Protein AF-A0A8T9CH08-F1 (afdb_monomer)

Foldseek 3Di:
DDDDDDDDDDDDDDDPPPDDPVVVVVVLPDDPQAEEAEDQCQADPLQFGDAPCCLFLPKQFDHAEYEQDDWEQDQPDAIARVPHNCPFLLCLLVLLRVCQCVPWHNYAYAYEYDPPDDDCADCSALLHDPVRNCVRLVRVVCVCVVSVHLEYEYEAQAEHDLVSVLVSLVVCCVVNHQRRAYEYAWALQLLADVGDTRHNDRPVVSCVRQVSSHSAYNHAQFQPSHALLACVSVVRSVVSPDQQLRYAAEAEQDCVQGGHHDDLVSNLVRLVVCCVVRPTGNFYYYDHQCQGPDCGNLCSSVSSSSRSCSGPPPDIHATADDPVSLVSSQVSSVSSSVSSNVPDDPDDDPPDDPSDNSVVSNVSVVVVVVVVVVVVVVVPPPDDDDDDDFDDDDDDDDDDDPPPDKDKTKDKDKDWDWDWDDDPFFPTKIKIKIWMWMWIAIDDDPDQFHWDIKTKIKIKIWIWGAGPVRDIDIDIDIDIDTDDTDGDRDDDDDDDDDDDDD

Radius of gyration: 33.76 Å; Cα contacts (8 Å, |Δi|>4): 860; chains: 1; bounding box: 110×95×80 Å

Sequence (502 aa):
MKFSLLHVVSLLATLSMARPVDDVVARITEDLPRLVVYFQTTHDKSGNPISMLPLITEKNISLTHLIVCSFHINLNSVVHLNDYPPSDARFDTLWNETRVLRNNSSVKVMGMIGGAAPGSFNTQTLDGNATSFAQYYGQLRDVISTYGLQGMDLDVEQSMSQAGITRLIKQLYADFGPDFIITLAPVATALEQNGGNLSGFDYGALEAAVGDEIAFYNGQFYNGFGSMANTAAFDAVVANGWAPEKILAGQPTSSADGSGFIPYSTLNATIIKLRSEYGEIGGIMGWEYFNSQPGGLAEPWEWAQYMTAILRPNSSVALTITKETAYGLEAAWRSSVSAAGGDGMAGETLKSTPMVDYMAMLVTMKLFNKQLLAAALISISAATSAQPENLSITSAASPSTQVPLFITKIWSTTETTVSYPGWFGPTIFSMITTRTVTTIDPVVTSYPATFTEEVISSVTWEYRYYYSDGSSLTSISSGVYTKTPTITLAGPTATAIAVAGR

Structure (mmCIF, N/CA/C/O backbone):
data_AF-A0A8T9CH08-F1
#
_entry.id   AF-A0A8T9CH08-F1
#
loop_
_atom_site.group_PDB
_atom_site.id
_atom_site.type_symbol
_atom_site.label_atom_id
_atom_site.label_alt_id
_atom_site.label_comp_id
_atom_site.label_asym_id
_atom_site.label_entity_id
_atom_site.label_seq_id
_atom_site.pdbx_PDB_ins_code
_atom_site.Cartn_x
_atom_site.Cartn_y
_atom_site.Cartn_z
_atom_site.occupancy
_atom_site.B_iso_or_equiv
_atom_site.auth_seq_id
_atom_site.auth_comp_id
_atom_site.auth_asym_id
_atom_site.auth_atom_id
_atom_site.pdbx_PDB_model_num
ATOM 1 N N . MET A 1 1 ? -66.010 -47.011 -12.048 1.00 32.22 1 MET A N 1
ATOM 2 C CA . MET A 1 1 ? -65.431 -48.353 -11.815 1.00 32.22 1 MET A CA 1
ATOM 3 C C . MET A 1 1 ? -63.949 -48.183 -11.509 1.00 32.22 1 MET A C 1
ATOM 5 O O . MET A 1 1 ? -63.264 -47.594 -12.325 1.00 32.22 1 MET A O 1
ATOM 9 N N . LYS A 1 2 ? -63.526 -48.703 -10.349 1.00 31.58 2 LYS A N 1
ATOM 10 C CA . LYS A 1 2 ? -62.158 -49.008 -9.875 1.00 31.58 2 LYS A CA 1
ATOM 11 C C . LYS A 1 2 ? -61.154 -47.868 -9.591 1.00 31.58 2 LYS A C 1
ATOM 13 O O . LYS A 1 2 ? -60.667 -47.177 -10.471 1.00 31.58 2 LYS A O 1
ATOM 18 N N . PHE A 1 3 ? -60.850 -47.802 -8.293 1.00 30.52 3 PHE A N 1
ATOM 19 C CA . PHE A 1 3 ? -59.772 -47.136 -7.563 1.00 30.52 3 PHE A CA 1
ATOM 20 C C . PHE A 1 3 ? -58.356 -47.432 -8.090 1.00 30.52 3 PHE A C 1
ATOM 22 O O . PHE A 1 3 ? -58.072 -48.572 -8.450 1.00 30.52 3 PHE A O 1
ATOM 29 N N . SER A 1 4 ? -57.434 -46.477 -7.916 1.00 29.94 4 SER A N 1
ATOM 30 C CA . SER A 1 4 ? -56.240 -46.728 -7.095 1.00 29.94 4 SER A CA 1
ATOM 31 C C . SER A 1 4 ? -55.714 -45.437 -6.467 1.00 29.94 4 SER A C 1
ATOM 33 O O . SER A 1 4 ? -55.614 -44.395 -7.105 1.00 29.94 4 SER A O 1
ATOM 35 N N . LEU A 1 5 ? -55.421 -45.571 -5.182 1.00 30.39 5 LEU A N 1
ATOM 36 C CA . LEU A 1 5 ? -54.928 -44.610 -4.212 1.00 30.39 5 LEU A CA 1
ATOM 37 C C . LEU A 1 5 ? -53.409 -44.439 -4.383 1.00 30.39 5 LEU A C 1
ATOM 39 O O . LEU A 1 5 ? -52.720 -45.449 -4.485 1.00 30.39 5 LEU A O 1
ATOM 43 N N . LEU A 1 6 ? -52.880 -43.216 -4.316 1.00 28.41 6 LEU A N 1
ATOM 44 C CA . LEU A 1 6 ? -51.638 -42.944 -3.584 1.00 28.41 6 LEU A CA 1
ATOM 45 C C . LEU A 1 6 ? -51.583 -41.456 -3.211 1.00 28.41 6 LEU A C 1
ATOM 47 O O . LEU A 1 6 ? -51.659 -40.574 -4.059 1.00 28.41 6 LEU A O 1
ATOM 51 N N . HIS A 1 7 ? -51.519 -41.215 -1.906 1.00 32.06 7 HIS A N 1
ATOM 52 C CA . HIS A 1 7 ? -51.354 -39.912 -1.277 1.00 32.06 7 HIS A CA 1
ATOM 53 C C . HIS A 1 7 ? -49.910 -39.441 -1.444 1.00 32.06 7 HIS A C 1
ATOM 55 O O . HIS A 1 7 ? -49.032 -40.233 -1.126 1.00 32.06 7 HIS A O 1
ATOM 61 N N . VAL A 1 8 ? -49.675 -38.164 -1.766 1.00 28.42 8 VAL A N 1
ATOM 62 C CA . VAL A 1 8 ? -48.650 -37.345 -1.089 1.00 28.42 8 VAL A CA 1
ATOM 63 C C . VAL A 1 8 ? -49.111 -35.884 -1.091 1.00 28.42 8 VAL A C 1
ATOM 65 O O . VAL A 1 8 ? -49.432 -35.306 -2.125 1.00 28.42 8 VAL A O 1
ATOM 68 N N . VAL A 1 9 ? -49.167 -35.318 0.110 1.00 29.38 9 VAL A N 1
ATOM 69 C CA . VAL A 1 9 ? -49.414 -33.913 0.437 1.00 29.38 9 VAL A CA 1
ATOM 70 C C . VAL A 1 9 ? -48.177 -33.089 0.059 1.00 29.38 9 VAL A C 1
ATOM 72 O O . VAL A 1 9 ? -47.098 -33.381 0.563 1.00 29.38 9 VAL A O 1
ATOM 75 N N . SER A 1 10 ? -48.320 -32.034 -0.749 1.00 28.73 10 SER A N 1
ATOM 76 C CA . SER A 1 10 ? -47.307 -30.969 -0.847 1.00 28.73 10 SER A CA 1
ATOM 77 C C . SER A 1 10 ? -47.891 -29.674 -0.298 1.00 28.73 10 SER A C 1
ATOM 79 O O . SER A 1 10 ? -48.665 -28.982 -0.956 1.00 28.73 10 SER A O 1
ATOM 81 N N . LEU A 1 11 ? -47.531 -29.403 0.954 1.00 29.77 11 LEU A N 1
ATOM 82 C CA . LEU A 1 11 ? -47.774 -28.158 1.665 1.00 29.77 11 LEU A CA 1
ATOM 83 C C . LEU A 1 11 ? -46.670 -27.146 1.310 1.00 29.77 11 LEU A C 1
ATOM 85 O O . LEU A 1 11 ? -45.520 -27.521 1.091 1.00 29.77 11 LEU A O 1
ATOM 89 N N . LEU A 1 12 ? -47.061 -25.874 1.271 1.00 31.94 12 LEU A N 1
ATOM 90 C CA . LEU A 1 12 ? -46.237 -24.683 1.087 1.00 31.94 12 LEU A CA 1
ATOM 91 C C . LEU A 1 12 ? -44.912 -24.703 1.873 1.00 31.94 12 LEU A C 1
ATOM 93 O O . LEU A 1 12 ? -44.910 -24.926 3.081 1.00 31.94 12 LEU A O 1
ATOM 97 N N . ALA A 1 13 ? -43.833 -24.275 1.216 1.00 28.50 13 ALA A N 1
ATOM 98 C CA . ALA A 1 13 ? -42.711 -23.603 1.863 1.00 28.50 13 ALA A CA 1
ATOM 99 C C . ALA A 1 13 ? -42.172 -22.514 0.924 1.00 28.50 13 ALA A C 1
ATOM 101 O O . ALA A 1 13 ? -41.430 -22.775 -0.020 1.00 28.50 13 ALA A O 1
ATOM 102 N N . THR A 1 14 ? -42.585 -21.274 1.172 1.00 29.00 14 THR A N 1
ATOM 103 C CA . THR A 1 14 ? -41.893 -20.072 0.703 1.00 29.00 14 THR A CA 1
ATOM 104 C C . THR A 1 14 ? -40.515 -20.033 1.362 1.00 29.00 14 THR A C 1
ATOM 106 O O . THR A 1 14 ? -40.420 -19.729 2.551 1.00 29.00 14 THR A O 1
ATOM 109 N N . LEU A 1 15 ? -39.448 -20.349 0.622 1.00 27.62 15 LEU A N 1
ATOM 110 C CA . LEU A 1 15 ? -38.089 -20.073 1.088 1.00 27.62 15 LEU A CA 1
ATOM 111 C C . LEU A 1 15 ? -37.841 -18.563 1.014 1.00 27.62 15 LEU A C 1
ATOM 113 O O . LEU A 1 15 ? -37.452 -18.017 -0.015 1.00 27.62 15 LEU A O 1
ATOM 117 N N . SER A 1 16 ? -38.072 -17.902 2.145 1.00 30.56 16 SER A N 1
ATOM 118 C CA . SER A 1 16 ? -37.330 -16.706 2.521 1.00 30.56 16 SER A CA 1
ATOM 119 C C . SER A 1 16 ? -35.865 -17.117 2.676 1.00 30.56 16 SER A C 1
ATOM 121 O O . SER A 1 16 ? -35.494 -17.736 3.671 1.00 30.56 16 SER A O 1
ATOM 123 N N . MET A 1 17 ? -35.040 -16.838 1.667 1.00 32.91 17 MET A N 1
ATOM 124 C CA . MET A 1 17 ? -33.586 -16.923 1.796 1.00 32.91 17 MET A CA 1
ATOM 125 C C . MET A 1 17 ? -33.112 -15.692 2.573 1.00 32.91 17 MET A C 1
ATOM 127 O O . MET A 1 17 ? -32.575 -14.744 2.003 1.00 32.91 17 MET A O 1
ATOM 131 N N . ALA A 1 18 ? -33.351 -15.684 3.883 1.00 31.22 18 ALA A N 1
ATOM 132 C CA . ALA A 1 18 ? -32.543 -14.878 4.781 1.00 31.22 18 ALA A CA 1
ATOM 133 C C . ALA A 1 18 ? -31.118 -15.445 4.703 1.00 31.22 18 ALA A C 1
ATOM 135 O O . ALA A 1 18 ? -30.888 -16.599 5.066 1.00 31.22 18 ALA A O 1
ATOM 136 N N . ARG A 1 19 ? -30.188 -14.664 4.144 1.00 30.06 19 ARG A N 1
ATOM 137 C CA . ARG A 1 19 ? -28.760 -15.001 4.148 1.00 30.06 19 ARG A CA 1
ATOM 138 C C . ARG A 1 19 ? -28.305 -15.165 5.605 1.00 30.06 19 ARG A C 1
ATOM 140 O O . ARG A 1 19 ? -28.657 -14.307 6.419 1.00 30.06 19 ARG A O 1
ATOM 147 N N . PRO A 1 20 ? -27.569 -16.231 5.957 1.00 32.59 20 PRO A N 1
ATOM 148 C CA . PRO A 1 20 ? -27.045 -16.364 7.301 1.00 32.59 20 PRO A CA 1
ATOM 149 C C . PRO A 1 20 ? -25.993 -15.279 7.538 1.00 32.59 20 PRO A C 1
ATOM 151 O O . PRO A 1 20 ? -25.135 -15.023 6.697 1.00 32.59 20 PRO A O 1
ATOM 154 N N . VAL A 1 21 ? -26.083 -14.654 8.708 1.00 34.72 21 VAL A N 1
ATOM 155 C CA . VAL A 1 21 ? -25.153 -13.647 9.244 1.00 34.72 21 VAL A CA 1
ATOM 156 C C . VAL A 1 21 ? -23.711 -14.190 9.341 1.00 34.72 21 VAL A C 1
ATOM 158 O O . VAL A 1 21 ? -22.760 -13.419 9.404 1.00 34.72 21 VAL A O 1
ATOM 161 N N . ASP A 1 22 ? -23.538 -15.511 9.254 1.00 28.94 22 ASP A N 1
ATOM 162 C CA . ASP A 1 22 ? -22.252 -16.205 9.352 1.00 28.94 22 ASP A CA 1
ATOM 163 C C . ASP A 1 22 ? -21.311 -15.970 8.148 1.00 28.94 22 ASP A C 1
ATOM 165 O O . ASP A 1 22 ? -20.094 -15.972 8.326 1.00 28.94 22 ASP A O 1
ATOM 169 N N . ASP A 1 23 ? -21.831 -15.679 6.945 1.00 31.39 23 ASP A N 1
ATOM 170 C CA . ASP A 1 23 ? -20.993 -15.383 5.759 1.00 31.39 23 ASP A CA 1
ATOM 171 C C . ASP A 1 23 ? -20.267 -14.027 5.866 1.00 31.39 23 ASP A C 1
ATOM 173 O O . ASP A 1 23 ? -19.224 -13.821 5.244 1.00 31.39 23 ASP A O 1
ATOM 177 N N . VAL A 1 24 ? -20.799 -13.096 6.668 1.00 33.78 24 VAL A N 1
ATOM 178 C CA . VAL A 1 24 ? -20.183 -11.777 6.900 1.00 33.78 24 VAL A CA 1
ATOM 179 C C . VAL A 1 24 ? -19.008 -11.894 7.876 1.00 33.78 24 VAL A C 1
ATOM 181 O O . VAL A 1 24 ? -18.005 -11.205 7.725 1.00 33.78 24 VAL A O 1
ATOM 184 N N . VAL A 1 25 ? -19.085 -12.826 8.830 1.00 31.25 25 VAL A N 1
ATOM 185 C CA . VAL A 1 25 ? -18.027 -13.065 9.826 1.00 31.25 25 VAL A CA 1
ATOM 186 C C . VAL A 1 25 ? -16.885 -13.914 9.244 1.00 31.25 25 VAL A C 1
ATOM 188 O O . VAL A 1 25 ? -15.729 -13.735 9.621 1.00 31.25 25 VAL A O 1
ATOM 191 N N . ALA A 1 26 ? -17.166 -14.789 8.271 1.00 26.47 26 ALA A N 1
ATOM 192 C CA . ALA A 1 26 ? -16.163 -15.661 7.651 1.00 26.47 26 ALA A CA 1
ATOM 193 C C . ALA A 1 26 ? -15.241 -14.968 6.621 1.00 26.47 26 ALA A C 1
ATOM 195 O O . ALA A 1 26 ? -14.189 -15.511 6.292 1.00 26.47 26 ALA A O 1
ATOM 196 N N . ARG A 1 27 ? -15.586 -13.771 6.120 1.00 37.47 27 ARG A N 1
ATOM 197 C CA . ARG A 1 27 ? -14.752 -13.029 5.146 1.00 37.47 27 ARG A CA 1
ATOM 198 C C . ARG A 1 27 ? -13.606 -12.215 5.766 1.00 37.47 27 ARG A C 1
ATOM 200 O O . ARG A 1 27 ? -12.762 -11.723 5.026 1.00 37.47 27 ARG A O 1
ATOM 207 N N . ILE A 1 28 ? -13.541 -12.088 7.095 1.00 38.72 28 ILE A N 1
ATOM 208 C CA . ILE A 1 28 ? -12.580 -11.206 7.796 1.00 38.72 28 ILE A CA 1
ATOM 209 C C . ILE A 1 28 ? -11.329 -11.963 8.309 1.00 38.72 28 ILE A C 1
ATOM 211 O O . ILE A 1 28 ? -10.428 -11.365 8.891 1.00 38.72 28 ILE A O 1
ATOM 215 N N . THR A 1 29 ? -11.178 -13.264 8.031 1.00 38.81 29 THR A N 1
ATOM 216 C CA . THR A 1 29 ? -9.976 -14.034 8.420 1.00 38.81 29 THR A CA 1
ATOM 217 C C . THR A 1 29 ? -9.069 -14.400 7.240 1.00 38.81 29 THR A C 1
ATOM 219 O O . THR A 1 29 ? -8.747 -15.572 7.063 1.00 38.81 29 THR A O 1
ATOM 222 N N . GLU A 1 30 ? -8.612 -13.426 6.450 1.00 53.84 30 GLU A N 1
ATOM 223 C CA . GLU A 1 30 ? -7.373 -13.603 5.671 1.00 53.84 30 GLU A CA 1
ATOM 224 C C . GLU A 1 30 ? -6.210 -12.887 6.390 1.00 53.84 30 GLU A C 1
ATOM 226 O O . GLU A 1 30 ? -6.030 -11.672 6.295 1.00 53.84 30 GLU A O 1
ATOM 231 N N . ASP A 1 31 ? -5.466 -13.677 7.176 1.00 69.94 31 ASP A N 1
ATOM 232 C CA . ASP A 1 31 ? -4.120 -13.443 7.724 1.00 69.94 31 ASP A CA 1
ATOM 233 C C . ASP A 1 31 ? -3.833 -12.127 8.478 1.00 69.94 31 ASP A C 1
ATOM 235 O O . ASP A 1 31 ? -2.800 -11.482 8.272 1.00 69.94 31 ASP A O 1
ATOM 239 N N . LEU A 1 32 ? -4.664 -11.775 9.463 1.00 85.38 32 LEU A N 1
ATOM 240 C CA . LEU A 1 32 ? -4.274 -10.796 10.487 1.00 85.38 32 LEU A CA 1
ATOM 241 C C . LEU A 1 32 ? -3.148 -11.330 11.402 1.00 85.38 32 LEU A C 1
ATOM 243 O O . LEU A 1 32 ? -3.069 -12.537 11.649 1.00 85.38 32 LEU A O 1
ATOM 247 N N . PRO A 1 33 ? -2.282 -10.449 11.936 1.00 92.00 33 PRO A N 1
ATOM 248 C CA . PRO A 1 33 ? -2.106 -9.047 11.547 1.00 92.00 33 PRO A CA 1
ATOM 249 C C . PRO A 1 33 ? -1.321 -8.912 10.228 1.00 92.00 33 PRO A C 1
ATOM 251 O O . PRO A 1 33 ? -0.377 -9.672 9.968 1.00 92.00 33 PRO A O 1
ATOM 254 N N . ARG A 1 34 ? -1.672 -7.918 9.405 1.00 95.88 34 ARG A N 1
ATOM 255 C CA . ARG A 1 34 ? -0.999 -7.664 8.121 1.00 95.88 34 ARG A CA 1
ATOM 256 C C . ARG A 1 34 ? 0.346 -6.969 8.332 1.00 95.88 34 ARG A C 1
ATOM 258 O O . ARG A 1 34 ? 0.492 -6.103 9.192 1.00 95.88 34 ARG A O 1
ATOM 265 N N . LEU A 1 35 ? 1.323 -7.333 7.512 1.00 96.88 35 LEU A N 1
ATOM 266 C CA . LEU A 1 35 ? 2.557 -6.574 7.314 1.00 96.88 35 LEU A CA 1
ATOM 267 C C . LEU A 1 35 ? 2.608 -6.111 5.862 1.00 96.88 35 LEU A C 1
ATOM 269 O O . LEU A 1 35 ? 2.634 -6.951 4.952 1.00 96.88 35 LEU A O 1
ATOM 273 N N . VAL A 1 36 ? 2.592 -4.797 5.666 1.00 98.62 36 VAL A N 1
ATOM 274 C CA . VAL A 1 36 ? 2.524 -4.147 4.355 1.00 98.62 36 VAL A CA 1
ATOM 275 C C . VAL A 1 36 ? 3.749 -3.263 4.150 1.00 98.62 36 VAL A C 1
ATOM 277 O O . VAL A 1 36 ? 4.155 -2.535 5.053 1.00 98.62 36 VAL A O 1
ATOM 280 N N . VAL A 1 37 ? 4.346 -3.323 2.964 1.00 98.69 37 VAL A N 1
ATOM 281 C CA . VAL A 1 37 ? 5.497 -2.489 2.590 1.00 98.69 37 VAL A CA 1
ATOM 282 C C . VAL A 1 37 ? 5.187 -1.753 1.291 1.00 98.69 37 VAL A C 1
ATOM 284 O O . VAL A 1 37 ? 4.856 -2.393 0.289 1.00 98.69 37 VAL A O 1
ATOM 287 N N . TYR A 1 38 ? 5.316 -0.425 1.308 1.00 98.88 38 TYR A N 1
ATOM 288 C CA . TYR A 1 38 ? 5.282 0.405 0.103 1.00 98.88 38 TYR A CA 1
ATOM 289 C C . TYR A 1 38 ? 6.657 0.427 -0.571 1.00 98.88 38 TYR A C 1
ATOM 291 O O . TYR A 1 38 ? 7.697 0.471 0.093 1.00 98.88 38 TYR A O 1
ATOM 299 N N . PHE A 1 39 ? 6.653 0.380 -1.899 1.00 98.81 39 PHE A N 1
ATOM 300 C CA . PHE A 1 39 ? 7.841 0.319 -2.742 1.00 98.81 39 PHE A CA 1
ATOM 301 C C . PHE A 1 39 ? 7.749 1.415 -3.817 1.00 98.81 39 PHE A C 1
ATOM 303 O O . PHE A 1 39 ? 7.329 1.138 -4.947 1.00 98.81 39 PHE A O 1
ATOM 310 N N . GLN A 1 40 ? 8.086 2.658 -3.442 1.00 98.69 40 GLN A N 1
ATOM 311 C CA . GLN A 1 40 ? 8.024 3.837 -4.317 1.00 98.69 40 GLN A CA 1
ATOM 312 C C . GLN A 1 40 ? 9.360 4.080 -5.014 1.00 98.69 40 GLN A C 1
ATOM 314 O O . GLN A 1 40 ? 9.446 4.162 -6.244 1.00 98.69 40 GLN A O 1
ATOM 319 N N . THR A 1 41 ? 10.429 4.148 -4.228 1.00 98.44 41 THR A N 1
ATOM 320 C CA . THR A 1 41 ? 11.798 4.301 -4.709 1.00 98.44 41 THR A CA 1
ATOM 321 C C . THR A 1 41 ? 12.288 2.970 -5.272 1.00 98.44 41 THR A C 1
ATOM 323 O O . THR A 1 41 ? 12.842 2.116 -4.584 1.00 98.44 41 THR A O 1
ATOM 326 N N . THR A 1 42 ? 12.054 2.790 -6.570 1.00 98.00 42 THR A N 1
ATOM 327 C CA . THR A 1 42 ? 12.355 1.545 -7.301 1.00 98.00 42 THR A CA 1
ATOM 328 C C . THR A 1 42 ? 13.813 1.421 -7.751 1.00 98.00 42 THR A C 1
ATOM 330 O O . THR A 1 42 ? 14.259 0.323 -8.086 1.00 98.00 42 THR A O 1
ATOM 333 N N . HIS A 1 43 ? 14.552 2.532 -7.790 1.00 97.19 43 HIS A N 1
ATOM 334 C CA . HIS A 1 43 ? 15.930 2.595 -8.274 1.00 97.19 43 HIS A CA 1
ATOM 335 C C . HIS A 1 43 ? 16.803 3.422 -7.327 1.00 97.19 43 HIS A C 1
ATOM 337 O O . HIS A 1 43 ? 16.337 4.386 -6.720 1.00 97.19 43 HIS A O 1
ATOM 343 N N . ASP A 1 44 ? 18.078 3.057 -7.215 1.00 92.81 44 ASP A N 1
ATOM 344 C CA . ASP A 1 44 ? 19.059 3.816 -6.444 1.00 92.81 44 ASP A CA 1
ATOM 345 C C . ASP A 1 44 ? 19.496 5.101 -7.177 1.00 92.81 44 ASP A C 1
ATOM 347 O O . ASP A 1 44 ? 19.125 5.374 -8.320 1.00 92.81 44 ASP A O 1
ATOM 351 N N . LYS A 1 45 ? 20.341 5.907 -6.522 1.00 90.56 45 LYS A N 1
ATOM 352 C CA . LYS A 1 45 ? 20.863 7.163 -7.095 1.00 90.56 45 LYS A CA 1
ATOM 353 C C . LYS A 1 45 ? 21.717 6.968 -8.353 1.00 90.56 45 LYS A C 1
ATOM 355 O O . LYS A 1 45 ? 21.971 7.939 -9.060 1.00 90.56 45 LYS A O 1
ATOM 360 N N . SER A 1 46 ? 22.198 5.755 -8.602 1.00 88.81 46 SER A N 1
ATOM 361 C CA . SER A 1 46 ? 22.957 5.381 -9.795 1.00 88.81 46 SER A CA 1
ATOM 362 C C . SER A 1 46 ? 22.062 4.803 -10.896 1.00 88.81 46 SER A C 1
ATOM 364 O O . SER A 1 46 ? 22.572 4.453 -11.957 1.00 88.81 46 SER A O 1
ATOM 366 N N . GLY A 1 47 ? 20.748 4.725 -10.671 1.00 87.69 47 GLY A N 1
ATOM 367 C CA . GLY A 1 47 ? 19.786 4.164 -11.610 1.00 87.69 47 GLY A CA 1
ATOM 368 C C . GLY A 1 47 ? 19.749 2.636 -11.614 1.00 87.69 47 GLY A C 1
ATOM 369 O O . GLY A 1 47 ? 19.144 2.064 -12.516 1.00 87.69 47 GLY A O 1
ATOM 370 N N . ASN A 1 48 ? 20.361 1.949 -10.645 1.00 89.75 48 ASN A N 1
ATOM 371 C CA . ASN A 1 48 ? 20.219 0.496 -10.543 1.00 89.75 48 ASN A CA 1
ATOM 372 C C . ASN A 1 48 ? 18.875 0.147 -9.892 1.00 89.75 48 ASN A C 1
ATOM 374 O O . ASN A 1 48 ? 18.478 0.823 -8.941 1.00 89.75 48 ASN A O 1
ATOM 378 N N . PRO A 1 49 ? 18.183 -0.912 -10.343 1.00 93.50 49 PRO A N 1
ATOM 379 C CA . PRO A 1 49 ? 16.959 -1.362 -9.698 1.00 93.50 49 PRO A CA 1
ATOM 380 C C . PRO A 1 49 ? 17.266 -1.874 -8.286 1.00 93.50 49 PRO A C 1
ATOM 382 O O . PRO A 1 49 ? 18.211 -2.641 -8.074 1.00 93.50 49 PRO A O 1
ATOM 385 N N . ILE A 1 50 ? 16.444 -1.462 -7.326 1.00 96.56 50 ILE A N 1
ATOM 386 C CA . ILE A 1 50 ? 16.474 -1.962 -5.951 1.00 96.56 50 ILE A CA 1
ATOM 387 C C . ILE A 1 50 ? 15.637 -3.243 -5.921 1.00 96.56 50 ILE A C 1
ATOM 389 O O . ILE A 1 50 ? 14.534 -3.273 -6.459 1.00 96.56 50 ILE A O 1
ATOM 393 N N . SER A 1 51 ? 16.163 -4.322 -5.340 1.00 95.44 51 SER A N 1
ATOM 394 C CA . SER A 1 51 ? 15.449 -5.605 -5.308 1.00 95.44 51 SER A CA 1
ATOM 395 C C . SER A 1 51 ? 14.482 -5.669 -4.128 1.00 95.44 51 SER A C 1
ATOM 397 O O . SER A 1 51 ? 14.861 -5.349 -3.003 1.00 95.44 51 SER A O 1
ATOM 399 N N . MET A 1 52 ? 13.257 -6.139 -4.366 1.00 95.62 52 MET A N 1
ATOM 400 C CA . MET A 1 52 ? 12.257 -6.416 -3.322 1.00 95.62 52 MET A CA 1
ATOM 401 C C . MET A 1 52 ? 12.345 -7.851 -2.779 1.00 95.62 52 MET A C 1
ATOM 403 O O . MET A 1 52 ? 11.731 -8.165 -1.759 1.00 95.62 52 MET A O 1
ATOM 407 N N . LEU A 1 53 ? 13.099 -8.741 -3.438 1.00 90.19 53 LEU A N 1
ATOM 408 C CA . LEU A 1 53 ? 13.194 -10.156 -3.055 1.00 90.19 53 LEU A CA 1
ATOM 409 C C . LEU A 1 53 ? 13.721 -10.418 -1.637 1.00 90.19 53 LEU A C 1
ATOM 411 O O . LEU A 1 53 ? 13.254 -11.396 -1.046 1.00 90.19 53 LEU A O 1
ATOM 415 N N . PRO A 1 54 ? 14.606 -9.588 -1.041 1.00 89.88 54 PRO A N 1
ATOM 416 C CA . PRO A 1 54 ? 15.017 -9.791 0.345 1.00 89.88 54 PRO A CA 1
ATOM 417 C C . PRO A 1 54 ? 13.844 -9.883 1.329 1.00 89.88 54 PRO A C 1
ATOM 419 O O . PRO A 1 54 ? 13.934 -10.619 2.305 1.00 89.88 54 PRO A O 1
ATOM 422 N N . LEU A 1 55 ? 12.700 -9.250 1.037 1.00 87.94 55 LEU A N 1
ATOM 423 C CA . LEU A 1 55 ? 11.487 -9.346 1.862 1.00 87.94 55 LEU A CA 1
ATOM 424 C C . LEU A 1 55 ? 10.884 -10.760 1.946 1.00 87.94 55 LEU A C 1
ATOM 426 O O . LEU A 1 55 ? 10.068 -11.017 2.828 1.00 87.94 55 LEU A O 1
ATOM 430 N N . ILE A 1 56 ? 11.256 -11.668 1.041 1.00 81.25 56 ILE A N 1
ATOM 431 C CA . ILE A 1 56 ? 10.790 -13.062 1.033 1.00 81.25 56 ILE A CA 1
ATOM 432 C C . ILE A 1 56 ? 11.927 -14.089 1.099 1.00 81.25 56 ILE A C 1
ATOM 434 O O . ILE A 1 56 ? 11.661 -15.272 1.313 1.00 81.25 56 ILE A O 1
ATOM 438 N N . THR A 1 57 ? 13.184 -13.678 0.902 1.00 76.31 57 THR A N 1
ATOM 439 C CA . THR A 1 57 ? 14.347 -14.575 0.999 1.00 76.31 57 THR A CA 1
ATOM 440 C C . THR A 1 57 ? 15.071 -14.487 2.330 1.00 76.31 57 THR A C 1
ATOM 442 O O . THR A 1 57 ? 15.666 -15.481 2.754 1.00 76.31 57 THR A O 1
ATOM 445 N N . GLU A 1 58 ? 15.019 -13.335 2.997 1.00 76.00 58 GLU A N 1
ATOM 446 C CA . GLU A 1 58 ? 15.616 -13.178 4.316 1.00 76.00 58 GLU A CA 1
ATOM 447 C C . GLU A 1 58 ? 14.755 -13.820 5.398 1.00 76.00 58 GLU A C 1
ATOM 449 O O . GLU A 1 58 ? 13.524 -13.882 5.335 1.00 76.00 58 GLU A O 1
ATOM 454 N N . LYS A 1 59 ? 15.427 -14.350 6.419 1.00 70.88 59 LYS A N 1
ATOM 455 C CA . LYS A 1 59 ? 14.748 -15.067 7.500 1.00 70.88 59 LYS A CA 1
ATOM 456 C C . LYS A 1 59 ? 13.918 -14.106 8.345 1.00 70.88 59 LYS A C 1
ATOM 458 O O . LYS A 1 59 ? 14.255 -12.935 8.488 1.00 70.88 59 LYS A O 1
ATOM 463 N N . ASN A 1 60 ? 12.902 -14.662 9.003 1.00 75.44 60 ASN A N 1
ATOM 464 C CA . ASN A 1 60 ? 12.079 -13.975 10.004 1.00 75.44 60 ASN A CA 1
ATOM 465 C C . ASN A 1 60 ? 11.300 -12.769 9.460 1.00 75.44 60 ASN A C 1
ATOM 467 O O . ASN A 1 60 ? 11.030 -11.831 10.203 1.00 75.44 60 ASN A O 1
ATOM 471 N N . ILE A 1 61 ? 10.912 -12.808 8.184 1.00 81.38 61 ILE A N 1
ATOM 472 C CA . ILE A 1 61 ? 9.983 -11.846 7.592 1.00 81.38 61 ILE A CA 1
ATOM 473 C C . ILE A 1 61 ? 8.677 -12.572 7.279 1.00 81.38 61 ILE A C 1
ATOM 475 O O . ILE A 1 61 ? 8.683 -13.636 6.667 1.00 81.38 61 ILE A O 1
ATOM 479 N N . SER A 1 62 ? 7.556 -12.021 7.736 1.00 85.62 62 SER A N 1
ATOM 480 C CA . SER A 1 62 ? 6.199 -12.493 7.433 1.00 85.62 62 SER A CA 1
ATOM 481 C C . SER A 1 62 ? 5.432 -11.405 6.692 1.00 85.62 62 SER A C 1
ATOM 483 O O . SER A 1 62 ? 4.408 -10.914 7.167 1.00 85.62 62 SER A O 1
ATOM 485 N N . LEU A 1 63 ? 5.978 -10.983 5.548 1.00 92.62 63 LEU A N 1
ATOM 486 C CA . LEU A 1 63 ? 5.332 -10.009 4.678 1.00 92.62 63 LEU A CA 1
ATOM 487 C C . LEU A 1 63 ? 4.001 -10.578 4.176 1.00 92.62 63 LEU A C 1
ATOM 489 O O . LEU A 1 63 ? 3.922 -11.743 3.794 1.00 92.62 63 LEU A O 1
ATOM 493 N N . THR A 1 64 ? 2.967 -9.740 4.159 1.00 94.56 64 THR A N 1
ATOM 494 C CA . THR A 1 64 ? 1.646 -10.120 3.635 1.00 94.56 64 THR A CA 1
ATOM 495 C C . THR A 1 64 ? 1.315 -9.386 2.344 1.00 94.56 64 THR A C 1
ATOM 497 O O . THR A 1 64 ? 0.759 -9.996 1.436 1.00 94.56 64 THR A O 1
ATOM 500 N N . HIS A 1 65 ? 1.690 -8.107 2.231 1.00 98.19 65 HIS A N 1
ATOM 501 C CA . HIS A 1 65 ? 1.420 -7.304 1.041 1.00 98.19 65 HIS A CA 1
ATOM 502 C C . HIS A 1 65 ? 2.642 -6.467 0.660 1.00 98.19 65 HIS A C 1
ATOM 504 O O . HIS A 1 65 ? 3.290 -5.871 1.521 1.00 98.19 65 HIS A O 1
ATOM 510 N N . LEU A 1 66 ? 2.914 -6.389 -0.638 1.00 98.56 66 LEU A N 1
ATOM 511 C CA . LEU A 1 66 ? 3.820 -5.409 -1.226 1.00 98.56 66 LEU A CA 1
ATOM 512 C C . LEU A 1 66 ? 3.004 -4.476 -2.124 1.00 98.56 66 LEU A C 1
ATOM 514 O O . LEU A 1 66 ? 2.265 -4.954 -2.987 1.00 98.56 66 LEU A O 1
ATOM 518 N N . ILE A 1 67 ? 3.160 -3.166 -1.948 1.00 98.88 67 ILE A N 1
ATOM 519 C CA . ILE A 1 67 ? 2.453 -2.151 -2.732 1.00 98.88 67 ILE A CA 1
ATOM 520 C C . ILE A 1 67 ? 3.460 -1.415 -3.621 1.00 98.88 67 ILE A C 1
ATOM 522 O O . ILE A 1 67 ? 4.285 -0.646 -3.133 1.00 98.88 67 ILE A O 1
ATOM 526 N N . VAL A 1 68 ? 3.399 -1.659 -4.933 1.00 98.88 68 VAL A N 1
ATOM 527 C CA . VAL A 1 68 ? 4.209 -0.953 -5.939 1.00 98.88 68 VAL A CA 1
ATOM 528 C C . VAL A 1 68 ? 3.630 0.438 -6.165 1.00 98.88 68 VAL A C 1
ATOM 530 O O . VAL A 1 68 ? 2.444 0.567 -6.482 1.00 98.88 68 VAL A O 1
ATOM 533 N N . CYS A 1 69 ? 4.449 1.479 -6.037 1.00 98.50 69 CYS A N 1
ATOM 534 C CA . CYS A 1 69 ? 3.964 2.851 -6.109 1.00 98.50 69 CYS A CA 1
ATOM 535 C C . CYS A 1 69 ? 4.982 3.830 -6.725 1.00 98.50 69 CYS A C 1
ATOM 537 O O . CYS A 1 69 ? 6.126 3.472 -6.986 1.00 98.50 69 CYS A O 1
ATOM 539 N N . SER A 1 70 ? 4.583 5.049 -7.075 1.00 98.38 70 SER A N 1
ATOM 540 C CA . SER A 1 70 ? 3.194 5.523 -7.183 1.00 98.38 70 SER A CA 1
ATOM 541 C C . SER A 1 70 ? 2.756 5.552 -8.642 1.00 98.38 70 SER A C 1
ATOM 543 O O . SER A 1 70 ? 3.476 6.031 -9.512 1.00 98.38 70 SER A O 1
ATOM 545 N N . PHE A 1 71 ? 1.564 5.041 -8.935 1.00 98.88 71 PHE A N 1
ATOM 546 C CA . PHE A 1 71 ? 0.958 5.202 -10.249 1.00 98.88 71 PHE A CA 1
ATOM 547 C C . PHE A 1 71 ? 0.280 6.572 -10.360 1.00 98.88 71 PHE A C 1
ATOM 549 O O . PHE A 1 71 ? -0.500 6.974 -9.494 1.00 98.88 71 PHE A O 1
ATOM 556 N N . HIS A 1 72 ? 0.510 7.267 -11.468 1.00 98.75 72 HIS A N 1
ATOM 557 C CA . HIS A 1 72 ? -0.046 8.589 -11.734 1.00 98.75 72 HIS A CA 1
ATOM 558 C C . HIS A 1 72 ? -0.883 8.577 -13.007 1.00 98.75 72 HIS A C 1
ATOM 560 O O . HIS A 1 72 ? -0.421 8.156 -14.072 1.00 98.75 72 HIS A O 1
ATOM 566 N N . ILE A 1 73 ? -2.119 9.067 -12.904 1.00 98.38 73 ILE A N 1
ATOM 567 C CA . ILE A 1 73 ? -2.953 9.345 -14.069 1.00 98.38 73 ILE A CA 1
ATOM 568 C C . ILE A 1 73 ? -2.664 10.767 -14.526 1.00 98.38 73 ILE A C 1
ATOM 570 O O . ILE A 1 73 ? -2.910 11.741 -13.813 1.00 98.38 73 ILE A O 1
ATOM 574 N N . ASN A 1 74 ? -2.175 10.866 -15.756 1.00 96.44 74 ASN A N 1
ATOM 575 C CA . ASN A 1 74 ? -1.761 12.115 -16.365 1.00 96.44 74 ASN A CA 1
ATOM 576 C C . ASN A 1 74 ? -2.806 12.576 -17.384 1.00 96.44 74 ASN A C 1
ATOM 578 O O . ASN A 1 74 ? -3.182 11.834 -18.294 1.00 96.44 74 ASN A O 1
ATOM 582 N N . LEU A 1 75 ? -3.253 13.828 -17.260 1.00 96.62 75 LEU A N 1
ATOM 583 C CA . LEU A 1 75 ? -4.191 14.436 -18.202 1.00 96.62 75 LEU A CA 1
ATOM 584 C C . LEU A 1 75 ? -3.638 14.354 -19.635 1.00 96.62 75 LEU A C 1
ATOM 586 O O . LEU A 1 75 ? -2.551 14.851 -19.919 1.00 96.62 75 LEU A O 1
ATOM 590 N N . ASN A 1 76 ? -4.417 13.759 -20.538 1.00 95.44 76 ASN A N 1
ATOM 591 C CA . ASN A 1 76 ? -4.092 13.560 -21.954 1.00 95.44 76 ASN A CA 1
ATOM 592 C C . ASN A 1 76 ? -2.808 12.752 -22.214 1.00 95.44 76 ASN A C 1
ATOM 594 O O . ASN A 1 76 ? -2.204 12.891 -23.277 1.00 95.44 76 ASN A O 1
ATOM 598 N N . SER A 1 77 ? -2.393 11.911 -21.269 1.00 96.50 77 SER A N 1
ATOM 599 C CA . SER A 1 77 ? -1.223 11.047 -21.415 1.00 96.50 77 SER A CA 1
ATOM 600 C C . SER A 1 77 ? -1.534 9.627 -20.932 1.00 96.50 77 SER A C 1
ATOM 602 O O . SER A 1 77 ? -2.681 9.288 -20.626 1.00 96.50 77 SER A O 1
ATOM 604 N N . VAL A 1 78 ? -0.520 8.769 -20.943 1.00 97.44 78 VAL A N 1
ATOM 605 C CA . VAL A 1 78 ? -0.570 7.420 -20.378 1.00 97.44 78 VAL A CA 1
ATOM 606 C C . VAL A 1 78 ? -0.344 7.460 -18.864 1.00 97.44 78 VAL A C 1
ATOM 608 O O . VAL A 1 78 ? 0.176 8.437 -18.314 1.00 97.44 78 VAL A O 1
ATOM 611 N N . VAL A 1 79 ? -0.728 6.376 -18.189 1.00 98.50 79 VAL A N 1
ATOM 612 C CA . VAL A 1 79 ? -0.374 6.151 -16.782 1.00 98.50 79 VAL A CA 1
ATOM 613 C C . VAL A 1 79 ? 1.139 6.040 -16.666 1.00 98.50 79 VAL A C 1
ATOM 615 O O . VAL A 1 79 ? 1.769 5.367 -17.483 1.00 98.50 79 VAL A O 1
ATOM 618 N N . HIS A 1 80 ? 1.713 6.691 -15.660 1.00 98.69 80 HIS A N 1
ATOM 619 C CA . HIS A 1 80 ? 3.112 6.506 -15.280 1.00 98.69 80 HIS A CA 1
ATOM 620 C C . HIS A 1 80 ? 3.192 5.749 -13.952 1.00 98.69 80 HIS A C 1
ATOM 622 O O . HIS A 1 80 ? 2.310 5.896 -13.111 1.00 98.69 80 HIS A O 1
ATOM 628 N N . LEU A 1 81 ? 4.231 4.937 -13.774 1.00 98.81 81 LEU A N 1
ATOM 629 C CA . LEU A 1 81 ? 4.739 4.512 -12.475 1.00 98.81 81 LEU A CA 1
ATOM 630 C C . LEU A 1 81 ? 5.915 5.434 -12.145 1.00 98.81 81 LEU A C 1
ATOM 632 O O . LEU A 1 81 ? 6.941 5.404 -12.831 1.00 98.81 81 LEU A O 1
ATOM 636 N N . ASN A 1 82 ? 5.753 6.269 -11.124 1.00 98.19 82 ASN A N 1
ATOM 637 C CA . ASN A 1 82 ? 6.625 7.407 -10.858 1.00 98.19 82 ASN A CA 1
ATOM 638 C C . ASN A 1 82 ? 6.779 8.250 -12.140 1.00 98.19 82 ASN A C 1
ATOM 640 O O . ASN A 1 82 ? 5.791 8.709 -12.711 1.00 98.19 82 ASN A O 1
ATOM 644 N N . ASP A 1 83 ? 7.998 8.408 -12.647 1.00 97.69 83 ASP A N 1
ATOM 645 C CA . ASP A 1 83 ? 8.267 9.295 -13.778 1.00 97.69 83 ASP A CA 1
ATOM 646 C C . ASP A 1 83 ? 8.061 8.653 -15.163 1.00 97.69 83 ASP A C 1
ATOM 648 O O . ASP A 1 83 ? 8.029 9.378 -16.159 1.00 97.69 83 ASP A O 1
ATOM 652 N N . TYR A 1 84 ? 7.888 7.329 -15.269 1.00 98.00 84 TYR A N 1
ATOM 653 C CA . TYR A 1 84 ? 7.914 6.606 -16.554 1.00 98.00 84 TYR A CA 1
ATOM 654 C C . TYR A 1 84 ? 6.667 5.744 -16.768 1.00 98.00 84 TYR A C 1
ATOM 656 O O . TYR A 1 84 ? 6.071 5.279 -15.797 1.00 98.00 84 TYR A O 1
ATOM 664 N N . PRO A 1 85 ? 6.263 5.453 -18.019 1.00 98.38 85 PRO A N 1
ATOM 665 C CA . PRO A 1 85 ? 5.235 4.452 -18.279 1.00 98.38 85 PRO A CA 1
ATOM 666 C C . PRO A 1 85 ? 5.592 3.104 -17.623 1.00 98.38 85 PRO A C 1
ATOM 668 O O . PRO A 1 85 ? 6.748 2.689 -17.695 1.00 98.38 85 PRO A O 1
ATOM 671 N N . PRO A 1 86 ? 4.632 2.358 -17.047 1.00 98.31 86 PRO A N 1
ATOM 672 C CA . PRO A 1 86 ? 4.903 1.059 -16.424 1.00 98.31 86 PRO A CA 1
ATOM 673 C C . PRO A 1 86 ? 5.544 0.029 -17.368 1.00 98.31 86 PRO A C 1
ATOM 675 O O . PRO A 1 86 ? 6.147 -0.936 -16.910 1.00 98.31 86 PRO A O 1
ATOM 678 N N . SER A 1 87 ? 5.401 0.211 -18.685 1.00 97.75 87 SER A N 1
ATOM 679 C CA . SER A 1 87 ? 5.978 -0.650 -19.724 1.00 97.75 87 SER A CA 1
ATOM 680 C C . SER A 1 87 ? 7.419 -0.306 -20.083 1.00 97.75 87 SER A C 1
ATOM 682 O O . SER A 1 87 ? 7.990 -0.959 -20.953 1.00 97.75 87 SER A O 1
ATOM 684 N N . ASP A 1 88 ? 7.979 0.748 -19.494 1.00 98.06 88 ASP A N 1
ATOM 685 C CA . ASP A 1 88 ? 9.373 1.114 -19.697 1.00 98.06 88 ASP A CA 1
ATOM 686 C C . A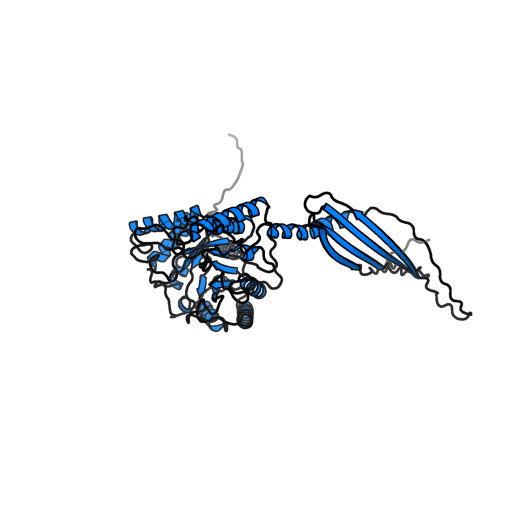SP A 1 88 ? 10.293 -0.014 -19.198 1.00 98.06 88 ASP A C 1
ATOM 688 O O . ASP A 1 88 ? 10.087 -0.565 -18.113 1.00 98.06 88 ASP A O 1
ATOM 692 N N . ALA A 1 89 ? 11.317 -0.354 -19.989 1.00 94.50 89 ALA A N 1
ATOM 693 C CA . ALA A 1 89 ? 12.244 -1.453 -19.706 1.00 94.50 89 ALA A CA 1
ATOM 694 C C . ALA A 1 89 ? 12.996 -1.277 -18.375 1.00 94.50 89 ALA A C 1
ATOM 696 O O . ALA A 1 89 ? 13.468 -2.249 -17.782 1.00 94.50 89 ALA A O 1
ATOM 697 N N . ARG A 1 90 ? 13.060 -0.051 -17.841 1.00 96.00 90 ARG A N 1
ATOM 698 C CA . ARG A 1 90 ? 13.570 0.224 -16.488 1.00 96.00 90 ARG A CA 1
ATOM 699 C C . ARG A 1 90 ? 12.848 -0.604 -15.427 1.00 96.00 90 ARG A C 1
ATOM 701 O O . ARG A 1 90 ? 13.480 -1.079 -14.488 1.00 96.00 90 ARG A O 1
ATOM 708 N N . PHE A 1 91 ? 11.558 -0.877 -15.608 1.00 98.06 91 PHE A N 1
ATOM 709 C CA . PHE A 1 91 ? 10.764 -1.678 -14.677 1.00 98.06 91 PHE A CA 1
ATOM 710 C C . PHE A 1 91 ? 10.780 -3.185 -14.965 1.00 98.06 91 PHE A C 1
ATOM 712 O O . PHE A 1 91 ? 10.069 -3.927 -14.286 1.00 98.06 91 PHE A O 1
ATOM 719 N N . ASP A 1 92 ? 11.605 -3.681 -15.895 1.00 94.31 92 ASP A N 1
ATOM 720 C CA . ASP A 1 92 ? 11.696 -5.120 -16.178 1.00 94.31 92 ASP A CA 1
ATOM 721 C C . ASP A 1 92 ? 12.026 -5.928 -14.916 1.00 94.31 92 ASP A C 1
ATOM 723 O O . ASP A 1 92 ? 11.351 -6.918 -14.623 1.00 94.31 92 ASP A O 1
ATOM 727 N N . THR A 1 93 ? 13.011 -5.492 -14.125 1.00 94.31 93 THR A N 1
ATOM 728 C CA . THR A 1 93 ? 13.372 -6.128 -12.842 1.00 94.31 93 THR A CA 1
ATOM 729 C C . THR A 1 93 ? 12.191 -6.149 -11.887 1.00 94.31 93 THR A C 1
ATOM 731 O O . THR A 1 93 ? 11.824 -7.211 -11.391 1.00 94.31 93 THR A O 1
ATOM 734 N N . LEU A 1 94 ? 11.537 -5.002 -11.700 1.00 98.06 94 LEU A N 1
ATOM 735 C CA . LEU A 1 94 ? 10.375 -4.860 -10.827 1.00 98.06 94 LEU A CA 1
ATOM 736 C C . LEU A 1 94 ? 9.261 -5.836 -11.229 1.00 98.06 94 LEU A C 1
ATOM 738 O O . LEU A 1 94 ? 8.765 -6.608 -10.405 1.00 98.06 94 LEU A O 1
ATOM 742 N N . TRP A 1 95 ? 8.889 -5.878 -12.510 1.00 97.94 95 TRP A N 1
ATOM 743 C CA . TRP A 1 95 ? 7.825 -6.768 -12.980 1.00 97.94 95 TRP A CA 1
ATOM 744 C C . TRP A 1 95 ? 8.218 -8.245 -12.970 1.00 97.94 95 TRP A C 1
ATOM 746 O O . TRP A 1 95 ? 7.348 -9.115 -12.895 1.00 97.94 95 TRP A O 1
ATOM 756 N N . ASN A 1 96 ? 9.509 -8.565 -13.027 1.00 94.50 96 ASN A N 1
ATOM 757 C CA . ASN A 1 96 ? 9.995 -9.930 -12.845 1.00 94.50 96 ASN A CA 1
ATOM 758 C C . ASN A 1 96 ? 9.939 -10.353 -11.375 1.00 94.50 96 ASN A C 1
ATOM 760 O O . ASN A 1 96 ? 9.406 -11.424 -11.077 1.00 94.50 96 ASN A O 1
ATOM 764 N N . GLU A 1 97 ? 10.397 -9.507 -10.459 1.00 94.88 97 GLU A N 1
ATOM 765 C CA . GLU A 1 97 ? 10.391 -9.793 -9.024 1.00 94.88 97 GLU A CA 1
ATOM 766 C C . GLU A 1 97 ? 8.968 -9.871 -8.458 1.00 94.88 97 GLU A C 1
ATOM 768 O O . GLU A 1 97 ? 8.651 -10.814 -7.736 1.00 94.88 97 GLU A O 1
ATOM 773 N N . THR A 1 98 ? 8.050 -8.999 -8.880 1.00 95.31 98 THR A N 1
ATOM 774 C CA . THR A 1 98 ? 6.631 -9.095 -8.476 1.00 95.31 98 THR A CA 1
ATOM 775 C C . THR A 1 98 ? 5.968 -10.407 -8.909 1.00 95.31 98 THR A C 1
ATOM 777 O O . THR A 1 98 ? 5.072 -10.898 -8.221 1.00 95.31 98 THR A O 1
ATOM 780 N N . ARG A 1 99 ? 6.375 -11.017 -10.033 1.00 92.50 99 ARG A N 1
ATOM 781 C CA . ARG A 1 99 ? 5.899 -12.364 -10.409 1.00 92.50 99 ARG A CA 1
ATOM 782 C C . ARG A 1 99 ? 6.470 -13.438 -9.491 1.00 92.50 99 ARG A C 1
ATOM 784 O O . ARG A 1 99 ? 5.761 -14.387 -9.177 1.00 92.50 99 ARG A O 1
ATOM 791 N N . VAL A 1 100 ? 7.719 -13.294 -9.049 1.00 86.56 100 VAL A N 1
ATOM 792 C CA . VAL A 1 100 ? 8.328 -14.205 -8.068 1.00 86.56 100 VAL A CA 1
ATOM 793 C C . VAL A 1 100 ? 7.597 -14.121 -6.733 1.00 86.56 100 VAL A C 1
ATOM 795 O O . VAL A 1 100 ? 7.233 -15.164 -6.197 1.00 86.56 100 VAL A O 1
ATOM 798 N N . LEU A 1 101 ? 7.310 -12.912 -6.240 1.00 86.81 101 LEU A N 1
ATOM 799 C CA . LEU A 1 101 ? 6.531 -12.718 -5.013 1.00 86.81 101 LEU A CA 1
ATOM 800 C C . LEU A 1 101 ? 5.163 -13.400 -5.118 1.00 86.81 101 LEU A C 1
ATOM 802 O O . LEU A 1 101 ? 4.842 -14.239 -4.280 1.00 86.81 101 LEU A O 1
ATOM 806 N N . ARG A 1 102 ? 4.400 -13.117 -6.179 1.00 88.19 102 ARG A N 1
ATOM 807 C CA . ARG A 1 102 ? 3.053 -13.682 -6.365 1.00 88.19 102 ARG A CA 1
ATOM 808 C C . ARG A 1 102 ? 3.031 -15.200 -6.518 1.00 88.19 102 ARG A C 1
ATOM 810 O O . ARG A 1 102 ? 2.118 -15.844 -6.019 1.00 88.19 102 ARG A O 1
ATOM 817 N N . ASN A 1 103 ? 3.996 -15.768 -7.241 1.00 80.88 103 ASN A N 1
ATOM 818 C CA . ASN A 1 103 ? 3.952 -17.186 -7.607 1.00 80.88 103 ASN A CA 1
ATOM 819 C C . ASN A 1 103 ? 4.627 -18.100 -6.580 1.00 80.88 103 ASN A C 1
ATOM 821 O O . ASN A 1 103 ? 4.293 -19.281 -6.519 1.00 80.88 103 ASN A O 1
ATOM 825 N N . ASN A 1 104 ? 5.582 -17.579 -5.802 1.00 66.19 104 ASN A N 1
ATOM 826 C CA . ASN A 1 104 ? 6.414 -18.395 -4.915 1.00 66.19 104 ASN A CA 1
ATOM 827 C C . ASN A 1 104 ? 6.226 -18.065 -3.429 1.00 66.19 104 ASN A C 1
ATOM 829 O O . ASN A 1 104 ? 6.874 -18.691 -2.594 1.00 66.19 104 ASN A O 1
ATOM 833 N N . SER A 1 105 ? 5.360 -17.110 -3.084 1.00 75.56 105 SER A N 1
ATOM 834 C CA . SER A 1 105 ? 5.034 -16.754 -1.700 1.00 75.56 105 SER A CA 1
ATOM 835 C C . SER A 1 105 ? 3.535 -16.481 -1.538 1.00 75.56 105 SER A C 1
ATOM 837 O O . SER A 1 105 ? 2.799 -16.431 -2.518 1.00 75.56 105 SER A O 1
ATOM 839 N N . SER A 1 106 ? 3.074 -16.292 -0.301 1.00 83.25 106 SER A N 1
ATOM 840 C CA . SER A 1 106 ? 1.705 -15.843 -0.009 1.00 83.25 106 SER A CA 1
ATOM 841 C C . SER A 1 106 ? 1.528 -14.320 -0.111 1.00 83.25 106 SER A C 1
ATOM 843 O O . SER A 1 106 ? 0.431 -13.822 0.141 1.00 83.25 106 SER A O 1
ATOM 845 N N . VAL A 1 107 ? 2.583 -13.575 -0.467 1.00 91.44 107 VAL A N 1
ATOM 846 C CA . VAL A 1 107 ? 2.555 -12.110 -0.535 1.00 91.44 107 VAL A CA 1
ATOM 847 C C . VAL A 1 107 ? 1.630 -11.650 -1.657 1.00 91.44 107 VAL A C 1
ATOM 849 O O . VAL A 1 107 ? 1.824 -11.997 -2.825 1.00 91.44 107 VAL A O 1
ATOM 852 N N . LYS A 1 108 ? 0.659 -10.807 -1.310 1.00 96.38 108 LYS A N 1
ATOM 853 C CA . LYS A 1 108 ? -0.194 -10.117 -2.277 1.00 96.38 108 LYS A CA 1
ATOM 854 C C . LYS A 1 108 ? 0.567 -8.929 -2.858 1.00 96.38 108 LYS A C 1
ATOM 856 O O . LYS A 1 108 ? 1.072 -8.091 -2.112 1.00 96.38 108 LYS A O 1
ATOM 861 N N . VAL A 1 109 ? 0.646 -8.835 -4.182 1.00 98.38 109 VAL A N 1
ATOM 862 C CA . VAL A 1 109 ? 1.262 -7.677 -4.850 1.00 98.38 109 VAL A CA 1
ATOM 863 C C . VAL A 1 109 ? 0.175 -6.749 -5.373 1.00 98.38 109 VAL A C 1
ATOM 865 O O . VAL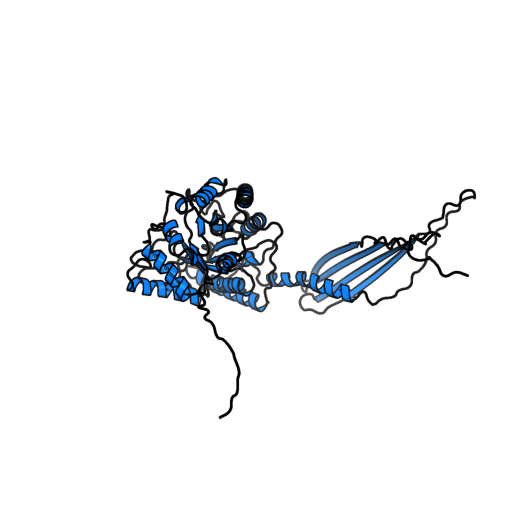 A 1 109 ? -0.609 -7.131 -6.243 1.00 98.38 109 VAL A O 1
ATOM 868 N N . MET A 1 110 ? 0.150 -5.527 -4.853 1.00 98.81 110 MET A N 1
ATOM 869 C CA . MET A 1 110 ? -0.809 -4.474 -5.189 1.00 98.81 110 MET A CA 1
ATOM 870 C C . MET A 1 110 ? -0.099 -3.295 -5.867 1.00 98.81 110 MET A C 1
ATOM 872 O O . MET A 1 110 ? 1.128 -3.193 -5.830 1.00 98.81 110 MET A O 1
ATOM 876 N N . GLY A 1 111 ? -0.870 -2.399 -6.480 1.00 98.88 111 GLY A N 1
ATOM 877 C CA . GLY A 1 111 ? -0.403 -1.056 -6.837 1.00 98.88 111 GLY A CA 1
ATOM 878 C C . GLY A 1 111 ? -0.933 -0.004 -5.865 1.00 98.88 111 GLY A C 1
ATOM 879 O O . GLY A 1 111 ? -1.919 -0.264 -5.183 1.00 98.88 111 GLY A O 1
ATOM 880 N N . MET A 1 112 ? -0.329 1.182 -5.839 1.00 98.94 112 MET A N 1
ATOM 881 C CA . MET A 1 112 ? -0.955 2.395 -5.295 1.00 98.94 112 MET A CA 1
ATOM 882 C C . MET A 1 112 ? -1.041 3.467 -6.371 1.00 98.94 112 MET A C 1
ATOM 884 O O . MET A 1 112 ? -0.056 3.716 -7.070 1.00 98.94 112 MET A O 1
ATOM 888 N N . ILE A 1 113 ? -2.203 4.106 -6.493 1.00 98.81 113 ILE A N 1
ATOM 889 C CA . ILE A 1 113 ? -2.410 5.254 -7.379 1.00 98.81 113 ILE A CA 1
ATOM 890 C C . ILE A 1 113 ? -2.525 6.552 -6.579 1.00 98.81 113 ILE A C 1
ATOM 892 O O . ILE A 1 113 ? -3.165 6.590 -5.532 1.00 98.81 113 ILE A O 1
ATOM 896 N N . GLY A 1 114 ? -1.972 7.633 -7.131 1.00 98.38 114 GLY A N 1
ATOM 897 C CA . GLY A 1 114 ? -2.012 8.960 -6.521 1.00 98.38 114 GLY A CA 1
ATOM 898 C C . GLY A 1 114 ? -0.796 9.260 -5.657 1.00 98.38 114 GLY A C 1
ATOM 899 O O . GLY A 1 114 ? 0.311 9.366 -6.190 1.00 98.38 114 GLY A O 1
ATOM 900 N N . GLY A 1 115 ? -1.028 9.456 -4.360 1.00 97.69 115 GLY A N 1
ATOM 901 C CA . GLY A 1 115 ? -0.066 9.994 -3.404 1.00 97.69 115 GLY A CA 1
ATOM 902 C C . GLY A 1 115 ? 0.139 11.502 -3.546 1.00 97.69 115 GLY A C 1
ATOM 903 O O . GLY A 1 115 ? -0.687 12.218 -4.122 1.00 97.69 115 GLY A O 1
ATOM 904 N N . ALA A 1 116 ? 1.276 11.983 -3.043 1.00 95.81 116 ALA A N 1
ATOM 905 C CA . ALA A 1 116 ? 1.594 13.409 -2.940 1.00 95.81 116 ALA A CA 1
ATOM 906 C C . ALA A 1 116 ? 1.573 14.178 -4.277 1.00 95.81 116 ALA A C 1
ATOM 908 O O . ALA A 1 116 ? 1.292 15.380 -4.297 1.00 95.81 116 ALA A O 1
ATOM 909 N N . ALA A 1 117 ? 1.872 13.517 -5.402 1.00 97.00 117 ALA A N 1
ATOM 910 C CA . ALA A 1 117 ? 1.817 14.139 -6.722 1.00 97.00 117 ALA A CA 1
ATOM 911 C C . ALA A 1 117 ? 0.351 14.299 -7.183 1.00 97.00 117 ALA A C 1
ATOM 913 O O . ALA A 1 117 ? -0.338 13.298 -7.405 1.00 97.00 117 ALA A O 1
ATOM 914 N N . PRO A 1 118 ? -0.147 15.538 -7.370 1.00 96.69 118 PRO A N 1
ATOM 915 C CA . PRO A 1 118 ? -1.546 15.763 -7.686 1.00 96.69 118 PRO A CA 1
ATOM 916 C C . PRO A 1 118 ? -1.867 15.394 -9.132 1.00 96.69 118 PRO A C 1
ATOM 918 O O . PRO A 1 118 ? -1.063 15.602 -10.038 1.00 96.69 118 PRO A O 1
ATOM 921 N N . GLY A 1 119 ? -3.099 14.950 -9.376 1.00 97.06 119 GLY A N 1
ATOM 922 C CA . GLY A 1 119 ? -3.605 14.797 -10.743 1.00 97.06 119 GLY A CA 1
ATOM 923 C C . GLY A 1 119 ? -4.548 13.625 -10.933 1.00 97.06 119 GLY A C 1
ATOM 924 O O . GLY A 1 119 ? -5.515 13.748 -11.683 1.00 97.06 119 GLY A O 1
ATOM 925 N N . SER A 1 120 ? -4.320 12.521 -10.221 1.00 98.56 120 SER A N 1
ATOM 926 C CA . SER A 1 120 ? -5.060 11.279 -10.456 1.00 98.56 120 SER A CA 1
ATOM 927 C C . SER A 1 120 ? -6.545 11.364 -10.099 1.00 98.56 120 SER A C 1
ATOM 929 O O . SER A 1 120 ? -7.365 10.732 -10.760 1.00 98.56 120 SER A O 1
ATOM 931 N N . PHE A 1 121 ? -6.903 12.172 -9.098 1.00 98.69 121 PHE A N 1
ATOM 932 C CA . PHE A 1 121 ? -8.244 12.198 -8.502 1.00 98.69 121 PHE A CA 1
ATOM 933 C C . PHE A 1 121 ? -9.029 13.497 -8.737 1.00 98.69 121 PHE A C 1
ATOM 935 O O . PHE A 1 121 ? -9.977 13.779 -8.012 1.00 98.69 121 PHE A O 1
ATOM 942 N N . ASN A 1 122 ? -8.650 14.316 -9.722 1.00 98.12 122 ASN A N 1
ATOM 943 C CA . ASN A 1 122 ? -9.312 15.601 -9.971 1.00 98.12 122 ASN A CA 1
ATOM 944 C C . ASN A 1 122 ? -10.423 15.508 -11.035 1.00 98.12 122 ASN A C 1
ATOM 946 O O . ASN A 1 122 ? -10.657 14.466 -11.654 1.00 98.12 122 ASN A O 1
ATOM 950 N N . THR A 1 123 ? -11.116 16.627 -11.266 1.00 98.00 123 THR A N 1
ATOM 951 C CA . THR A 1 123 ? -12.264 16.719 -12.187 1.00 98.00 123 THR A CA 1
ATOM 952 C C . THR A 1 123 ? -11.887 16.612 -13.667 1.00 98.00 123 THR A C 1
ATOM 954 O O . THR A 1 123 ? -12.760 16.497 -14.530 1.00 98.00 123 THR A O 1
ATOM 957 N N . GLN A 1 124 ? -10.595 16.626 -13.986 1.00 97.88 124 GLN A N 1
ATOM 958 C CA . GLN A 1 124 ? -10.069 16.377 -15.321 1.00 97.88 124 GLN A CA 1
ATOM 959 C C . GLN A 1 124 ? -9.758 14.890 -15.548 1.00 97.88 124 GLN A C 1
ATOM 961 O O . GLN A 1 124 ? -9.643 14.482 -16.704 1.00 97.88 124 GLN A O 1
ATOM 966 N N . THR A 1 125 ? -9.664 14.091 -14.479 1.00 98.50 125 THR A N 1
ATOM 967 C CA . THR A 1 125 ? -9.309 12.665 -14.494 1.00 98.50 125 THR A CA 1
ATOM 968 C C . THR A 1 125 ? -10.394 11.801 -13.829 1.00 98.50 125 THR A C 1
ATOM 970 O O . THR A 1 125 ? -11.512 11.735 -14.353 1.00 98.50 125 THR A O 1
ATOM 973 N N . LEU A 1 126 ? -10.110 11.111 -12.713 1.00 98.50 126 LEU A N 1
ATOM 974 C CA . LEU A 1 126 ? -11.016 10.118 -12.111 1.00 98.50 126 LEU A CA 1
ATOM 975 C C . LEU A 1 126 ? -12.247 10.727 -11.424 1.00 98.50 126 LEU A C 1
ATOM 977 O O . LEU A 1 126 ? -13.254 10.034 -11.264 1.00 98.50 126 LEU A O 1
ATOM 981 N N . ASP A 1 127 ? -12.229 12.012 -11.075 1.00 98.62 127 ASP A N 1
ATOM 982 C CA . ASP A 1 127 ? -13.411 12.728 -10.569 1.00 98.62 127 ASP A CA 1
ATOM 983 C C . ASP A 1 127 ? -14.157 13.485 -11.684 1.00 98.62 127 ASP A C 1
ATOM 985 O O . ASP A 1 127 ? -15.080 14.260 -11.443 1.00 98.62 127 ASP A O 1
ATOM 989 N N . GLY A 1 128 ? -13.763 13.272 -12.942 1.00 97.56 128 GLY A N 1
ATOM 990 C CA . GLY A 1 128 ? -14.385 13.912 -14.093 1.00 97.56 128 GLY A CA 1
ATOM 991 C C . GLY A 1 128 ? -15.770 13.372 -14.451 1.00 97.56 128 GLY A C 1
ATOM 992 O O . GLY A 1 128 ? -16.363 12.515 -13.780 1.00 97.56 128 GLY A O 1
ATOM 993 N N . ASN A 1 129 ? -16.298 13.888 -15.564 1.00 98.12 129 ASN A N 1
ATOM 994 C CA . ASN A 1 129 ? -17.539 13.395 -16.163 1.00 98.12 129 ASN A CA 1
ATOM 995 C C . ASN A 1 129 ? -17.393 11.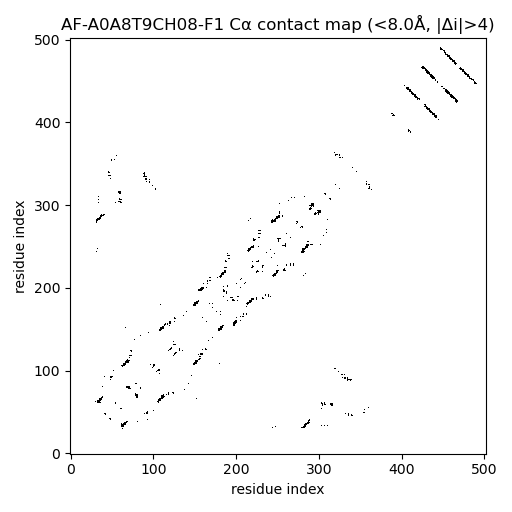938 -16.651 1.00 98.12 129 ASN A C 1
ATOM 997 O O . ASN A 1 129 ? -16.298 11.383 -16.665 1.00 98.12 129 ASN A O 1
ATOM 1001 N N . ALA A 1 130 ? -18.495 11.319 -17.084 1.00 98.06 130 ALA A N 1
ATOM 1002 C CA . ALA A 1 130 ? -18.502 9.915 -17.502 1.00 98.06 130 ALA A CA 1
ATOM 1003 C C . ALA A 1 130 ? -17.480 9.587 -18.610 1.00 98.06 130 ALA A C 1
ATOM 1005 O O . ALA A 1 130 ? -16.870 8.523 -18.570 1.00 98.06 130 ALA A O 1
ATOM 1006 N N . THR A 1 131 ? -17.264 10.497 -19.564 1.00 97.81 131 THR A N 1
ATOM 1007 C CA . THR A 1 131 ? -16.300 10.303 -20.656 1.00 97.81 131 THR A CA 1
ATOM 1008 C C . THR A 1 131 ? -14.864 10.342 -20.142 1.00 97.81 131 THR A C 1
ATOM 1010 O O . THR A 1 131 ? -14.100 9.419 -20.417 1.00 97.81 131 THR A O 1
ATOM 1013 N N . SER A 1 132 ? -14.505 11.372 -19.367 1.00 97.38 132 SER A N 1
ATOM 1014 C CA . SER A 1 132 ? -13.172 11.479 -18.758 1.00 97.38 132 SER A CA 1
ATOM 1015 C C . SER A 1 132 ? -12.901 10.294 -17.836 1.00 97.38 132 SER A C 1
ATOM 1017 O O . SER A 1 132 ? -11.862 9.649 -17.952 1.00 97.38 132 SER A O 1
ATOM 1019 N N . PHE A 1 133 ? -13.865 9.951 -16.979 1.00 98.75 133 PHE A N 1
ATOM 1020 C CA . PHE A 1 133 ? -13.757 8.802 -16.091 1.00 98.75 133 PHE A CA 1
ATOM 1021 C C . PHE A 1 133 ? -13.505 7.516 -16.878 1.00 98.75 133 PHE A C 1
ATOM 1023 O O . PHE A 1 133 ? -12.521 6.843 -16.605 1.00 98.75 133 PHE A O 1
ATOM 1030 N N . ALA A 1 134 ? -14.328 7.203 -17.884 1.00 98.56 134 ALA A N 1
ATOM 1031 C CA . ALA A 1 134 ? -14.177 5.981 -18.675 1.00 98.56 134 ALA A CA 1
ATOM 1032 C C . ALA A 1 134 ? -12.805 5.888 -19.362 1.00 98.56 134 ALA A C 1
ATOM 1034 O O . ALA A 1 134 ? -12.217 4.809 -19.404 1.00 98.56 134 ALA A O 1
ATOM 1035 N N . GLN A 1 135 ? -12.276 7.009 -19.860 1.00 98.44 135 GLN A N 1
ATOM 1036 C CA . GLN A 1 135 ? -10.947 7.059 -20.465 1.00 98.44 135 GLN A CA 1
ATOM 1037 C C . GLN A 1 135 ? -9.848 6.714 -19.451 1.00 98.44 135 GLN A C 1
ATOM 1039 O O . GLN A 1 135 ? -9.064 5.795 -19.682 1.00 98.44 135 GLN A O 1
ATOM 1044 N N . TYR A 1 136 ? -9.777 7.442 -18.336 1.00 98.81 136 TYR A N 1
ATOM 1045 C CA . TYR A 1 136 ? -8.669 7.306 -17.385 1.00 98.81 136 TYR A CA 1
ATOM 1046 C C . TYR A 1 136 ? -8.789 6.071 -16.496 1.00 98.81 136 TYR A C 1
ATOM 1048 O O . TYR A 1 136 ? -7.790 5.412 -16.214 1.00 98.81 136 TYR A O 1
ATOM 1056 N N . TYR A 1 137 ? -10.011 5.702 -16.114 1.00 98.88 137 TYR A N 1
ATOM 1057 C CA . TYR A 1 137 ? -10.271 4.421 -15.470 1.00 98.88 137 TYR A CA 1
ATOM 1058 C C . TYR A 1 137 ? -9.884 3.258 -16.389 1.00 98.88 137 TYR A C 1
ATOM 1060 O O . TYR A 1 137 ? -9.247 2.316 -15.931 1.00 98.88 137 TYR A O 1
ATOM 1068 N N . GLY A 1 138 ? -10.204 3.339 -17.688 1.00 98.81 138 GLY A N 1
ATOM 1069 C CA . GLY A 1 138 ? -9.809 2.325 -18.666 1.00 98.81 138 GLY A CA 1
ATOM 1070 C C . GLY A 1 138 ? -8.297 2.094 -18.682 1.00 98.81 138 GLY A C 1
ATOM 1071 O O . GLY A 1 138 ? -7.859 0.952 -18.596 1.00 98.81 138 GLY A O 1
ATOM 1072 N N . GLN A 1 139 ? -7.501 3.168 -18.682 1.00 98.69 139 GLN A N 1
ATOM 1073 C CA . GLN A 1 139 ? -6.039 3.061 -18.600 1.00 98.69 139 GLN A CA 1
ATOM 1074 C C . GLN A 1 139 ? -5.571 2.385 -17.303 1.00 98.69 139 GLN A C 1
ATOM 1076 O O . GLN A 1 139 ? -4.703 1.515 -17.341 1.00 98.69 139 GLN A O 1
ATOM 1081 N N . LEU A 1 140 ? -6.144 2.765 -16.159 1.00 98.81 140 LEU A N 1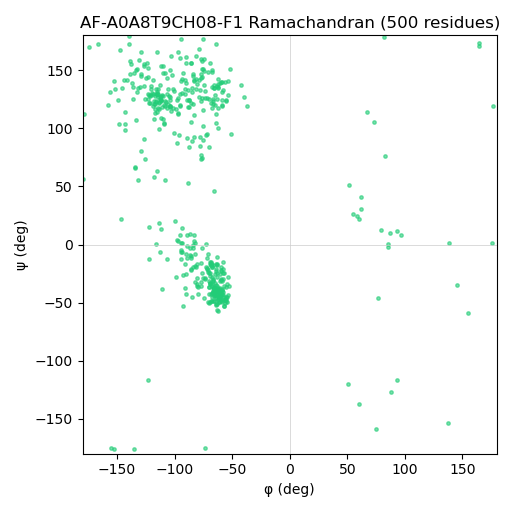
ATOM 1082 C CA . LEU A 1 140 ? -5.812 2.159 -14.871 1.00 98.81 140 LEU A CA 1
ATOM 1083 C C . LEU A 1 140 ? -6.160 0.664 -14.839 1.00 98.81 140 LEU A C 1
ATOM 1085 O O . LEU A 1 140 ? -5.339 -0.155 -14.430 1.00 98.81 140 LEU A O 1
ATOM 1089 N N . ARG A 1 141 ? -7.363 0.305 -15.292 1.00 98.81 141 ARG A N 1
ATOM 1090 C CA . ARG A 1 141 ? -7.821 -1.084 -15.384 1.00 98.81 141 ARG A CA 1
ATOM 1091 C C . ARG A 1 141 ? -6.868 -1.910 -16.246 1.00 98.81 141 ARG A C 1
ATOM 1093 O O . ARG A 1 141 ? -6.471 -3.002 -15.847 1.00 98.81 141 ARG A O 1
ATOM 1100 N N . ASP A 1 142 ? -6.454 -1.371 -17.388 1.00 98.75 142 ASP A N 1
ATOM 1101 C CA . ASP A 1 142 ? -5.541 -2.058 -18.298 1.00 98.75 142 ASP A CA 1
ATOM 1102 C C . ASP A 1 142 ? -4.148 -2.250 -17.666 1.00 98.75 142 ASP A C 1
ATOM 1104 O O . ASP A 1 142 ? -3.550 -3.314 -17.832 1.00 98.75 142 ASP A O 1
ATOM 1108 N N . VAL A 1 143 ? -3.649 -1.288 -16.875 1.00 98.69 143 VAL A N 1
ATOM 1109 C CA . VAL A 1 143 ? -2.419 -1.448 -16.070 1.00 98.69 143 VAL A CA 1
ATOM 1110 C C . VAL A 1 143 ? -2.580 -2.572 -15.043 1.00 98.69 143 VAL A C 1
ATOM 1112 O O . VAL A 1 143 ? -1.736 -3.469 -14.990 1.00 98.69 143 VAL A O 1
ATOM 1115 N N . ILE A 1 144 ? -3.670 -2.575 -14.269 1.00 98.81 144 ILE A N 1
ATOM 1116 C CA . ILE A 1 144 ? -3.951 -3.622 -13.270 1.00 98.81 144 ILE A CA 1
ATOM 1117 C C . ILE A 1 144 ? -3.912 -5.008 -13.926 1.00 98.81 144 ILE A C 1
ATOM 1119 O O . ILE A 1 144 ? -3.195 -5.893 -13.450 1.00 98.81 144 ILE A O 1
ATOM 1123 N N . SER A 1 145 ? -4.617 -5.184 -15.047 1.00 98.44 145 SER A N 1
ATOM 1124 C CA . SER A 1 145 ? -4.656 -6.453 -15.779 1.00 98.44 145 SER A CA 1
ATOM 1125 C C . SER A 1 145 ? -3.304 -6.834 -16.385 1.00 98.44 145 SER A C 1
ATOM 1127 O O . SER A 1 145 ? -2.894 -7.988 -16.270 1.00 98.44 145 SER A O 1
ATOM 1129 N N . THR A 1 146 ? -2.593 -5.886 -17.003 1.00 98.31 146 THR A N 1
ATOM 1130 C CA . THR A 1 146 ? -1.325 -6.147 -17.709 1.00 98.31 146 THR A CA 1
ATOM 1131 C C . THR A 1 146 ? -0.242 -6.652 -16.762 1.00 98.31 146 THR A C 1
ATOM 1133 O O . THR A 1 146 ? 0.471 -7.602 -17.085 1.00 98.31 146 THR A O 1
ATOM 1136 N N . TYR A 1 147 ? -0.137 -6.055 -15.575 1.00 97.62 147 TYR A N 1
ATOM 1137 C CA . TYR A 1 147 ? 0.881 -6.431 -14.590 1.00 97.62 147 TYR A CA 1
ATOM 1138 C C . TYR A 1 147 ? 0.374 -7.453 -13.564 1.00 97.62 147 TYR A C 1
ATOM 1140 O O . TYR A 1 147 ? 1.161 -7.995 -12.784 1.00 97.62 147 TYR A O 1
ATOM 1148 N N . GLY A 1 148 ? -0.917 -7.794 -13.614 1.00 97.06 148 GLY A N 1
ATOM 1149 C CA . GLY A 1 148 ? -1.589 -8.758 -12.742 1.00 97.06 148 GLY A CA 1
ATOM 1150 C C . GLY A 1 148 ? -1.568 -8.347 -11.269 1.00 97.06 148 GLY A C 1
ATOM 1151 O O . GLY A 1 148 ? -1.309 -9.180 -10.395 1.00 97.06 148 GLY A O 1
ATOM 1152 N N . LEU A 1 149 ? -1.778 -7.059 -11.002 1.00 98.50 149 LEU A N 1
ATOM 1153 C CA . LEU A 1 149 ? -1.899 -6.549 -9.638 1.00 98.50 149 LEU A CA 1
ATOM 1154 C C . LEU A 1 149 ? -3.123 -7.191 -8.971 1.00 98.50 149 LEU A C 1
ATOM 1156 O O . LEU A 1 149 ? -4.187 -7.283 -9.577 1.00 98.50 149 LEU A O 1
ATOM 1160 N N . GLN A 1 150 ? -2.967 -7.644 -7.730 1.00 98.38 150 GLN A N 1
ATOM 1161 C CA . GLN A 1 150 ? -4.022 -8.316 -6.955 1.00 98.38 150 GLN A CA 1
ATOM 1162 C C . GLN A 1 150 ? -4.875 -7.331 -6.144 1.00 98.38 150 GLN A C 1
ATOM 1164 O O . GLN A 1 150 ? -5.805 -7.733 -5.450 1.00 98.38 150 GLN A O 1
ATOM 1169 N N . GLY A 1 151 ? -4.546 -6.045 -6.222 1.00 98.75 151 GLY A N 1
ATOM 1170 C CA . GLY A 1 151 ? -5.256 -4.982 -5.542 1.00 98.75 151 GLY A CA 1
ATOM 1171 C C . GLY A 1 151 ? -4.746 -3.602 -5.927 1.00 98.75 151 GLY A C 1
ATOM 1172 O O . GLY A 1 151 ? -3.705 -3.468 -6.584 1.00 98.75 151 GLY A O 1
ATOM 1173 N N . MET A 1 152 ? -5.484 -2.585 -5.501 1.00 98.94 152 MET A N 1
ATOM 1174 C CA . MET A 1 152 ? -5.141 -1.184 -5.680 1.00 98.94 152 MET A CA 1
ATOM 1175 C C . MET A 1 152 ? -5.400 -0.403 -4.394 1.00 98.94 152 MET A C 1
ATOM 1177 O O . MET A 1 152 ? -6.518 -0.390 -3.878 1.00 98.94 152 MET A O 1
ATOM 1181 N N . ASP A 1 153 ? -4.363 0.274 -3.923 1.00 98.94 153 ASP A N 1
ATOM 1182 C CA . ASP A 1 153 ? -4.442 1.277 -2.875 1.00 98.94 153 ASP A CA 1
ATOM 1183 C C . ASP A 1 153 ? -4.738 2.649 -3.494 1.00 98.94 153 ASP A C 1
ATOM 1185 O O . ASP A 1 153 ? -4.055 3.104 -4.417 1.00 98.94 153 ASP A O 1
ATOM 1189 N N . LEU A 1 154 ? -5.807 3.288 -3.026 1.00 98.94 154 LEU A N 1
ATOM 1190 C CA . LEU A 1 154 ? -6.246 4.603 -3.478 1.00 98.94 154 LEU A CA 1
ATOM 1191 C C . LEU A 1 154 ? -5.731 5.647 -2.479 1.00 98.94 154 LEU A C 1
ATOM 1193 O O . LEU A 1 154 ? -6.417 5.993 -1.514 1.00 98.94 154 LEU A O 1
ATOM 1197 N N . ASP A 1 155 ? -4.509 6.128 -2.700 1.00 98.88 155 ASP A N 1
ATOM 1198 C CA . ASP A 1 155 ? -3.858 7.109 -1.828 1.00 98.88 155 ASP A CA 1
ATOM 1199 C C . ASP A 1 155 ? -4.228 8.538 -2.247 1.00 98.88 155 ASP A C 1
ATOM 1201 O O . ASP A 1 155 ? -3.565 9.188 -3.062 1.00 98.88 155 ASP A O 1
ATOM 1205 N N . VAL A 1 156 ? -5.383 8.997 -1.762 1.00 98.81 156 VAL A N 1
ATOM 1206 C CA . VAL A 1 156 ? -5.998 10.262 -2.176 1.00 98.81 156 VAL A CA 1
ATOM 1207 C C . VAL A 1 156 ? -5.497 11.422 -1.309 1.00 98.81 156 VAL A C 1
ATOM 1209 O O . VAL A 1 156 ? -6.113 11.767 -0.301 1.00 98.81 156 VAL A O 1
ATOM 1212 N N . GLU A 1 157 ? -4.423 12.088 -1.734 1.00 98.12 157 GLU A N 1
ATOM 1213 C CA . GLU A 1 157 ? -3.846 13.251 -1.029 1.00 98.12 157 GLU A CA 1
ATOM 1214 C C . GLU A 1 157 ? -4.249 14.613 -1.631 1.00 98.12 157 GLU A C 1
ATOM 1216 O O . GLU A 1 157 ? -3.586 15.636 -1.438 1.00 98.12 157 GLU A O 1
ATOM 1221 N N . GLN A 1 158 ? -5.342 14.642 -2.396 1.00 94.88 158 GLN A N 1
ATOM 1222 C CA . GLN A 1 158 ? -5.980 15.863 -2.887 1.00 94.88 158 GLN A CA 1
ATOM 1223 C C . GLN A 1 158 ? -7.498 15.734 -2.791 1.00 94.88 158 GLN A C 1
ATOM 1225 O O . GLN A 1 158 ? -8.035 14.632 -2.809 1.00 94.88 158 GLN A O 1
ATOM 1230 N N . SER A 1 159 ? -8.203 16.865 -2.763 1.00 97.38 159 SER A N 1
ATOM 1231 C CA . SER A 1 159 ? -9.666 16.859 -2.710 1.00 97.38 159 SER A CA 1
ATOM 1232 C C . SER A 1 159 ? -10.281 16.131 -3.914 1.00 97.38 159 SER A C 1
ATOM 1234 O O . SER A 1 159 ? -10.103 16.561 -5.056 1.00 97.38 159 SER A O 1
ATOM 1236 N N . MET A 1 160 ? -11.029 15.064 -3.635 1.00 98.69 160 MET A N 1
ATOM 1237 C CA . MET A 1 160 ? -11.853 14.297 -4.570 1.00 98.69 160 MET A CA 1
ATOM 1238 C C . MET A 1 160 ? -13.298 14.282 -4.061 1.00 98.69 160 MET A C 1
ATOM 1240 O O . MET A 1 160 ? -13.542 14.226 -2.853 1.00 98.69 160 MET A O 1
ATOM 1244 N N . SER A 1 161 ? -14.284 14.327 -4.958 1.00 98.75 161 SER A N 1
ATOM 1245 C CA . SER A 1 161 ? -15.686 14.266 -4.542 1.00 98.75 161 SER A CA 1
ATOM 1246 C C . SER A 1 161 ? -16.063 12.899 -3.949 1.00 98.75 161 SER A C 1
ATOM 1248 O O . SER A 1 161 ? -15.584 11.855 -4.396 1.00 98.75 161 SER A O 1
ATOM 1250 N N . GLN A 1 162 ? -17.007 12.891 -2.996 1.00 98.81 162 GLN A N 1
ATOM 1251 C CA . GLN A 1 162 ? -17.572 11.652 -2.437 1.00 98.81 162 GLN A CA 1
ATOM 1252 C C . GLN A 1 162 ? -18.111 10.731 -3.544 1.00 98.81 162 GLN A C 1
ATOM 1254 O O . GLN A 1 162 ? -17.875 9.527 -3.543 1.00 98.81 162 GLN A O 1
ATOM 1259 N N . ALA A 1 163 ? -18.814 11.309 -4.524 1.00 98.69 163 ALA A N 1
ATOM 1260 C CA . ALA A 1 163 ? -19.379 10.561 -5.640 1.00 98.69 163 ALA A CA 1
ATOM 1261 C C . ALA A 1 163 ? -18.290 9.948 -6.535 1.00 98.69 163 ALA A C 1
ATOM 1263 O O . ALA A 1 163 ? -18.458 8.825 -7.012 1.00 98.69 163 ALA A O 1
ATOM 1264 N N . GLY A 1 164 ? -17.182 10.661 -6.746 1.00 98.81 164 GLY A N 1
ATOM 1265 C CA . GLY A 1 164 ? -16.041 10.200 -7.526 1.00 98.81 164 GLY A CA 1
ATOM 1266 C C . GLY A 1 164 ? -15.364 8.985 -6.906 1.00 98.81 164 GLY A C 1
ATOM 1267 O O . GLY A 1 164 ? -15.217 7.967 -7.586 1.00 98.81 164 GLY A O 1
ATOM 1268 N N . ILE A 1 165 ? -15.001 9.058 -5.621 1.00 98.88 165 ILE A N 1
ATOM 1269 C CA . ILE A 1 165 ? -14.331 7.938 -4.942 1.00 98.88 165 ILE A CA 1
ATOM 1270 C C . ILE A 1 165 ? -15.257 6.720 -4.824 1.00 98.88 165 ILE A C 1
ATOM 1272 O O . ILE A 1 165 ? -14.849 5.604 -5.138 1.00 98.88 165 ILE A O 1
ATOM 1276 N N . THR A 1 166 ? -16.540 6.922 -4.494 1.00 98.88 166 THR A N 1
ATOM 1277 C CA . THR A 1 166 ? -17.527 5.833 -4.451 1.00 98.88 166 THR A CA 1
ATOM 1278 C C . THR A 1 166 ? -17.711 5.187 -5.826 1.00 98.88 166 THR A C 1
ATOM 1280 O O . THR A 1 166 ? -17.825 3.967 -5.917 1.00 98.88 166 THR A O 1
ATOM 1283 N N . ARG A 1 167 ? -17.720 5.974 -6.911 1.00 98.88 167 ARG A N 1
ATOM 1284 C CA . ARG A 1 167 ? -17.782 5.446 -8.283 1.00 98.88 167 ARG A CA 1
ATOM 1285 C C . ARG A 1 167 ? -16.543 4.619 -8.624 1.00 98.88 167 ARG A C 1
ATOM 1287 O O . ARG A 1 167 ? -16.690 3.557 -9.221 1.00 98.88 167 ARG A O 1
ATOM 1294 N N . LEU A 1 168 ? -15.351 5.096 -8.267 1.00 98.88 168 LEU A N 1
ATOM 1295 C CA . LEU A 1 168 ? -14.093 4.403 -8.545 1.00 98.88 168 LEU A CA 1
ATOM 1296 C C . LEU A 1 168 ? -14.029 3.038 -7.849 1.00 98.88 168 LEU A C 1
ATOM 1298 O O . LEU A 1 168 ? -13.735 2.045 -8.510 1.00 98.88 168 LEU A O 1
ATOM 1302 N N . ILE A 1 169 ? -14.359 2.984 -6.555 1.00 98.94 169 ILE A N 1
ATOM 1303 C CA . ILE A 1 169 ? -14.359 1.740 -5.768 1.00 98.94 169 ILE A CA 1
ATOM 1304 C C . ILE A 1 169 ? -15.356 0.737 -6.351 1.00 98.94 169 ILE A C 1
ATOM 1306 O O . ILE A 1 169 ? -14.963 -0.378 -6.689 1.00 98.94 169 ILE A O 1
ATOM 1310 N N . LYS A 1 170 ? -16.599 1.166 -6.606 1.00 98.81 170 LYS A N 1
ATOM 1311 C CA . LYS A 1 170 ? -17.621 0.300 -7.215 1.00 98.81 170 LYS A CA 1
ATOM 1312 C C . LYS A 1 170 ? -17.204 -0.239 -8.573 1.00 98.81 170 LYS A C 1
ATOM 1314 O O . LYS A 1 170 ? -17.482 -1.393 -8.882 1.00 98.81 170 LYS A O 1
ATOM 1319 N N . GLN A 1 171 ? -16.557 0.587 -9.396 1.00 98.81 171 GLN A N 1
ATOM 1320 C CA . GLN A 1 171 ? -16.108 0.156 -10.716 1.00 98.81 171 GLN A CA 1
ATOM 1321 C C . GLN A 1 171 ? -14.949 -0.847 -10.617 1.00 98.81 171 GLN A C 1
ATOM 1323 O O . GLN A 1 171 ? -14.970 -1.853 -11.316 1.00 98.81 171 GLN A O 1
ATOM 1328 N N . LEU A 1 172 ? -13.967 -0.623 -9.734 1.00 98.88 172 LEU A N 1
ATOM 1329 C CA . LEU A 1 172 ? -12.899 -1.597 -9.464 1.00 98.88 172 LEU A CA 1
ATOM 1330 C C . LEU A 1 172 ? -13.470 -2.927 -8.957 1.00 98.88 172 LEU A C 1
ATOM 1332 O O . LEU A 1 172 ? -13.135 -3.978 -9.498 1.00 98.88 172 LEU A O 1
ATOM 1336 N N . TYR A 1 173 ? -14.366 -2.877 -7.973 1.00 98.31 173 TYR A N 1
ATOM 1337 C CA . TYR A 1 173 ? -14.995 -4.066 -7.404 1.00 98.31 173 TYR A CA 1
ATOM 1338 C C . TYR A 1 173 ? -15.817 -4.836 -8.448 1.00 98.31 173 TYR A C 1
ATOM 1340 O O . TYR A 1 173 ? -15.757 -6.063 -8.515 1.00 98.31 173 TYR A O 1
ATOM 1348 N N . ALA A 1 174 ? -16.557 -4.126 -9.307 1.00 98.56 174 ALA A N 1
ATOM 1349 C CA . ALA A 1 174 ? -17.343 -4.736 -10.376 1.00 98.56 174 ALA A CA 1
ATOM 1350 C C . ALA A 1 174 ? -16.476 -5.411 -11.453 1.00 98.56 174 ALA A C 1
ATOM 1352 O O . ALA A 1 174 ? -16.834 -6.493 -11.920 1.00 98.56 174 ALA A O 1
ATOM 1353 N N . ASP A 1 175 ? -15.358 -4.793 -11.843 1.00 98.69 175 ASP A N 1
ATOM 1354 C CA . ASP A 1 175 ? -14.512 -5.286 -12.936 1.00 98.69 175 ASP A CA 1
ATOM 1355 C C . ASP A 1 175 ? -13.578 -6.425 -12.492 1.00 98.69 175 ASP A C 1
ATOM 1357 O O . ASP A 1 175 ? -13.330 -7.348 -13.271 1.00 98.69 175 ASP A O 1
ATOM 1361 N N . PHE A 1 176 ? -13.069 -6.386 -11.255 1.00 98.50 176 PHE A N 1
ATOM 1362 C CA . PHE A 1 176 ? -12.074 -7.349 -10.758 1.00 98.50 176 PHE A CA 1
ATOM 1363 C C . PHE A 1 176 ? -12.625 -8.370 -9.753 1.00 98.50 176 PHE A C 1
ATOM 1365 O O . PHE A 1 176 ? -11.980 -9.388 -9.498 1.00 98.50 176 PHE A O 1
ATOM 1372 N N . GLY A 1 177 ? -13.837 -8.153 -9.241 1.00 96.94 177 GLY A N 1
ATOM 1373 C CA . GLY A 1 177 ? -14.522 -9.079 -8.348 1.00 96.94 177 GLY A CA 1
ATOM 1374 C C . GLY A 1 177 ? -14.095 -8.973 -6.877 1.00 96.94 177 GLY A C 1
ATOM 1375 O O . GLY A 1 177 ? -13.227 -8.179 -6.520 1.00 96.94 177 GLY A O 1
ATOM 1376 N N . PRO A 1 178 ? -14.716 -9.789 -6.005 1.00 94.12 178 PRO A N 1
ATOM 1377 C CA . PRO A 1 178 ? -14.592 -9.675 -4.549 1.00 94.12 178 PRO A CA 1
ATOM 1378 C C . PRO A 1 178 ? -13.206 -10.025 -3.990 1.00 94.12 178 PRO A C 1
ATOM 1380 O O . PRO A 1 178 ? -12.921 -9.659 -2.855 1.00 94.12 178 PRO A O 1
ATOM 1383 N N . ASP A 1 179 ? -12.369 -10.727 -4.758 1.00 94.62 179 ASP A N 1
ATOM 1384 C CA . ASP A 1 179 ? -11.014 -11.109 -4.340 1.00 94.62 179 ASP A CA 1
ATOM 1385 C C . ASP A 1 179 ? -9.980 -10.008 -4.643 1.00 94.62 179 ASP A C 1
ATOM 1387 O O . ASP A 1 179 ? -8.823 -10.105 -4.227 1.00 94.62 179 ASP A O 1
ATOM 1391 N N . PHE A 1 180 ? -10.370 -8.968 -5.392 1.00 98.19 180 PHE A N 1
ATOM 1392 C CA . PHE A 1 180 ? -9.507 -7.828 -5.673 1.00 98.19 180 PHE A CA 1
ATOM 1393 C C . PHE A 1 180 ? -9.430 -6.907 -4.459 1.00 98.19 180 PHE A C 1
ATOM 1395 O O . PHE A 1 180 ? -10.441 -6.410 -3.963 1.00 98.19 180 PHE A O 1
ATOM 1402 N N . ILE A 1 181 ? -8.212 -6.663 -3.986 1.00 98.62 181 ILE A N 1
ATOM 1403 C CA . ILE A 1 181 ? -7.989 -5.948 -2.731 1.00 98.62 181 ILE A CA 1
ATOM 1404 C C . ILE A 1 181 ? -8.048 -4.443 -2.998 1.00 98.62 181 ILE A C 1
ATOM 1406 O O . ILE A 1 181 ? -7.155 -3.887 -3.635 1.00 98.62 181 ILE A O 1
ATOM 1410 N N . ILE A 1 182 ? -9.080 -3.767 -2.500 1.00 98.88 182 ILE A N 1
ATOM 1411 C CA . ILE A 1 182 ? -9.181 -2.303 -2.556 1.00 98.88 182 ILE A CA 1
ATOM 1412 C C . ILE A 1 182 ? -8.863 -1.747 -1.174 1.00 98.88 182 ILE A C 1
ATOM 1414 O O . ILE A 1 182 ? -9.497 -2.123 -0.185 1.00 98.88 182 ILE A O 1
ATOM 1418 N N . THR A 1 183 ? -7.886 -0.850 -1.104 1.00 98.94 183 THR A N 1
ATOM 1419 C CA . THR A 1 183 ? -7.505 -0.151 0.130 1.00 98.94 183 THR A CA 1
ATOM 1420 C C . THR A 1 183 ? -7.446 1.347 -0.113 1.00 98.94 183 THR A C 1
ATOM 1422 O O . THR A 1 183 ? -7.466 1.810 -1.254 1.00 98.94 183 THR A O 1
ATOM 1425 N N . LEU A 1 184 ? -7.414 2.114 0.969 1.00 98.94 184 LEU A N 1
ATOM 1426 C CA . LEU A 1 184 ? -7.149 3.548 0.931 1.00 98.94 184 LEU A CA 1
ATOM 1427 C C . LEU A 1 184 ? -6.079 3.881 1.970 1.00 98.94 184 LEU A C 1
ATOM 1429 O O . LEU A 1 184 ? -5.937 3.149 2.953 1.00 98.94 184 LEU A O 1
ATOM 1433 N N . ALA A 1 185 ? -5.399 5.013 1.801 1.00 98.88 185 ALA A N 1
ATOM 1434 C CA . ALA A 1 185 ? -4.360 5.487 2.717 1.00 98.88 185 ALA A CA 1
ATOM 1435 C C . ALA A 1 185 ? -4.741 6.809 3.420 1.00 98.88 185 ALA A C 1
ATOM 1437 O O . ALA A 1 185 ? -4.087 7.831 3.221 1.00 98.88 185 ALA A O 1
ATOM 1438 N N . PRO A 1 186 ? -5.812 6.835 4.239 1.00 98.81 186 PRO A N 1
ATOM 1439 C CA . PRO A 1 186 ? -6.190 8.030 4.985 1.00 98.81 186 PRO A CA 1
ATOM 1440 C C . PRO A 1 186 ? -5.074 8.461 5.933 1.00 98.81 186 PRO A C 1
ATOM 1442 O O . PRO A 1 186 ? -4.519 7.646 6.674 1.00 98.81 186 PRO A O 1
ATOM 1445 N N . VAL A 1 187 ? -4.835 9.768 6.023 1.00 98.69 187 VAL A N 1
ATOM 1446 C CA . VAL A 1 187 ? -4.159 10.319 7.201 1.00 98.69 187 VAL A CA 1
ATOM 1447 C C . VAL A 1 187 ? -4.958 9.985 8.461 1.00 98.69 187 VAL A C 1
ATOM 1449 O O . VAL A 1 187 ? -6.186 10.014 8.416 1.00 98.69 187 VAL A O 1
ATOM 1452 N N . ALA A 1 188 ? -4.304 9.634 9.574 1.00 98.31 188 ALA A N 1
ATOM 1453 C CA . ALA A 1 188 ? -5.019 9.046 10.715 1.00 98.31 188 ALA A CA 1
ATOM 1454 C C . ALA A 1 188 ? -6.135 9.958 11.266 1.00 98.31 188 ALA A C 1
ATOM 1456 O O . ALA A 1 188 ? -7.247 9.487 11.497 1.00 98.31 188 ALA A O 1
ATOM 1457 N N . THR A 1 189 ? -5.911 11.274 11.336 1.00 98.44 189 THR A N 1
ATOM 1458 C CA . THR A 1 189 ? -6.959 12.235 11.713 1.00 98.44 189 THR A CA 1
ATOM 1459 C C . THR A 1 189 ? -8.177 12.240 10.783 1.00 98.44 189 THR A C 1
ATOM 1461 O O . THR A 1 189 ? -9.250 12.632 11.224 1.00 98.44 189 THR A O 1
ATOM 1464 N N . ALA A 1 190 ? -8.082 11.790 9.527 1.00 98.62 190 ALA A N 1
ATOM 1465 C CA . ALA A 1 190 ? -9.242 11.708 8.629 1.00 98.62 190 ALA A CA 1
ATOM 1466 C C . ALA A 1 190 ? -10.236 10.613 9.055 1.00 98.62 190 ALA A C 1
ATOM 1468 O O . ALA A 1 190 ? -11.383 10.607 8.610 1.00 98.62 190 ALA A O 1
ATOM 1469 N N . LEU A 1 191 ? -9.790 9.691 9.912 1.00 98.56 191 LEU A N 1
ATOM 1470 C CA . LEU A 1 191 ? -10.605 8.645 10.520 1.00 98.56 191 LEU A CA 1
ATOM 1471 C C . LEU A 1 191 ? -11.133 9.055 11.903 1.00 98.56 191 LEU A C 1
ATOM 1473 O O . LEU A 1 191 ? -12.037 8.408 12.432 1.00 98.56 191 LEU A O 1
ATOM 1477 N N . GLU A 1 192 ? -10.614 10.132 12.489 1.00 97.12 192 GLU A N 1
ATOM 1478 C CA . GLU A 1 192 ? -11.054 10.660 13.779 1.00 97.12 192 GLU A CA 1
ATOM 1479 C C . GLU A 1 192 ? -12.255 11.602 13.629 1.00 97.12 192 GLU A C 1
ATOM 1481 O O . GLU A 1 192 ? -12.480 12.239 12.596 1.00 97.12 192 GLU A O 1
ATOM 1486 N N . GLN A 1 193 ? -13.025 11.750 14.707 1.00 91.06 193 GLN A N 1
ATOM 1487 C CA . GLN A 1 193 ? -14.136 12.691 14.729 1.00 91.06 193 GLN A CA 1
ATOM 1488 C C . GLN A 1 193 ? -13.625 14.139 14.605 1.00 91.06 193 GLN A C 1
ATOM 1490 O O . GLN A 1 193 ? -12.915 14.630 15.480 1.00 91.06 193 GLN A O 1
ATOM 1495 N N . ASN A 1 194 ? -14.052 14.854 13.558 1.00 88.12 194 ASN A N 1
ATOM 1496 C CA . ASN A 1 194 ? -13.637 16.234 13.251 1.00 88.12 194 ASN A CA 1
ATOM 1497 C C . ASN A 1 194 ? -12.120 16.424 13.023 1.00 88.12 194 ASN A C 1
ATOM 1499 O O . ASN A 1 194 ? -11.621 17.543 13.177 1.00 88.12 194 ASN A O 1
ATOM 1503 N N . GLY A 1 195 ? -11.379 15.366 12.684 1.00 92.25 195 GLY A N 1
ATOM 1504 C CA . GLY A 1 195 ? -9.952 15.476 12.399 1.00 92.25 195 GLY A CA 1
ATOM 1505 C C . GLY A 1 195 ? -9.645 16.023 10.997 1.00 92.25 195 GLY A C 1
ATOM 1506 O O . GLY A 1 195 ? -10.520 16.190 10.145 1.00 92.25 195 GLY A O 1
ATOM 1507 N N . GLY A 1 196 ? -8.374 16.368 10.768 1.00 95.44 196 GLY A N 1
ATOM 1508 C CA . GLY A 1 196 ? -7.893 16.879 9.483 1.00 95.44 196 GLY A CA 1
ATOM 1509 C C . GLY A 1 196 ? -7.850 15.798 8.401 1.00 95.44 196 GLY A C 1
ATOM 1510 O O . GLY A 1 196 ? -7.590 14.634 8.691 1.00 95.44 196 GLY A O 1
ATOM 1511 N N . ASN A 1 197 ? -8.069 16.191 7.146 1.00 97.75 197 ASN A N 1
ATOM 1512 C CA . ASN A 1 197 ? -8.174 15.276 6.012 1.00 97.75 197 ASN A CA 1
ATOM 1513 C C . ASN A 1 197 ? -7.554 15.891 4.745 1.00 97.75 197 ASN A C 1
ATOM 1515 O O . ASN A 1 197 ? -7.726 17.085 4.493 1.00 97.75 197 ASN A O 1
ATOM 1519 N N . LEU A 1 198 ? -6.865 15.071 3.946 1.00 97.88 198 LEU A N 1
ATOM 1520 C CA . LEU A 1 198 ? -6.289 15.459 2.651 1.00 97.88 198 LEU A CA 1
ATOM 1521 C C . LEU A 1 198 ? -7.229 15.174 1.467 1.00 97.88 198 LEU A C 1
ATOM 1523 O O . LEU A 1 198 ? -7.161 15.854 0.443 1.00 97.88 198 LEU A O 1
ATOM 1527 N N . SER A 1 199 ? -8.121 14.192 1.606 1.00 98.56 199 SER A N 1
ATOM 1528 C CA . SER A 1 199 ? -8.831 13.562 0.486 1.00 98.56 199 SER A CA 1
ATOM 1529 C C . SER A 1 199 ? -10.105 14.291 0.046 1.00 98.56 199 SER A C 1
ATOM 1531 O O . SER A 1 199 ? -10.699 13.960 -0.977 1.00 98.56 199 SER A O 1
ATOM 1533 N N . GLY A 1 200 ? -10.560 15.288 0.811 1.00 98.12 200 GLY A N 1
ATOM 1534 C CA . GLY A 1 200 ? -11.764 16.081 0.529 1.00 98.12 200 GLY A CA 1
ATOM 1535 C C . GLY A 1 200 ? -13.090 15.377 0.843 1.00 98.12 200 GLY A C 1
ATOM 1536 O O . GLY A 1 200 ? -13.952 15.986 1.474 1.00 98.12 200 GLY A O 1
ATOM 1537 N N . PHE A 1 201 ? -13.257 14.113 0.445 1.00 98.62 201 PHE A N 1
ATOM 1538 C CA . PHE A 1 201 ? -14.412 13.290 0.818 1.00 98.62 201 PHE A CA 1
ATOM 1539 C C . PHE A 1 201 ? -14.338 12.820 2.277 1.00 98.62 201 PHE A C 1
ATOM 1541 O O . PHE A 1 201 ? -13.263 12.762 2.873 1.00 98.62 201 PHE A O 1
ATOM 1548 N N . ASP A 1 202 ? -15.482 12.446 2.844 1.00 98.50 202 ASP A N 1
ATOM 1549 C CA . ASP A 1 202 ? -15.579 11.920 4.204 1.00 98.50 202 ASP A CA 1
ATOM 1550 C C . ASP A 1 202 ? -15.410 10.390 4.205 1.00 98.50 202 ASP A C 1
ATOM 1552 O O . ASP A 1 202 ? -16.119 9.666 3.493 1.00 98.50 202 ASP A O 1
ATOM 1556 N N . TYR A 1 203 ? -14.448 9.894 4.990 1.00 98.75 203 TYR A N 1
ATOM 1557 C CA . TYR A 1 203 ? -14.144 8.463 5.075 1.00 98.75 203 TYR A CA 1
ATOM 1558 C C . TYR A 1 203 ? -15.257 7.671 5.771 1.00 98.75 203 TYR A C 1
ATOM 1560 O O . TYR A 1 203 ? -15.541 6.552 5.352 1.00 98.75 203 TYR A O 1
ATOM 1568 N N . GLY A 1 204 ? -15.940 8.243 6.768 1.00 98.25 204 GLY A N 1
ATOM 1569 C CA . GLY A 1 204 ? -17.062 7.581 7.442 1.00 98.25 204 GLY A CA 1
ATOM 1570 C C . GLY A 1 204 ? -18.267 7.402 6.515 1.00 98.25 204 GLY A C 1
ATOM 1571 O O . GLY A 1 204 ? -18.868 6.330 6.458 1.00 98.25 204 GLY A O 1
ATOM 1572 N N . ALA A 1 205 ? -18.581 8.418 5.711 1.00 98.31 205 ALA A N 1
ATOM 1573 C CA . ALA A 1 205 ? -19.592 8.342 4.663 1.00 98.31 205 ALA A CA 1
ATOM 1574 C C . ALA A 1 205 ? -19.202 7.349 3.558 1.00 98.31 205 ALA A C 1
ATOM 1576 O O . ALA A 1 205 ? -20.079 6.708 2.976 1.00 98.31 205 ALA A O 1
ATOM 1577 N N . LEU A 1 206 ? -17.903 7.206 3.268 1.00 98.69 206 LEU A N 1
ATOM 1578 C CA . LEU A 1 206 ? -17.405 6.222 2.310 1.00 98.69 206 LEU A CA 1
ATOM 1579 C C . LEU A 1 206 ? -17.567 4.791 2.836 1.00 98.69 206 LEU A C 1
ATOM 1581 O O . LEU A 1 206 ? -18.135 3.959 2.131 1.00 98.69 206 LEU A O 1
ATOM 1585 N N . GLU A 1 207 ? -17.134 4.527 4.070 1.00 98.50 207 GLU A N 1
ATOM 1586 C CA . GLU A 1 207 ? -17.285 3.227 4.739 1.00 98.50 207 GLU A CA 1
ATOM 1587 C C . GLU A 1 207 ? -18.765 2.835 4.843 1.00 98.50 207 GLU A C 1
ATOM 1589 O O . GLU A 1 207 ? -19.141 1.717 4.503 1.00 98.50 207 GLU A O 1
ATOM 1594 N N . ALA A 1 208 ? -19.647 3.775 5.192 1.00 98.19 208 ALA A N 1
ATOM 1595 C CA . ALA A 1 208 ? -21.087 3.518 5.227 1.00 98.19 208 ALA A CA 1
ATOM 1596 C C . ALA A 1 208 ? -21.687 3.177 3.847 1.00 98.19 208 ALA A C 1
ATOM 1598 O O . ALA A 1 208 ? -22.711 2.496 3.771 1.00 98.19 208 ALA A O 1
ATOM 1599 N N . ALA A 1 209 ? -21.093 3.669 2.755 1.00 98.31 209 ALA A N 1
ATOM 1600 C CA . ALA A 1 209 ? -21.615 3.484 1.403 1.00 98.31 209 ALA A CA 1
ATOM 1601 C C . ALA A 1 209 ? -21.072 2.235 0.694 1.00 98.31 209 ALA A C 1
ATOM 1603 O O . ALA A 1 209 ? -21.808 1.625 -0.087 1.00 98.31 209 ALA A O 1
ATOM 1604 N N . VAL A 1 210 ? -19.789 1.913 0.896 1.00 98.44 210 VAL A N 1
ATOM 1605 C CA . VAL A 1 210 ? -19.046 0.864 0.166 1.00 98.44 210 VAL A CA 1
ATOM 1606 C C . VAL A 1 210 ? -17.999 0.151 1.033 1.00 98.44 210 VAL A C 1
ATOM 1608 O O . VAL A 1 210 ? -17.062 -0.434 0.503 1.00 98.44 210 VAL A O 1
ATOM 1611 N N . GLY A 1 211 ? -18.126 0.173 2.361 1.00 97.81 211 GLY A N 1
ATOM 1612 C CA . GLY A 1 211 ? -17.138 -0.425 3.265 1.00 97.81 211 GLY A CA 1
ATOM 1613 C C . GLY A 1 211 ? -16.913 -1.924 3.062 1.00 97.81 211 GLY A C 1
ATOM 1614 O O . GLY A 1 211 ? -15.794 -2.398 3.241 1.00 97.81 211 GLY A O 1
ATOM 1615 N N . ASP A 1 212 ? -17.930 -2.657 2.602 1.00 96.88 212 ASP A N 1
ATOM 1616 C CA . ASP A 1 212 ? -17.830 -4.085 2.252 1.00 96.88 212 ASP A CA 1
ATOM 1617 C C . ASP A 1 212 ? -16.958 -4.347 1.005 1.00 96.88 212 ASP A C 1
ATOM 1619 O O . ASP A 1 212 ? -16.535 -5.479 0.762 1.00 96.88 212 ASP A O 1
ATOM 1623 N N . GLU A 1 213 ? -16.704 -3.313 0.199 1.00 98.12 213 GLU A N 1
ATOM 1624 C CA . GLU A 1 213 ? -15.841 -3.351 -0.988 1.00 98.12 213 GLU A CA 1
ATOM 1625 C C . GLU A 1 213 ? -14.402 -2.904 -0.657 1.00 98.12 213 GLU A C 1
ATOM 1627 O O . GLU A 1 213 ? -13.520 -3.004 -1.508 1.00 98.12 213 GLU A O 1
ATOM 1632 N N . ILE A 1 214 ? -14.151 -2.424 0.572 1.00 98.56 214 ILE A N 1
ATOM 1633 C CA . ILE A 1 214 ? -12.852 -1.931 1.049 1.00 98.56 214 ILE A CA 1
ATOM 1634 C C . ILE A 1 214 ? -12.270 -2.926 2.055 1.00 98.56 214 ILE A C 1
ATOM 1636 O O . ILE A 1 214 ? -12.836 -3.159 3.124 1.00 98.56 214 ILE A O 1
ATOM 1640 N N . ALA A 1 215 ? -11.094 -3.469 1.746 1.00 98.06 215 ALA A N 1
ATOM 1641 C CA . ALA A 1 215 ? -10.449 -4.486 2.569 1.00 98.06 215 ALA A CA 1
ATOM 1642 C C . ALA A 1 215 ? -9.925 -3.916 3.898 1.00 98.06 215 ALA A C 1
ATOM 1644 O O . ALA A 1 215 ? -10.174 -4.482 4.962 1.00 98.06 215 ALA A O 1
ATOM 1645 N N . PHE A 1 216 ? -9.182 -2.809 3.838 1.00 98.56 216 PHE A N 1
ATOM 1646 C CA . PHE A 1 216 ? -8.613 -2.123 4.999 1.00 98.56 216 PHE A CA 1
ATOM 1647 C C . PHE A 1 216 ? -8.105 -0.720 4.628 1.00 98.56 216 PHE A C 1
ATOM 1649 O O . PHE A 1 216 ? -8.049 -0.341 3.457 1.00 98.56 216 PHE A O 1
ATOM 1656 N N . TYR A 1 217 ? -7.708 0.032 5.651 1.00 98.88 217 TYR A N 1
ATOM 1657 C CA . TYR A 1 217 ? -7.178 1.385 5.578 1.00 98.88 217 TYR A CA 1
ATOM 1658 C C . TYR A 1 217 ? -5.727 1.418 6.060 1.00 98.88 217 TYR A C 1
ATOM 1660 O O . TYR A 1 217 ? -5.419 1.051 7.199 1.00 98.88 217 TYR A O 1
ATOM 1668 N N . ASN A 1 218 ? -4.836 1.898 5.197 1.00 98.88 218 ASN A N 1
ATOM 1669 C CA . ASN A 1 218 ? -3.443 2.204 5.497 1.00 98.88 218 ASN A CA 1
ATOM 1670 C C . ASN A 1 218 ? -3.369 3.539 6.260 1.00 98.88 218 ASN A C 1
ATOM 1672 O O . ASN A 1 218 ? -3.011 4.568 5.696 1.00 98.88 218 ASN A O 1
ATOM 1676 N N . GLY A 1 219 ? -3.769 3.535 7.536 1.00 98.56 219 GLY A N 1
ATOM 1677 C CA . GLY A 1 219 ? -3.827 4.744 8.361 1.00 98.56 219 GLY A CA 1
ATOM 1678 C C . GLY A 1 219 ? -2.447 5.376 8.547 1.00 98.56 219 GLY A C 1
ATOM 1679 O O . GLY A 1 219 ? -1.556 4.763 9.136 1.00 98.56 219 GLY A O 1
ATOM 1680 N N . GLN A 1 220 ? -2.254 6.606 8.072 1.00 98.69 220 GLN A N 1
ATOM 1681 C CA . GLN A 1 220 ? -0.970 7.300 8.170 1.00 98.69 220 GLN A CA 1
ATOM 1682 C C . GLN A 1 220 ? -0.824 7.973 9.551 1.00 98.69 220 GLN A C 1
ATOM 1684 O O . GLN A 1 220 ? -1.255 9.110 9.758 1.00 98.69 220 GLN A O 1
ATOM 1689 N N . PHE A 1 221 ? -0.217 7.277 10.521 1.00 98.62 221 PHE A N 1
ATOM 1690 C CA . PHE A 1 221 ? 0.034 7.788 11.883 1.00 98.62 221 PHE A CA 1
ATOM 1691 C C . PHE A 1 221 ? 1.376 8.529 11.978 1.00 98.62 221 PHE A C 1
ATOM 1693 O O . PHE A 1 221 ? 2.230 8.210 12.814 1.00 98.62 221 PHE A O 1
ATOM 1700 N N . TYR A 1 222 ? 1.573 9.494 11.082 1.00 98.38 222 TYR A N 1
ATOM 1701 C CA . TYR A 1 222 ? 2.792 10.290 10.957 1.00 98.38 222 TYR A CA 1
ATOM 1702 C C . TYR A 1 222 ? 2.498 11.651 10.309 1.00 98.38 222 TYR A C 1
ATOM 1704 O O . TYR A 1 222 ? 1.340 12.021 10.119 1.00 98.38 222 TYR A O 1
ATOM 1712 N N . ASN A 1 223 ? 3.534 12.453 10.043 1.00 97.06 223 ASN A N 1
ATOM 1713 C CA . ASN A 1 223 ? 3.418 13.782 9.422 1.00 97.06 223 ASN A CA 1
ATOM 1714 C C . ASN A 1 223 ? 2.477 14.769 10.141 1.00 97.06 223 ASN A C 1
ATOM 1716 O O . ASN A 1 223 ? 1.974 15.714 9.542 1.00 97.06 223 ASN A O 1
ATOM 1720 N N . GLY A 1 224 ? 2.286 14.583 11.450 1.00 96.44 224 GLY A N 1
ATOM 1721 C CA . GLY A 1 224 ? 1.417 15.424 12.277 1.00 96.44 224 GLY A CA 1
ATOM 1722 C C . GLY A 1 224 ? -0.059 15.021 12.264 1.00 96.44 224 GLY A C 1
ATOM 1723 O O . GLY A 1 224 ? -0.843 15.643 12.974 1.00 96.44 224 GLY A O 1
ATOM 1724 N N . PHE A 1 225 ? -0.431 13.969 11.530 1.00 97.38 225 PHE A N 1
ATOM 1725 C CA . PHE A 1 225 ? -1.808 13.477 11.450 1.00 97.38 225 PHE A CA 1
ATOM 1726 C C . PHE A 1 225 ? -2.131 12.347 12.433 1.00 97.38 225 PHE A C 1
ATOM 1728 O O . PHE A 1 225 ? -3.237 11.824 12.431 1.00 97.38 225 PHE A O 1
ATOM 1735 N N . GLY A 1 226 ? -1.166 11.950 13.259 1.00 96.88 226 GLY A N 1
ATOM 1736 C CA . GLY A 1 226 ? -1.307 10.892 14.251 1.00 96.88 226 GLY A CA 1
ATOM 1737 C C . GLY A 1 226 ? 0.058 10.427 14.747 1.00 96.88 226 GLY A C 1
ATOM 1738 O O . GLY A 1 226 ? 1.095 10.831 14.216 1.00 96.88 226 GLY A O 1
ATOM 1739 N N . SER A 1 227 ? 0.076 9.591 15.785 1.00 97.50 227 SER A N 1
ATOM 1740 C CA . SER A 1 227 ? 1.306 8.965 16.277 1.00 97.50 227 SER A CA 1
ATOM 1741 C C . SER A 1 227 ? 1.022 7.635 16.961 1.00 97.50 227 SER A C 1
ATOM 1743 O O . SER A 1 227 ? 0.089 7.535 17.752 1.00 97.50 227 SER A O 1
ATOM 1745 N N . MET A 1 228 ? 1.898 6.654 16.729 1.00 98.00 228 MET A N 1
ATOM 1746 C CA . MET A 1 228 ? 1.910 5.367 17.439 1.00 98.00 228 MET A CA 1
ATOM 1747 C C . MET A 1 228 ? 2.855 5.359 18.656 1.00 98.00 228 MET A C 1
ATOM 1749 O O . MET A 1 228 ? 3.169 4.301 19.207 1.00 98.00 228 MET A O 1
ATOM 1753 N N . ALA A 1 229 ? 3.324 6.531 19.112 1.00 95.75 229 ALA A N 1
ATOM 1754 C CA . ALA A 1 229 ? 4.140 6.652 20.328 1.00 95.75 229 ALA A CA 1
ATOM 1755 C C . ALA A 1 229 ? 3.381 6.233 21.606 1.00 95.75 229 ALA A C 1
ATOM 1757 O O . ALA A 1 229 ? 3.987 5.934 22.636 1.00 95.75 229 ALA A O 1
ATOM 1758 N N . ASN A 1 230 ? 2.052 6.243 21.539 1.00 96.75 230 ASN A N 1
ATOM 1759 C CA . ASN A 1 230 ? 1.109 5.683 22.499 1.00 96.75 230 ASN A CA 1
ATOM 1760 C C . ASN A 1 230 ? -0.184 5.304 21.743 1.00 96.75 230 ASN A C 1
ATOM 1762 O O . ASN A 1 230 ? -0.226 5.410 20.520 1.00 96.75 230 ASN A O 1
ATOM 1766 N N . THR A 1 231 ? -1.215 4.838 22.449 1.00 98.19 231 THR A N 1
ATOM 1767 C CA . THR A 1 231 ? -2.447 4.316 21.834 1.00 98.19 231 THR A CA 1
ATOM 1768 C C . THR A 1 231 ? -3.437 5.404 21.405 1.00 98.19 231 THR A C 1
ATOM 1770 O O . THR A 1 231 ? -4.285 5.138 20.568 1.00 98.19 231 THR A O 1
ATOM 1773 N N . ALA A 1 232 ? -3.301 6.645 21.889 1.00 98.25 232 ALA A N 1
ATOM 1774 C CA . ALA A 1 232 ? -4.381 7.634 21.877 1.00 98.25 232 ALA A CA 1
ATOM 1775 C C . ALA A 1 232 ? -4.960 7.953 20.488 1.00 98.25 232 ALA A C 1
ATOM 1777 O O . ALA A 1 232 ? -6.172 8.093 20.364 1.00 98.25 232 ALA A O 1
ATOM 1778 N N . ALA A 1 233 ? -4.119 8.069 19.454 1.00 98.00 233 ALA A N 1
ATOM 1779 C CA . ALA A 1 233 ? -4.596 8.330 18.092 1.00 98.00 233 ALA A CA 1
ATOM 1780 C C . ALA A 1 233 ? -5.366 7.125 17.527 1.00 98.00 233 ALA A C 1
ATOM 1782 O O . ALA A 1 233 ? -6.428 7.275 16.936 1.00 98.00 233 ALA A O 1
ATOM 1783 N N . PHE A 1 234 ? -4.866 5.907 17.753 1.00 98.69 234 PHE A N 1
ATOM 1784 C CA . PHE A 1 234 ? -5.564 4.694 17.331 1.00 98.69 234 PHE A CA 1
ATOM 1785 C C . PHE A 1 234 ? -6.873 4.511 18.117 1.00 98.69 234 PHE A C 1
ATOM 1787 O O . PHE A 1 234 ? -7.906 4.216 17.522 1.00 98.69 234 PHE A O 1
ATOM 1794 N N . ASP A 1 235 ? -6.862 4.775 19.426 1.00 98.62 235 ASP A N 1
ATOM 1795 C CA . ASP A 1 235 ? -8.053 4.726 20.283 1.00 98.62 235 ASP A CA 1
ATOM 1796 C C . ASP A 1 235 ? -9.110 5.743 19.816 1.00 98.62 235 ASP A C 1
ATOM 1798 O O . ASP A 1 235 ? -10.300 5.439 19.812 1.00 98.62 235 ASP A O 1
ATOM 1802 N N . ALA A 1 236 ? -8.697 6.936 19.369 1.00 98.50 236 ALA A N 1
ATOM 1803 C CA . ALA A 1 236 ? -9.598 7.948 18.814 1.00 98.50 236 ALA A CA 1
ATOM 1804 C C . ALA A 1 236 ? -10.250 7.496 17.497 1.00 98.50 236 ALA A C 1
ATOM 1806 O O . ALA A 1 236 ? -11.440 7.745 17.285 1.00 98.50 236 ALA A O 1
ATOM 1807 N N . VAL A 1 237 ? -9.503 6.791 16.643 1.00 98.75 237 VAL A N 1
ATOM 1808 C CA . VAL A 1 237 ? -10.041 6.154 15.433 1.00 98.75 237 VAL A CA 1
ATOM 1809 C C . VAL A 1 237 ? -11.073 5.087 15.811 1.00 98.75 237 VAL A C 1
ATOM 1811 O O . VAL A 1 237 ? -12.212 5.146 15.354 1.00 98.75 237 VAL A O 1
ATOM 1814 N N . VAL A 1 238 ? -10.742 4.159 16.710 1.00 98.38 238 VAL A N 1
ATOM 1815 C CA . VAL A 1 238 ? -11.681 3.104 17.138 1.00 98.38 238 VAL A CA 1
ATOM 1816 C C . VAL A 1 238 ? -12.919 3.695 17.827 1.00 98.38 238 VAL A C 1
ATOM 1818 O O . VAL A 1 238 ? -14.044 3.271 17.559 1.00 98.38 238 VAL A O 1
ATOM 1821 N N . ALA A 1 239 ? -12.755 4.734 18.650 1.00 98.00 239 ALA A N 1
ATOM 1822 C CA . ALA A 1 239 ? -13.858 5.443 19.302 1.00 98.00 239 ALA A CA 1
ATOM 1823 C C . ALA A 1 239 ? -14.806 6.138 18.309 1.00 98.00 239 ALA A C 1
ATOM 1825 O O . ALA A 1 239 ? -15.979 6.340 18.629 1.00 98.00 239 ALA A O 1
ATOM 1826 N N . ASN A 1 240 ? -14.330 6.467 17.103 1.00 97.94 240 ASN A N 1
ATOM 1827 C CA . ASN A 1 240 ? -15.155 6.986 16.011 1.00 97.94 240 ASN A CA 1
ATOM 1828 C C . ASN A 1 240 ? -15.865 5.874 15.203 1.00 97.94 240 ASN A C 1
ATOM 1830 O O . ASN A 1 240 ? -16.494 6.153 14.185 1.00 97.94 240 ASN A O 1
ATOM 1834 N N . GLY A 1 241 ? -15.805 4.619 15.662 1.00 97.06 241 GLY A N 1
ATOM 1835 C CA . GLY A 1 241 ? -16.577 3.496 15.122 1.00 97.06 241 GLY A CA 1
ATOM 1836 C C . GLY A 1 241 ? -15.843 2.629 14.099 1.00 97.06 241 GLY A C 1
ATOM 1837 O O . GLY A 1 241 ? -16.470 1.759 13.498 1.00 97.06 241 GLY A O 1
ATOM 1838 N N . TRP A 1 242 ? -14.540 2.836 13.897 1.00 98.19 242 TRP A N 1
ATOM 1839 C CA . TRP A 1 242 ? -13.743 2.024 12.978 1.00 98.19 242 TRP A CA 1
ATOM 1840 C C . TRP A 1 242 ? -13.370 0.673 13.591 1.00 98.19 242 TRP A C 1
ATOM 1842 O O . TRP A 1 242 ? -12.877 0.601 14.716 1.00 98.19 242 TRP A O 1
ATOM 1852 N N . ALA A 1 243 ? -13.559 -0.398 12.819 1.00 97.38 243 ALA A N 1
ATOM 1853 C CA . ALA A 1 243 ? -13.157 -1.744 13.206 1.00 97.38 243 ALA A CA 1
ATOM 1854 C C . ALA A 1 243 ? -11.613 -1.849 13.277 1.00 97.38 243 ALA A C 1
ATOM 1856 O O . ALA A 1 243 ? -10.956 -1.612 12.255 1.00 97.38 243 ALA A O 1
ATOM 1857 N N . PRO A 1 244 ? -11.009 -2.196 14.434 1.00 97.44 244 PRO A N 1
ATOM 1858 C CA . PRO A 1 244 ? -9.552 -2.269 14.604 1.00 97.44 244 PRO A CA 1
ATOM 1859 C C . PRO A 1 244 ? -8.841 -3.132 13.552 1.00 97.44 244 PRO A C 1
ATOM 1861 O O . PRO A 1 244 ? -7.752 -2.787 13.093 1.00 97.44 244 PRO A O 1
ATOM 1864 N N . GLU A 1 245 ? -9.466 -4.224 13.115 1.00 96.81 245 GLU A N 1
ATOM 1865 C CA . GLU A 1 245 ? -8.980 -5.158 12.096 1.00 96.81 245 GLU A CA 1
ATOM 1866 C C . GLU A 1 245 ? -8.921 -4.582 10.667 1.00 96.81 245 GLU A C 1
ATOM 1868 O O . GLU A 1 245 ? -8.233 -5.136 9.796 1.00 96.81 245 GLU A O 1
ATOM 1873 N N . LYS A 1 246 ? -9.613 -3.463 10.414 1.00 97.50 246 LYS A N 1
ATOM 1874 C CA . LYS A 1 246 ? -9.545 -2.717 9.149 1.00 97.50 246 LYS A CA 1
ATOM 1875 C C . LYS A 1 246 ? -8.519 -1.588 9.190 1.00 97.50 246 LYS A C 1
ATOM 1877 O O . LYS A 1 246 ? -8.286 -0.987 8.149 1.00 97.50 246 LYS A O 1
ATOM 1882 N N . ILE A 1 247 ? -7.891 -1.290 10.329 1.00 98.56 247 ILE A N 1
ATOM 1883 C CA . ILE A 1 247 ? -6.944 -0.172 10.452 1.00 98.56 247 ILE A CA 1
ATOM 1884 C C . ILE A 1 247 ? -5.514 -0.694 10.595 1.00 98.56 247 ILE A C 1
ATOM 1886 O O . ILE A 1 247 ? -5.178 -1.393 11.554 1.00 98.56 247 ILE A O 1
ATOM 1890 N N . LEU A 1 248 ? -4.648 -0.339 9.645 1.00 98.69 248 LEU A N 1
ATOM 1891 C CA . LEU A 1 248 ? -3.209 -0.573 9.750 1.00 98.69 248 LEU A CA 1
ATOM 1892 C C . LEU A 1 248 ? -2.542 0.639 10.399 1.00 98.69 248 LEU A C 1
ATOM 1894 O O . LEU A 1 248 ? -2.779 1.781 10.011 1.00 98.69 248 LEU A O 1
ATOM 1898 N N . ALA A 1 249 ? -1.668 0.375 11.366 1.00 98.50 249 ALA A N 1
ATOM 1899 C CA . ALA A 1 249 ? -0.837 1.375 12.016 1.00 98.50 249 ALA A CA 1
ATOM 1900 C C . ALA A 1 249 ? 0.344 1.746 11.110 1.00 98.50 249 ALA A C 1
ATOM 1902 O O . ALA A 1 249 ? 1.428 1.169 11.214 1.00 98.50 249 ALA A O 1
ATOM 1903 N N . GLY A 1 250 ? 0.133 2.677 10.183 1.00 98.50 250 GLY A N 1
ATOM 1904 C CA . GLY A 1 250 ? 1.155 3.097 9.239 1.00 98.50 250 GLY A CA 1
ATOM 1905 C C . GLY A 1 250 ? 2.250 3.956 9.853 1.00 98.50 250 GLY A C 1
ATOM 1906 O O . GLY A 1 250 ? 1.963 4.900 10.589 1.00 98.50 250 GLY A O 1
ATOM 1907 N N . GLN A 1 251 ? 3.506 3.616 9.558 1.00 97.94 251 GLN A N 1
ATOM 1908 C CA . GLN A 1 251 ? 4.716 4.257 10.076 1.00 97.94 251 GLN A CA 1
ATOM 1909 C C . GLN A 1 251 ? 5.693 4.646 8.952 1.00 97.94 251 GLN A C 1
ATOM 1911 O O . GLN A 1 251 ? 5.850 3.874 8.001 1.00 97.94 251 GLN A O 1
ATOM 1916 N N . PRO A 1 252 ? 6.419 5.775 9.078 1.00 97.44 252 PRO A N 1
ATOM 1917 C CA . PRO A 1 252 ? 7.605 5.998 8.273 1.00 97.44 252 PRO A CA 1
ATOM 1918 C C . PRO A 1 252 ? 8.670 4.965 8.669 1.00 97.44 252 PRO A C 1
ATOM 1920 O O . PRO A 1 252 ? 8.854 4.676 9.857 1.00 97.44 252 PRO A O 1
ATOM 1923 N N . THR A 1 253 ? 9.361 4.380 7.699 1.00 97.50 253 THR A N 1
ATOM 1924 C CA . THR A 1 253 ? 10.389 3.352 7.952 1.00 97.50 253 THR A CA 1
ATOM 1925 C C . THR A 1 253 ? 11.757 3.970 8.243 1.00 97.50 253 THR A C 1
ATOM 1927 O O . THR A 1 253 ? 12.599 3.337 8.888 1.00 97.50 253 THR A O 1
ATOM 1930 N N . SER A 1 254 ? 11.961 5.220 7.825 1.00 96.56 254 SER A N 1
ATOM 1931 C CA . SER A 1 254 ? 13.117 6.055 8.124 1.00 96.56 254 SER A CA 1
ATOM 1932 C C . SER A 1 254 ? 12.681 7.447 8.577 1.00 96.56 254 SER A C 1
ATOM 1934 O O . SER A 1 254 ? 11.674 7.995 8.133 1.00 96.56 254 SER A O 1
ATOM 1936 N N . SER A 1 255 ? 13.494 8.095 9.415 1.00 93.81 255 SER A N 1
ATOM 1937 C CA . SER A 1 255 ? 13.297 9.507 9.777 1.00 93.81 255 SER A CA 1
ATOM 1938 C C . SER A 1 255 ? 13.422 10.471 8.587 1.00 93.81 255 SER A C 1
ATOM 1940 O O . SER A 1 255 ? 13.155 11.661 8.736 1.00 93.81 255 SER A O 1
ATOM 1942 N N . ALA A 1 256 ? 13.901 9.986 7.437 1.00 93.94 256 ALA A N 1
ATOM 1943 C CA . ALA A 1 256 ? 13.998 10.750 6.197 1.00 93.94 256 ALA A CA 1
ATOM 1944 C C . ALA A 1 256 ? 12.687 10.771 5.389 1.00 93.94 256 ALA A C 1
ATOM 1946 O O . ALA A 1 256 ? 12.526 11.666 4.563 1.00 93.94 256 ALA A O 1
ATOM 1947 N N . ASP A 1 257 ? 11.760 9.841 5.641 1.00 90.44 257 ASP A N 1
ATOM 1948 C CA . ASP A 1 257 ? 10.545 9.663 4.823 1.00 90.44 257 ASP A CA 1
ATOM 1949 C C . ASP A 1 257 ? 9.366 10.509 5.322 1.00 90.44 257 ASP A C 1
ATOM 1951 O O . ASP A 1 257 ? 8.318 10.599 4.686 1.00 90.44 257 ASP A O 1
ATOM 1955 N N . GLY A 1 258 ? 9.530 11.141 6.483 1.00 89.44 258 GLY A N 1
ATOM 1956 C CA . GLY A 1 258 ? 8.514 11.964 7.113 1.00 89.44 258 GLY A CA 1
ATOM 1957 C C . GLY A 1 258 ? 8.828 12.247 8.576 1.00 89.44 258 GLY A C 1
ATOM 1958 O O . GLY A 1 258 ? 9.767 11.712 9.169 1.00 89.44 258 GLY A O 1
ATOM 1959 N N . SER A 1 259 ? 8.015 13.104 9.183 1.00 93.31 259 SER A N 1
ATOM 1960 C CA . SER A 1 259 ? 8.055 13.330 10.629 1.00 93.31 259 SER A CA 1
ATOM 1961 C C . SER A 1 259 ? 7.196 12.299 11.362 1.00 93.31 259 SER A C 1
ATOM 1963 O O . SER A 1 259 ? 6.260 11.745 10.798 1.00 93.31 259 SER A O 1
ATOM 1965 N N . GLY A 1 260 ? 7.487 12.051 12.641 1.00 91.06 260 GLY A N 1
ATOM 1966 C CA . GLY A 1 260 ? 6.743 11.071 13.441 1.00 91.06 260 GLY A CA 1
ATOM 1967 C C . GLY A 1 260 ? 7.348 9.666 13.457 1.00 91.06 260 GLY A C 1
ATOM 1968 O O . GLY A 1 260 ? 6.707 8.750 13.957 1.00 91.06 260 GLY A O 1
ATOM 1969 N N . PHE A 1 261 ? 8.583 9.494 12.972 1.00 92.50 261 PHE A N 1
ATOM 1970 C CA . PHE A 1 261 ? 9.368 8.281 13.209 1.00 92.50 261 PHE A CA 1
ATOM 1971 C C . PHE A 1 261 ? 9.577 8.048 14.714 1.00 92.50 261 PHE A C 1
ATOM 1973 O O . PHE A 1 261 ? 9.986 8.961 15.438 1.00 92.50 261 PHE A O 1
ATOM 1980 N N . ILE A 1 262 ? 9.314 6.826 15.184 1.00 90.62 262 ILE A N 1
ATOM 1981 C CA . ILE A 1 262 ? 9.424 6.438 16.596 1.00 90.62 262 ILE A CA 1
ATOM 1982 C C . ILE A 1 262 ? 10.310 5.197 16.773 1.00 90.62 262 ILE A C 1
ATOM 1984 O O . ILE A 1 262 ? 10.411 4.375 15.862 1.00 90.62 262 ILE A O 1
ATOM 1988 N N . PRO A 1 263 ? 10.916 4.994 17.958 1.00 85.38 263 PRO A N 1
ATOM 1989 C CA . PRO A 1 263 ? 11.640 3.761 18.252 1.00 85.38 263 PRO A CA 1
ATOM 1990 C C . PRO A 1 263 ? 10.739 2.520 18.168 1.00 85.38 263 PRO A C 1
ATOM 1992 O O . PRO A 1 263 ? 9.624 2.515 18.695 1.00 85.38 263 PRO A O 1
ATOM 1995 N N . TYR A 1 264 ? 11.243 1.416 17.606 1.00 85.19 264 TYR A N 1
ATOM 1996 C CA . TYR A 1 264 ? 10.457 0.178 17.469 1.00 85.19 264 TYR A CA 1
ATOM 1997 C C . TYR A 1 264 ? 10.073 -0.461 18.806 1.00 85.19 264 TYR A C 1
ATOM 1999 O O . TYR A 1 264 ? 9.052 -1.134 18.888 1.00 85.19 264 TYR A O 1
ATOM 2007 N N . SER A 1 265 ? 10.833 -0.219 19.878 1.00 76.81 265 SER A N 1
ATOM 2008 C CA . SER A 1 265 ? 10.441 -0.632 21.232 1.00 76.81 265 SER A CA 1
ATOM 2009 C C . SER A 1 265 ? 9.190 0.104 21.721 1.00 76.81 265 SER A C 1
ATOM 2011 O O . SER A 1 265 ? 8.339 -0.506 22.368 1.00 76.81 265 SER A O 1
ATOM 2013 N N . THR A 1 266 ? 9.050 1.388 21.379 1.00 85.62 266 THR A N 1
ATOM 2014 C CA . THR A 1 266 ? 7.848 2.183 21.651 1.00 85.62 266 THR A CA 1
ATOM 2015 C C . THR A 1 266 ? 6.676 1.675 20.823 1.00 85.62 266 THR A C 1
ATOM 2017 O O . THR A 1 266 ? 5.626 1.394 21.396 1.00 85.62 266 THR A O 1
ATOM 2020 N N . LEU A 1 267 ? 6.871 1.471 19.514 1.00 92.50 267 LEU A N 1
ATOM 2021 C CA . LEU A 1 267 ? 5.845 0.896 18.641 1.00 92.50 267 LEU A CA 1
ATOM 2022 C C . LEU A 1 267 ? 5.365 -0.461 19.174 1.00 92.50 267 LEU A C 1
ATOM 2024 O O . LEU A 1 267 ? 4.169 -0.656 19.353 1.00 92.50 267 LEU A O 1
ATOM 2028 N N . ASN A 1 268 ? 6.284 -1.366 19.522 1.00 85.94 268 ASN A N 1
ATOM 2029 C CA . ASN A 1 268 ? 5.956 -2.670 20.097 1.00 85.94 268 ASN A CA 1
ATOM 2030 C C . ASN A 1 268 ? 5.098 -2.547 21.367 1.00 85.94 268 ASN A C 1
ATOM 2032 O O . ASN A 1 268 ? 4.074 -3.214 21.497 1.00 85.94 268 ASN A O 1
ATOM 2036 N N . ALA A 1 269 ? 5.481 -1.664 22.295 1.00 85.56 269 ALA A N 1
ATOM 2037 C CA . ALA A 1 269 ? 4.722 -1.444 23.523 1.00 85.56 269 ALA A CA 1
ATOM 2038 C C . ALA A 1 269 ? 3.304 -0.912 23.248 1.00 85.56 269 ALA A C 1
ATOM 2040 O O . ALA A 1 269 ? 2.364 -1.314 23.934 1.00 85.56 269 ALA A O 1
ATOM 2041 N N . THR A 1 270 ? 3.138 -0.038 22.251 1.00 93.81 270 THR A N 1
ATOM 2042 C CA . THR A 1 270 ? 1.821 0.441 21.809 1.00 93.81 270 THR A CA 1
ATOM 2043 C C . THR A 1 270 ? 1.000 -0.691 21.194 1.00 93.81 270 THR A C 1
ATOM 2045 O O . THR A 1 270 ? -0.136 -0.902 21.606 1.00 93.81 270 THR A O 1
ATOM 2048 N N . ILE A 1 271 ? 1.575 -1.473 20.277 1.00 92.94 271 ILE A N 1
ATOM 2049 C CA . ILE A 1 271 ? 0.885 -2.585 19.601 1.00 92.94 271 ILE A CA 1
ATOM 2050 C C . ILE A 1 271 ? 0.436 -3.657 20.603 1.00 92.94 271 ILE A C 1
ATOM 2052 O O . ILE A 1 271 ? -0.684 -4.149 20.501 1.00 92.94 271 ILE A O 1
ATOM 2056 N N . ILE A 1 272 ? 1.253 -3.979 21.613 1.00 86.62 272 ILE A N 1
ATOM 2057 C CA . ILE A 1 272 ? 0.865 -4.901 22.697 1.00 86.62 272 ILE A CA 1
ATOM 2058 C C . ILE A 1 272 ? -0.369 -4.383 23.447 1.00 86.62 272 ILE A C 1
ATOM 2060 O O . ILE A 1 272 ? -1.273 -5.164 23.739 1.00 86.62 272 ILE A O 1
ATOM 2064 N N . LYS A 1 273 ? -0.423 -3.081 23.756 1.00 91.06 273 LYS A N 1
ATOM 2065 C CA . LYS A 1 273 ? -1.574 -2.478 24.446 1.00 91.06 273 LYS A CA 1
ATOM 2066 C C . LYS A 1 273 ? -2.828 -2.515 23.580 1.00 91.06 273 LYS A C 1
ATOM 2068 O O . LYS A 1 273 ? -3.848 -2.999 24.052 1.00 91.06 273 LYS A O 1
ATOM 2073 N N . LEU A 1 274 ? -2.723 -2.097 22.318 1.00 95.38 274 LEU A N 1
ATOM 2074 C CA . LEU A 1 274 ? -3.842 -2.133 21.373 1.00 95.38 274 LEU A CA 1
ATOM 2075 C C . LEU A 1 274 ? -4.379 -3.552 21.203 1.00 95.38 274 LEU A C 1
ATOM 2077 O O . LEU A 1 274 ? -5.584 -3.760 21.261 1.00 95.38 274 LEU A O 1
ATOM 2081 N N . ARG A 1 275 ? -3.496 -4.550 21.075 1.00 91.31 275 ARG A N 1
ATOM 2082 C CA . ARG A 1 275 ? -3.931 -5.946 20.953 1.00 91.31 275 ARG A CA 1
ATOM 2083 C C . ARG A 1 275 ? -4.548 -6.497 22.237 1.00 91.31 275 ARG A C 1
ATOM 2085 O O . ARG A 1 275 ? -5.470 -7.305 22.190 1.00 91.31 275 ARG A O 1
ATOM 2092 N N . SER A 1 276 ? -4.070 -6.045 23.395 1.00 89.88 276 SER A N 1
ATOM 2093 C CA . SER A 1 276 ? -4.676 -6.390 24.684 1.00 89.88 276 SER A CA 1
ATOM 2094 C C . SER A 1 276 ? -6.077 -5.798 24.857 1.00 89.88 276 SER A C 1
ATOM 2096 O O . SER A 1 276 ? -6.864 -6.372 25.606 1.00 89.88 276 SER A O 1
ATOM 2098 N N . GLU A 1 277 ? -6.367 -4.654 24.238 1.00 94.69 277 GLU A N 1
ATOM 2099 C CA . GLU A 1 277 ? -7.657 -3.966 24.352 1.00 94.69 277 GLU A CA 1
ATOM 2100 C C . GLU A 1 277 ? -8.654 -4.419 23.279 1.00 94.69 277 GLU A C 1
ATOM 2102 O O . GLU A 1 277 ? -9.816 -4.679 23.586 1.00 94.69 277 GLU A O 1
ATOM 2107 N N . TYR A 1 278 ? -8.187 -4.564 22.038 1.00 93.81 278 TYR A N 1
ATOM 2108 C CA . TYR A 1 278 ? -9.033 -4.739 20.857 1.00 93.81 278 TYR A CA 1
ATOM 2109 C C . TYR A 1 278 ? -8.933 -6.124 20.197 1.00 93.81 278 TYR A C 1
ATOM 2111 O O . TYR A 1 278 ? -9.706 -6.418 19.291 1.00 93.81 278 TYR A O 1
ATOM 2119 N N . GLY A 1 279 ? -8.022 -6.998 20.638 1.00 91.25 279 GLY A N 1
ATOM 2120 C CA . GLY A 1 279 ? -7.758 -8.280 19.975 1.00 91.25 279 GLY A CA 1
ATOM 2121 C C . GLY A 1 279 ? -6.703 -8.151 18.876 1.00 91.25 279 GLY A C 1
ATOM 2122 O O . GLY A 1 279 ? -5.599 -7.686 19.132 1.00 91.25 279 GLY A O 1
ATOM 2123 N N . GLU A 1 280 ? -6.980 -8.595 17.652 1.00 88.44 280 GLU A N 1
ATOM 2124 C CA . GLU A 1 280 ? -6.074 -8.293 16.534 1.00 88.44 280 GLU A CA 1
ATOM 2125 C C . GLU A 1 280 ? -6.375 -6.906 15.967 1.00 88.44 280 GLU A C 1
ATOM 2127 O O . GLU A 1 280 ? -7.528 -6.510 15.837 1.00 88.44 280 GLU A O 1
ATOM 2132 N N . ILE A 1 281 ? -5.323 -6.182 15.591 1.00 93.81 281 ILE A N 1
ATOM 2133 C CA . ILE A 1 281 ? -5.449 -4.972 14.772 1.00 93.81 281 ILE A CA 1
ATOM 2134 C C . ILE A 1 281 ? -5.190 -5.320 13.306 1.00 93.81 281 ILE A C 1
ATOM 2136 O O . ILE A 1 281 ? -4.612 -6.368 12.999 1.00 93.81 281 ILE A O 1
ATOM 2140 N N . GLY A 1 282 ? -5.543 -4.417 12.393 1.00 95.94 282 GLY A N 1
ATOM 2141 C CA . GLY A 1 282 ? -5.382 -4.642 10.959 1.00 95.94 282 GLY A CA 1
ATOM 2142 C C . GLY A 1 282 ? -3.939 -4.923 10.541 1.00 95.94 282 GLY A C 1
ATOM 2143 O O . GLY A 1 282 ? -3.714 -5.712 9.620 1.00 95.94 282 GLY A O 1
ATOM 2144 N N . GLY A 1 283 ? -2.963 -4.346 11.248 1.00 97.62 283 GLY A N 1
ATOM 2145 C CA . GLY A 1 283 ? -1.544 -4.636 11.071 1.00 97.62 283 GLY A CA 1
ATOM 2146 C C . GLY A 1 283 ? -0.662 -3.394 11.105 1.00 97.62 283 GLY A C 1
ATOM 2147 O O . GLY A 1 283 ? -1.018 -2.384 11.709 1.00 97.62 283 GLY A O 1
ATOM 2148 N N . ILE A 1 284 ? 0.492 -3.474 10.446 1.00 98.44 284 ILE A N 1
ATOM 2149 C CA . ILE A 1 284 ? 1.432 -2.362 10.255 1.00 98.44 284 ILE A CA 1
ATOM 2150 C C . ILE A 1 284 ? 1.717 -2.227 8.760 1.00 98.44 284 ILE A C 1
ATOM 2152 O O . ILE A 1 284 ? 1.964 -3.228 8.079 1.00 98.44 284 ILE A O 1
ATOM 2156 N N . MET A 1 285 ? 1.725 -0.988 8.269 1.00 98.62 285 MET A N 1
ATOM 2157 C CA . MET A 1 285 ? 2.310 -0.653 6.970 1.00 98.62 285 MET A CA 1
ATOM 2158 C C . MET A 1 285 ? 3.564 0.207 7.159 1.00 98.62 285 MET A C 1
ATOM 2160 O O . MET A 1 285 ? 3.686 0.889 8.182 1.00 98.62 285 MET A O 1
ATOM 2164 N N . GLY A 1 286 ? 4.495 0.147 6.205 1.00 98.62 286 GLY A N 1
ATOM 2165 C CA . GLY A 1 286 ? 5.728 0.938 6.193 1.00 98.62 286 GLY A CA 1
ATOM 2166 C C . GLY A 1 286 ? 5.880 1.788 4.931 1.00 98.62 286 GLY A C 1
ATOM 2167 O O . GLY A 1 286 ? 5.867 1.244 3.824 1.00 98.62 286 GLY A O 1
ATOM 2168 N N . TRP A 1 287 ? 6.081 3.095 5.117 1.00 98.56 287 TRP A N 1
ATOM 2169 C CA . TRP A 1 287 ? 6.448 4.068 4.082 1.00 98.56 287 TRP A CA 1
ATOM 2170 C C . TRP A 1 287 ? 7.906 4.535 4.284 1.00 98.56 287 TRP A C 1
ATOM 2172 O O . TRP A 1 287 ? 8.173 5.288 5.212 1.00 98.56 287 TRP A O 1
ATOM 2182 N N . GLU A 1 288 ? 8.903 4.088 3.523 1.00 98.56 288 GLU A N 1
ATOM 2183 C CA . GLU A 1 288 ? 8.860 3.083 2.449 1.00 98.56 288 GLU A CA 1
ATOM 2184 C C . GLU A 1 288 ? 10.081 2.135 2.479 1.00 98.56 288 GLU A C 1
ATOM 2186 O O . GLU A 1 288 ? 10.944 2.225 3.346 1.00 98.56 288 GLU A O 1
ATOM 2191 N N . TYR A 1 289 ? 10.171 1.163 1.571 1.00 98.62 289 TYR A N 1
ATOM 2192 C CA . TYR A 1 289 ? 11.153 0.078 1.689 1.00 98.62 289 TYR A CA 1
ATOM 2193 C C . TYR A 1 289 ? 12.631 0.513 1.660 1.00 98.62 289 TYR A C 1
ATOM 2195 O O . TYR A 1 289 ? 13.385 0.184 2.570 1.00 98.62 289 TYR A O 1
ATOM 2203 N N . PHE A 1 290 ? 13.072 1.204 0.609 1.00 98.38 290 PHE A N 1
ATOM 2204 C CA . PHE A 1 290 ? 14.472 1.172 0.150 1.00 98.38 290 PHE A CA 1
ATOM 2205 C C . PHE A 1 290 ? 15.542 1.660 1.144 1.00 98.38 290 PHE A C 1
ATOM 2207 O O . PHE A 1 290 ? 16.709 1.297 1.018 1.00 98.38 290 PHE A O 1
ATOM 2214 N N . ASN A 1 291 ? 15.169 2.516 2.091 1.00 97.50 291 ASN A N 1
ATOM 2215 C CA . ASN A 1 291 ? 16.047 3.150 3.076 1.00 97.50 291 ASN A CA 1
ATOM 2216 C C . ASN A 1 291 ? 15.619 2.842 4.519 1.00 97.50 291 ASN A C 1
ATOM 2218 O O . ASN A 1 291 ? 16.053 3.532 5.450 1.00 97.50 291 ASN A O 1
ATOM 2222 N N . SER A 1 292 ? 14.764 1.834 4.685 1.00 97.69 292 SER A N 1
ATOM 2223 C CA . SER A 1 292 ? 14.169 1.439 5.952 1.00 97.69 292 SER A CA 1
ATOM 2224 C C . SER A 1 292 ? 15.231 1.202 7.028 1.00 97.69 292 SER A C 1
ATOM 2226 O O . SER A 1 292 ? 16.184 0.446 6.838 1.00 97.69 292 SER A O 1
ATOM 2228 N N . GLN A 1 293 ? 15.069 1.831 8.189 1.00 90.88 293 GLN A N 1
ATOM 2229 C CA . GLN A 1 293 ? 15.961 1.621 9.331 1.00 90.88 293 GLN A CA 1
ATOM 2230 C C . GLN A 1 293 ? 15.643 0.275 10.026 1.00 90.88 293 GLN A C 1
ATOM 2232 O O . GLN A 1 293 ? 14.508 -0.192 9.967 1.00 90.88 293 GLN A O 1
ATOM 2237 N N . PRO A 1 294 ? 16.619 -0.396 10.671 1.00 89.94 294 PRO A N 1
ATOM 2238 C CA . PRO A 1 294 ? 17.981 0.065 10.943 1.00 89.94 294 PRO A CA 1
ATOM 2239 C C . PRO A 1 294 ? 18.994 -0.189 9.813 1.00 89.94 294 PRO A C 1
ATOM 2241 O O . PRO A 1 294 ? 19.980 0.543 9.750 1.00 89.94 294 PRO A O 1
ATOM 2244 N N . GLY A 1 295 ? 18.746 -1.139 8.909 1.00 81.00 295 GLY A N 1
ATOM 2245 C CA . GLY A 1 295 ? 19.683 -1.511 7.839 1.00 81.00 295 GLY A CA 1
ATOM 2246 C C . GLY A 1 295 ? 19.884 -0.450 6.748 1.00 81.00 295 GLY A C 1
ATOM 2247 O O . GLY A 1 295 ? 20.858 -0.495 5.988 1.00 81.00 295 GLY A O 1
ATOM 2248 N N . GLY A 1 296 ? 18.998 0.545 6.677 1.00 92.81 296 GLY A N 1
ATOM 2249 C CA . GLY A 1 296 ? 19.105 1.676 5.764 1.00 92.81 296 GLY A CA 1
ATOM 2250 C C . GLY A 1 296 ? 19.108 1.225 4.305 1.00 92.81 296 GLY A C 1
ATOM 2251 O O . GLY A 1 296 ? 18.355 0.345 3.915 1.00 92.81 296 GLY A O 1
ATOM 2252 N N . LEU A 1 297 ? 19.979 1.827 3.492 1.00 91.44 297 LEU A N 1
ATOM 2253 C CA . LEU A 1 297 ? 20.105 1.484 2.068 1.00 91.44 297 LEU A CA 1
ATOM 2254 C C . LEU A 1 297 ? 20.749 0.112 1.820 1.00 91.44 297 LEU A C 1
ATOM 2256 O O . LEU A 1 297 ? 20.615 -0.426 0.727 1.00 91.44 297 LEU A O 1
ATOM 2260 N N . ALA A 1 298 ? 21.506 -0.412 2.789 1.00 86.94 298 ALA A N 1
ATOM 2261 C CA . ALA A 1 298 ? 22.264 -1.648 2.613 1.00 86.94 298 ALA A CA 1
ATOM 2262 C C . ALA A 1 298 ? 21.397 -2.879 2.890 1.00 86.94 298 ALA A C 1
ATOM 2264 O O . ALA A 1 298 ? 21.415 -3.829 2.111 1.00 86.94 298 ALA A O 1
ATOM 2265 N N . GLU A 1 299 ? 20.633 -2.841 3.983 1.00 87.81 299 GLU A N 1
ATOM 2266 C CA . GLU A 1 299 ? 19.825 -3.970 4.454 1.00 87.81 299 GLU A CA 1
ATOM 2267 C C . GLU A 1 299 ? 18.381 -3.532 4.794 1.00 87.81 299 GLU A C 1
ATOM 2269 O O . GLU A 1 299 ? 17.902 -3.748 5.909 1.00 87.81 299 GLU A O 1
ATOM 2274 N N . PRO A 1 300 ? 17.641 -2.902 3.856 1.00 95.50 300 PRO A N 1
ATOM 2275 C CA . PRO A 1 300 ? 16.320 -2.318 4.133 1.00 95.50 300 PRO A CA 1
ATOM 2276 C C . PRO A 1 300 ? 15.270 -3.330 4.627 1.00 95.50 300 PRO A C 1
ATOM 2278 O O . PRO A 1 300 ? 14.295 -2.974 5.288 1.00 95.50 300 PRO A O 1
ATOM 2281 N N . TRP A 1 301 ? 15.460 -4.621 4.347 1.00 92.25 301 TRP A N 1
ATOM 2282 C CA . TRP A 1 301 ? 14.574 -5.691 4.815 1.00 92.25 301 TRP A CA 1
ATOM 2283 C C . TRP A 1 301 ? 14.599 -5.902 6.334 1.00 92.25 301 TRP A C 1
ATOM 2285 O O . TRP A 1 301 ? 13.661 -6.505 6.863 1.00 92.25 301 TRP A O 1
ATOM 2295 N N . GLU A 1 302 ? 15.615 -5.409 7.053 1.00 86.56 302 GLU A N 1
ATOM 2296 C CA . GLU A 1 302 ? 15.686 -5.538 8.514 1.00 86.56 302 GLU A CA 1
ATOM 2297 C C . GLU A 1 302 ? 14.459 -4.927 9.198 1.00 86.56 302 GLU A C 1
ATOM 2299 O O . GLU A 1 302 ? 13.939 -5.494 10.160 1.00 86.56 302 GLU A O 1
ATOM 2304 N N . TRP A 1 303 ? 13.912 -3.829 8.668 1.00 95.81 303 TRP A N 1
ATOM 2305 C CA . TRP A 1 303 ? 12.672 -3.246 9.188 1.00 95.81 303 TRP A CA 1
ATOM 2306 C C . TRP A 1 303 ? 11.528 -4.259 9.227 1.00 95.81 303 TRP A C 1
ATOM 2308 O O . TRP A 1 303 ? 10.844 -4.404 10.243 1.00 95.81 303 TRP A O 1
ATOM 2318 N N . ALA A 1 304 ? 11.360 -5.027 8.150 1.00 94.19 304 ALA A N 1
ATOM 2319 C CA . ALA A 1 304 ? 10.313 -6.035 8.059 1.00 94.19 304 ALA A CA 1
ATOM 2320 C C . ALA A 1 304 ? 10.549 -7.197 9.041 1.00 94.19 304 ALA A C 1
ATOM 2322 O O . ALA A 1 304 ? 9.578 -7.784 9.526 1.00 94.19 304 ALA A O 1
ATOM 2323 N N . GLN A 1 305 ? 11.803 -7.499 9.400 1.00 84.12 305 GLN A N 1
ATOM 2324 C CA . GLN A 1 305 ? 12.124 -8.459 10.464 1.00 84.12 305 GLN A CA 1
ATOM 2325 C C . GLN A 1 305 ? 11.685 -7.934 11.834 1.00 84.12 305 GLN A C 1
ATOM 2327 O O . GLN A 1 305 ? 11.031 -8.657 12.590 1.00 84.12 305 GLN A O 1
ATOM 2332 N N . TYR A 1 306 ? 11.974 -6.664 12.140 1.00 84.81 306 TYR A N 1
ATOM 2333 C CA . TYR A 1 306 ? 11.519 -6.028 13.380 1.00 84.81 306 TYR A CA 1
ATOM 2334 C C . TYR A 1 306 ? 9.991 -5.995 13.468 1.00 84.81 306 TYR A C 1
ATOM 2336 O O . TYR A 1 306 ? 9.430 -6.379 14.495 1.00 84.81 306 TYR A O 1
ATOM 2344 N N . MET A 1 307 ? 9.302 -5.606 12.393 1.00 94.31 307 MET A N 1
ATOM 2345 C CA . MET A 1 307 ? 7.837 -5.583 12.385 1.00 94.31 307 MET A CA 1
ATOM 2346 C C . MET A 1 307 ? 7.242 -6.987 12.483 1.00 94.31 307 MET A C 1
ATOM 2348 O O . MET A 1 307 ? 6.269 -7.194 13.206 1.00 94.31 307 MET A O 1
ATOM 2352 N N . THR A 1 308 ? 7.855 -7.980 11.835 1.00 86.69 308 THR A N 1
ATOM 2353 C CA . THR A 1 308 ? 7.454 -9.385 11.986 1.00 86.69 308 THR A CA 1
ATOM 2354 C C . THR A 1 308 ? 7.603 -9.848 13.432 1.00 86.69 308 THR A C 1
ATOM 2356 O O . THR A 1 308 ? 6.698 -10.497 13.946 1.00 86.69 308 THR A O 1
ATOM 2359 N N . ALA A 1 309 ? 8.683 -9.482 14.125 1.00 79.88 309 ALA A N 1
ATOM 2360 C CA . ALA A 1 309 ? 8.868 -9.831 15.533 1.00 79.88 309 ALA A CA 1
ATOM 2361 C C . ALA A 1 309 ? 7.812 -9.189 16.455 1.00 79.88 309 ALA A C 1
ATOM 2363 O O . ALA A 1 309 ? 7.389 -9.825 17.420 1.00 79.88 309 ALA A O 1
ATOM 2364 N N . ILE A 1 310 ? 7.365 -7.966 16.145 1.00 83.31 310 ILE A N 1
ATOM 2365 C CA . ILE A 1 310 ? 6.282 -7.272 16.866 1.00 83.31 310 ILE A CA 1
ATOM 2366 C C . ILE A 1 310 ? 4.934 -7.964 16.627 1.00 83.31 310 ILE A C 1
ATOM 2368 O O . ILE A 1 310 ? 4.176 -8.227 17.561 1.00 83.31 310 ILE A O 1
ATOM 2372 N N . LEU A 1 311 ? 4.621 -8.255 15.367 1.00 85.75 311 LEU A N 1
ATOM 2373 C CA . LEU A 1 311 ? 3.308 -8.754 14.964 1.00 85.75 311 LEU A CA 1
ATOM 2374 C C . LEU A 1 311 ? 3.139 -10.255 15.227 1.00 85.75 311 LEU A C 1
ATOM 2376 O O . LEU A 1 311 ? 2.094 -10.700 15.709 1.00 85.75 311 LEU A O 1
ATOM 2380 N N . ARG A 1 312 ? 4.177 -11.033 14.922 1.00 82.06 312 ARG A N 1
ATOM 2381 C CA . ARG A 1 312 ? 4.184 -12.499 14.898 1.00 82.06 312 ARG A CA 1
ATOM 2382 C C . ARG A 1 312 ? 5.434 -13.046 15.596 1.00 82.06 312 ARG A C 1
ATOM 2384 O O . ARG A 1 312 ? 6.275 -13.683 14.948 1.00 82.06 312 ARG A O 1
ATOM 2391 N N . PRO A 1 313 ? 5.573 -12.844 16.919 1.00 61.03 313 PRO A N 1
ATOM 2392 C CA . PRO A 1 313 ? 6.671 -13.448 17.659 1.00 61.03 313 PRO A CA 1
ATOM 2393 C C . PRO A 1 313 ? 6.642 -14.970 17.427 1.00 61.03 313 PRO A C 1
ATOM 2395 O O . PRO A 1 313 ? 5.623 -15.613 17.674 1.00 61.03 313 PRO A O 1
ATOM 2398 N N . ASN A 1 314 ? 7.755 -15.533 16.936 1.00 49.25 314 ASN A N 1
ATOM 2399 C CA . ASN A 1 314 ? 7.974 -16.955 16.592 1.00 49.25 314 ASN A CA 1
ATOM 2400 C C . ASN A 1 314 ? 7.572 -17.435 15.177 1.00 49.25 314 ASN A C 1
ATOM 2402 O O . ASN A 1 314 ? 7.611 -18.641 14.929 1.00 49.25 314 ASN A O 1
ATOM 2406 N N . SER A 1 315 ? 7.232 -16.550 14.233 1.00 51.75 315 SER A N 1
ATOM 2407 C CA . SER A 1 315 ? 6.985 -16.953 12.833 1.00 51.75 315 SER A CA 1
ATOM 2408 C C . SER A 1 315 ? 8.249 -16.903 11.965 1.00 51.75 315 SER A C 1
ATOM 2410 O O . SER A 1 315 ? 9.029 -15.957 12.034 1.00 51.75 315 SER A O 1
ATOM 2412 N N . SER A 1 316 ? 8.431 -17.910 11.104 1.00 44.00 316 SER A N 1
ATOM 2413 C CA . SER A 1 316 ? 9.391 -17.877 9.991 1.00 44.00 316 SER A CA 1
ATOM 2414 C C . SER A 1 316 ? 8.700 -18.344 8.712 1.00 44.00 316 SER A C 1
ATOM 2416 O O . SER A 1 316 ? 7.972 -19.335 8.732 1.00 44.00 316 SER A O 1
ATOM 2418 N N . VAL A 1 317 ? 8.910 -17.617 7.613 1.00 43.69 317 VAL A N 1
ATOM 2419 C CA . VAL A 1 317 ? 8.414 -17.987 6.282 1.00 43.69 317 VAL A CA 1
ATOM 2420 C C . VAL A 1 317 ? 9.498 -18.770 5.545 1.00 43.69 317 VAL A C 1
ATOM 2422 O O . VAL A 1 317 ? 10.689 -18.485 5.676 1.00 43.69 317 VAL A O 1
ATOM 2425 N N . ALA A 1 318 ? 9.083 -19.783 4.789 1.00 39.53 318 ALA A N 1
ATOM 2426 C CA . ALA A 1 318 ? 9.951 -20.597 3.952 1.00 39.53 318 ALA A CA 1
ATOM 2427 C C . ALA A 1 318 ? 9.644 -20.340 2.476 1.00 39.53 318 ALA A C 1
ATOM 2429 O O . ALA A 1 318 ? 8.497 -20.471 2.055 1.00 39.53 318 ALA A O 1
ATOM 2430 N N . LEU A 1 319 ? 10.673 -20.019 1.692 1.00 48.78 319 LEU A N 1
ATOM 2431 C CA . LEU A 1 319 ? 10.562 -19.825 0.249 1.00 48.78 319 LEU A CA 1
ATOM 2432 C C . LEU A 1 319 ? 11.252 -20.960 -0.519 1.00 48.78 319 LEU A C 1
ATOM 2434 O O . LEU A 1 319 ? 12.288 -21.473 -0.090 1.00 48.78 319 LEU A O 1
ATOM 2438 N N . THR A 1 320 ? 10.710 -21.299 -1.693 1.00 45.62 320 THR A N 1
ATOM 2439 C CA . THR A 1 320 ? 11.370 -22.142 -2.704 1.00 45.62 320 THR A CA 1
ATOM 2440 C C . THR A 1 320 ? 11.586 -21.325 -3.985 1.00 45.62 320 THR A C 1
ATOM 2442 O O . THR A 1 320 ? 10.620 -20.962 -4.648 1.00 45.62 320 THR A O 1
ATOM 2445 N N . ILE A 1 321 ? 12.842 -21.035 -4.347 1.00 48.72 321 ILE A N 1
ATOM 2446 C CA . ILE A 1 321 ? 13.219 -20.416 -5.635 1.00 48.72 321 ILE A CA 1
ATOM 2447 C C . ILE A 1 321 ? 13.843 -21.487 -6.536 1.00 48.72 321 ILE A C 1
ATOM 2449 O O . ILE A 1 321 ? 14.694 -22.257 -6.091 1.00 48.72 321 ILE A O 1
ATOM 2453 N N . THR A 1 322 ? 13.424 -21.538 -7.805 1.00 50.16 322 THR A N 1
ATOM 2454 C CA . THR A 1 322 ? 13.961 -22.475 -8.810 1.00 50.16 322 THR A CA 1
ATOM 2455 C C . THR A 1 322 ? 15.153 -21.885 -9.571 1.00 50.16 322 THR A C 1
ATOM 2457 O O . THR A 1 322 ? 15.348 -20.668 -9.609 1.00 50.16 322 THR A O 1
ATOM 2460 N N . LYS A 1 323 ? 15.947 -22.745 -10.222 1.00 50.78 323 LYS A N 1
ATOM 2461 C CA . LYS A 1 323 ? 17.120 -22.337 -11.015 1.00 50.78 323 LYS A CA 1
ATOM 2462 C C . LYS A 1 323 ? 16.727 -21.482 -12.222 1.00 50.78 323 LYS A C 1
ATOM 2464 O O . LYS A 1 323 ? 17.410 -20.517 -12.553 1.00 50.78 323 LYS A O 1
ATOM 2469 N N . GLU A 1 324 ? 15.606 -21.807 -12.849 1.00 55.62 324 GLU A N 1
ATOM 2470 C CA . GLU A 1 324 ? 15.034 -21.080 -13.978 1.00 55.62 324 GLU A CA 1
ATOM 2471 C C . GLU A 1 324 ? 14.597 -19.669 -13.558 1.00 55.62 324 GLU A C 1
ATOM 2473 O O . GLU A 1 324 ? 14.859 -18.703 -14.276 1.00 55.62 324 GLU A O 1
ATOM 2478 N N . THR A 1 325 ? 14.004 -19.532 -12.364 1.00 55.19 325 THR A N 1
ATOM 2479 C CA . THR A 1 325 ? 13.655 -18.227 -11.783 1.00 55.19 325 THR A CA 1
ATOM 2480 C C . THR A 1 325 ? 14.896 -17.363 -11.561 1.00 55.19 325 THR A C 1
ATOM 2482 O O . THR A 1 325 ? 14.888 -16.197 -11.947 1.00 55.19 325 THR A O 1
ATOM 2485 N N . ALA A 1 326 ? 15.974 -17.928 -11.010 1.00 54.75 326 ALA A N 1
ATOM 2486 C CA . ALA A 1 326 ? 17.215 -17.194 -10.759 1.00 54.75 326 ALA A CA 1
ATOM 2487 C C . ALA A 1 326 ? 17.851 -16.633 -12.048 1.00 54.75 326 ALA A C 1
ATOM 2489 O O . ALA A 1 326 ? 18.228 -15.463 -12.085 1.00 54.75 326 ALA A O 1
ATOM 2490 N N . TYR A 1 327 ? 17.912 -17.421 -13.132 1.00 62.38 327 TYR A N 1
ATOM 2491 C CA . TYR A 1 327 ? 18.422 -16.931 -14.425 1.00 62.38 327 TYR A CA 1
ATOM 2492 C C . TYR A 1 327 ? 17.537 -15.839 -15.037 1.00 62.38 327 TYR A C 1
ATOM 2494 O O . TYR A 1 327 ? 18.053 -14.875 -15.603 1.00 62.38 327 TYR A O 1
ATOM 2502 N N . GLY A 1 328 ? 16.211 -15.979 -14.932 1.00 62.28 328 GLY A N 1
ATOM 2503 C CA . GLY A 1 328 ? 15.273 -14.964 -15.417 1.00 62.28 328 GLY A CA 1
ATOM 2504 C C . GLY A 1 328 ? 15.432 -13.624 -14.695 1.00 62.28 328 GLY A C 1
ATOM 2505 O O . GLY A 1 328 ? 15.414 -12.577 -15.340 1.00 62.28 328 GLY A O 1
ATOM 2506 N N . LEU A 1 329 ? 15.651 -13.659 -13.378 1.00 66.38 329 LEU A N 1
ATOM 2507 C CA . LEU A 1 329 ? 15.888 -12.469 -12.557 1.00 66.38 329 LEU A CA 1
ATOM 2508 C C . LEU A 1 329 ? 17.186 -11.747 -12.935 1.00 66.38 329 LEU A C 1
ATOM 2510 O O . LEU A 1 329 ? 17.177 -10.530 -13.101 1.00 66.38 329 LEU A O 1
ATOM 2514 N N . GLU A 1 330 ? 18.281 -12.479 -13.159 1.00 67.75 330 GLU A N 1
ATOM 2515 C CA . GLU A 1 330 ? 19.546 -11.870 -13.592 1.00 67.75 330 GLU A CA 1
ATOM 2516 C C . GLU A 1 330 ? 19.417 -11.196 -14.970 1.00 67.75 330 GLU A C 1
ATOM 2518 O O . GLU A 1 330 ? 19.934 -10.096 -15.185 1.00 67.75 330 GLU A O 1
ATOM 2523 N N . ALA A 1 331 ? 18.697 -11.822 -15.908 1.00 67.12 331 ALA A N 1
ATOM 2524 C CA . ALA A 1 331 ? 18.439 -11.237 -17.222 1.00 67.12 331 ALA A CA 1
ATOM 2525 C C . ALA A 1 331 ? 17.587 -9.957 -17.130 1.00 67.12 331 ALA A C 1
ATOM 2527 O O . ALA A 1 331 ? 17.906 -8.964 -17.787 1.00 67.12 331 ALA A O 1
ATOM 2528 N N . ALA A 1 332 ? 16.548 -9.960 -16.288 1.00 66.50 332 ALA A N 1
ATOM 2529 C CA . ALA A 1 332 ? 15.705 -8.790 -16.046 1.00 66.50 332 ALA A CA 1
ATOM 2530 C C . ALA A 1 332 ? 16.497 -7.631 -15.419 1.00 66.50 332 ALA A C 1
ATOM 2532 O O . ALA A 1 332 ? 16.392 -6.498 -15.890 1.00 66.50 332 ALA A O 1
ATOM 2533 N N . TRP A 1 333 ? 17.363 -7.931 -14.444 1.00 77.00 333 TRP A N 1
ATOM 2534 C CA . TRP A 1 333 ? 18.269 -6.957 -13.830 1.00 77.00 333 TRP A CA 1
ATOM 2535 C C . TRP A 1 333 ? 19.156 -6.257 -14.863 1.00 77.00 333 TRP A C 1
ATOM 2537 O O . TRP A 1 333 ? 19.221 -5.026 -14.909 1.00 77.00 333 TRP A O 1
ATOM 2547 N N . ARG A 1 334 ? 19.781 -7.029 -15.762 1.00 73.31 334 ARG A N 1
ATOM 2548 C CA . ARG A 1 334 ? 20.625 -6.479 -16.839 1.00 73.31 334 ARG A CA 1
ATOM 2549 C C . ARG A 1 334 ? 19.840 -5.559 -17.783 1.00 73.31 334 ARG A C 1
ATOM 2551 O O . ARG A 1 334 ? 20.396 -4.553 -18.228 1.00 73.31 334 ARG A O 1
ATOM 2558 N N . SER A 1 335 ? 18.577 -5.886 -18.077 1.00 75.81 335 SER A N 1
ATOM 2559 C CA . SER A 1 335 ? 17.690 -5.048 -18.901 1.00 75.81 335 SER A CA 1
ATOM 2560 C C . SER A 1 335 ? 17.415 -3.699 -18.229 1.00 75.81 335 SER A C 1
ATOM 2562 O O . SER A 1 335 ? 17.694 -2.651 -18.816 1.00 75.81 335 SER A O 1
ATOM 2564 N N . SER A 1 336 ? 16.992 -3.717 -16.958 1.00 72.62 336 SER A N 1
ATOM 2565 C CA . SER A 1 336 ? 16.678 -2.504 -16.191 1.00 72.62 336 SER A CA 1
ATOM 2566 C C . SER A 1 336 ? 17.858 -1.542 -16.076 1.00 72.62 336 SER A C 1
ATOM 2568 O O . SER A 1 336 ? 17.703 -0.354 -16.354 1.00 72.62 336 SER A O 1
ATOM 2570 N N . VAL A 1 337 ? 19.048 -2.038 -15.713 1.00 74.00 337 VAL A N 1
ATOM 2571 C CA . VAL A 1 337 ? 20.240 -1.180 -15.571 1.00 74.00 337 VAL A CA 1
ATOM 2572 C C . VAL A 1 337 ? 20.622 -0.544 -16.910 1.00 74.00 337 VAL A C 1
ATOM 2574 O O . VAL A 1 337 ? 20.967 0.636 -16.965 1.00 74.00 337 VAL A O 1
ATOM 2577 N N . SER A 1 338 ? 20.522 -1.303 -18.006 1.00 73.50 338 SER A N 1
ATOM 2578 C CA . SER A 1 338 ? 20.825 -0.792 -19.348 1.00 73.50 338 SER A CA 1
ATOM 2579 C C . SER A 1 338 ? 19.861 0.320 -19.768 1.00 73.50 338 SER A C 1
ATOM 2581 O O . SER A 1 338 ? 20.290 1.313 -20.353 1.00 73.50 338 SER A O 1
ATOM 2583 N N . ALA A 1 339 ? 18.572 0.178 -19.449 1.00 68.88 339 ALA A N 1
ATOM 2584 C CA . ALA A 1 339 ? 17.553 1.178 -19.755 1.00 68.88 339 ALA A CA 1
ATOM 2585 C C . ALA A 1 339 ? 17.702 2.453 -18.903 1.00 68.88 339 ALA A C 1
ATOM 2587 O O . ALA A 1 339 ? 17.505 3.557 -19.406 1.00 68.88 339 ALA A O 1
ATOM 2588 N N . ALA A 1 340 ? 18.100 2.323 -17.634 1.00 66.19 340 ALA A N 1
ATOM 2589 C CA . ALA A 1 340 ? 18.298 3.460 -16.735 1.00 66.19 340 ALA A CA 1
ATOM 2590 C C . ALA A 1 340 ? 19.592 4.256 -17.014 1.00 66.19 340 ALA A C 1
ATOM 2592 O O . ALA A 1 340 ? 19.633 5.461 -16.775 1.00 66.19 340 ALA A O 1
ATOM 2593 N N . GLY A 1 341 ? 20.641 3.619 -17.552 1.00 54.03 341 GLY A N 1
ATOM 2594 C CA . GLY A 1 341 ? 21.932 4.260 -17.863 1.00 54.03 341 GLY A CA 1
ATOM 2595 C C . GLY A 1 341 ? 21.961 5.152 -19.119 1.00 54.03 341 GLY A C 1
ATOM 2596 O O . GLY A 1 341 ? 22.993 5.762 -19.419 1.00 54.03 341 GLY A O 1
ATOM 2597 N N . GLY A 1 342 ? 20.852 5.238 -19.863 1.00 44.81 342 GLY A N 1
ATOM 2598 C CA . GLY A 1 342 ? 20.748 5.942 -21.148 1.00 44.81 342 GLY A CA 1
ATOM 2599 C C . GLY A 1 342 ? 20.866 7.472 -21.096 1.00 44.81 342 GLY A C 1
ATOM 2600 O O . GLY A 1 342 ? 21.151 8.077 -22.127 1.00 44.81 342 GLY A O 1
ATOM 2601 N N . ASP A 1 343 ? 20.737 8.096 -19.920 1.00 45.19 343 ASP A N 1
ATOM 2602 C CA . ASP A 1 343 ? 20.797 9.561 -19.761 1.00 45.19 343 ASP A CA 1
ATOM 2603 C C . ASP A 1 343 ? 22.221 10.132 -19.576 1.00 45.19 343 ASP A C 1
ATOM 2605 O O . ASP A 1 343 ? 22.385 11.326 -19.318 1.00 45.19 343 ASP A O 1
ATOM 2609 N N . GLY A 1 344 ? 23.286 9.334 -19.753 1.00 40.06 344 GLY A N 1
ATOM 2610 C CA . GLY A 1 344 ? 24.638 9.914 -19.731 1.00 40.06 344 GLY A CA 1
ATOM 2611 C C . GLY A 1 344 ? 25.863 9.009 -19.835 1.00 40.06 344 GLY A C 1
ATOM 2612 O O . GLY A 1 344 ? 26.968 9.544 -19.798 1.00 40.06 344 GLY A O 1
ATOM 2613 N N . MET A 1 345 ? 25.742 7.684 -19.967 1.00 39.78 345 MET A N 1
ATOM 2614 C CA . MET A 1 345 ? 26.920 6.798 -19.987 1.00 39.78 345 MET A CA 1
ATOM 2615 C C . MET A 1 345 ? 26.847 5.757 -21.108 1.00 39.78 345 MET A C 1
ATOM 2617 O O . MET A 1 345 ? 26.776 4.552 -20.880 1.00 39.78 345 MET A O 1
ATOM 2621 N N . ALA A 1 346 ? 26.912 6.217 -22.358 1.00 32.97 346 ALA A N 1
ATOM 2622 C CA . ALA A 1 346 ? 27.222 5.332 -23.475 1.00 32.97 346 ALA A CA 1
ATOM 2623 C C . ALA A 1 346 ? 28.728 5.005 -23.460 1.00 32.97 346 ALA A C 1
ATOM 2625 O O . ALA A 1 346 ? 29.538 5.817 -23.902 1.00 32.97 346 ALA A O 1
ATOM 2626 N N . GLY A 1 347 ? 29.108 3.815 -22.979 1.00 35.94 347 GLY A N 1
ATOM 2627 C CA . GLY A 1 347 ? 30.395 3.217 -23.364 1.00 35.94 347 GLY A CA 1
ATOM 2628 C C . GLY A 1 347 ? 31.248 2.530 -22.299 1.00 35.94 347 GLY A C 1
ATOM 2629 O O . GLY A 1 347 ? 32.302 2.017 -22.667 1.00 35.94 347 GLY A O 1
ATOM 2630 N N . GLU A 1 348 ? 30.840 2.443 -21.031 1.00 37.19 348 GLU A N 1
ATOM 2631 C CA . GLU A 1 348 ? 31.559 1.608 -20.060 1.00 37.19 348 GLU A CA 1
ATOM 2632 C C . GLU A 1 348 ? 30.803 0.306 -19.787 1.00 37.19 348 GLU A C 1
ATOM 2634 O O . GLU A 1 348 ? 29.663 0.299 -19.336 1.00 37.19 348 GLU A O 1
ATOM 2639 N N . THR A 1 349 ? 31.456 -0.818 -20.092 1.00 37.81 349 THR A N 1
ATOM 2640 C CA . THR A 1 349 ? 31.070 -2.179 -19.692 1.00 37.81 349 THR A CA 1
ATOM 2641 C C . THR A 1 349 ? 30.481 -2.178 -18.279 1.00 37.81 349 THR A C 1
ATOM 2643 O O . THR A 1 349 ? 31.189 -1.810 -17.342 1.00 37.81 349 THR A O 1
ATOM 2646 N N . LEU A 1 350 ? 29.216 -2.593 -18.130 1.00 44.31 350 LEU A N 1
ATOM 2647 C CA . LEU A 1 350 ? 28.516 -2.745 -16.848 1.00 44.31 350 LEU A CA 1
ATOM 2648 C C . LEU A 1 350 ? 29.368 -3.584 -15.878 1.00 44.31 350 LEU A C 1
ATOM 2650 O O . LEU A 1 350 ? 29.368 -4.812 -15.931 1.00 44.31 350 LEU A O 1
ATOM 2654 N N . LYS A 1 351 ? 30.144 -2.910 -15.023 1.00 40.06 351 LYS A N 1
ATOM 2655 C CA . LYS A 1 351 ? 30.925 -3.506 -13.927 1.00 40.06 351 LYS A CA 1
ATOM 2656 C C . LYS A 1 351 ? 30.085 -3.720 -12.664 1.00 40.06 351 LYS A C 1
ATOM 2658 O O . LYS A 1 351 ? 30.625 -4.176 -11.659 1.00 40.06 351 LYS A O 1
ATOM 2663 N N . SER A 1 352 ? 28.804 -3.360 -12.676 1.00 50.75 352 SER A N 1
ATOM 2664 C CA . SER A 1 352 ? 27.901 -3.612 -11.558 1.00 50.75 352 SER A CA 1
ATOM 2665 C C . SER A 1 352 ? 27.384 -5.052 -11.606 1.00 50.75 352 SER A C 1
ATOM 2667 O O . SER A 1 352 ? 27.147 -5.622 -12.670 1.00 50.75 352 SER A O 1
ATOM 2669 N N . THR A 1 353 ? 27.242 -5.652 -10.430 1.00 50.91 353 THR A N 1
ATOM 2670 C CA . THR A 1 353 ? 26.524 -6.913 -10.206 1.00 50.91 353 THR A CA 1
ATOM 2671 C C . THR A 1 353 ? 25.244 -6.583 -9.437 1.00 50.91 353 THR A C 1
ATOM 2673 O O . THR A 1 353 ? 25.214 -5.545 -8.766 1.00 50.91 353 THR A O 1
ATOM 2676 N N . PRO A 1 354 ? 24.173 -7.391 -9.547 1.00 53.88 354 PRO A N 1
ATOM 2677 C CA . PRO A 1 354 ? 22.984 -7.174 -8.734 1.00 53.88 354 PRO A CA 1
ATOM 2678 C C . PRO A 1 354 ? 23.364 -7.181 -7.250 1.00 53.88 354 PRO A C 1
ATOM 2680 O O . PRO A 1 354 ? 24.181 -7.993 -6.821 1.00 53.88 354 PRO A O 1
ATOM 2683 N N . MET A 1 355 ? 22.757 -6.282 -6.466 1.00 55.00 355 MET A N 1
ATOM 2684 C CA . MET A 1 355 ? 22.957 -6.219 -5.008 1.00 55.00 355 MET A CA 1
ATOM 2685 C C . MET A 1 355 ? 22.602 -7.550 -4.330 1.00 55.00 355 MET A C 1
ATOM 2687 O O . MET A 1 355 ? 23.109 -7.874 -3.261 1.00 55.00 355 MET A O 1
ATOM 2691 N N . VAL A 1 356 ? 21.742 -8.327 -4.986 1.00 51.97 356 VAL A N 1
ATOM 2692 C CA . VAL A 1 356 ? 21.295 -9.637 -4.552 1.00 51.97 356 VAL A CA 1
ATOM 2693 C C . VAL A 1 356 ? 21.851 -10.709 -5.488 1.00 51.97 356 VAL A C 1
ATOM 2695 O O . VAL A 1 356 ? 21.619 -10.677 -6.696 1.00 51.97 356 VAL A O 1
ATOM 2698 N N . ASP A 1 357 ? 22.555 -11.693 -4.930 1.00 60.09 357 ASP A N 1
ATOM 2699 C CA . ASP A 1 357 ? 22.990 -12.872 -5.679 1.00 60.09 357 ASP A CA 1
ATOM 2700 C C . ASP A 1 357 ? 21.809 -13.842 -5.851 1.00 60.09 357 ASP A C 1
ATOM 2702 O O . ASP A 1 357 ? 21.533 -14.701 -5.006 1.00 60.09 357 ASP A O 1
ATOM 2706 N N . TYR A 1 358 ? 21.098 -13.705 -6.973 1.00 57.94 358 TYR A N 1
ATOM 2707 C CA . TYR A 1 358 ? 19.955 -14.554 -7.315 1.00 57.94 358 TYR A CA 1
ATOM 2708 C C . TYR A 1 358 ? 20.312 -16.053 -7.382 1.00 57.94 358 TYR A C 1
ATOM 2710 O O . TYR A 1 358 ? 19.439 -16.898 -7.180 1.00 57.94 358 TYR A O 1
ATOM 2718 N N . MET A 1 359 ? 21.577 -16.417 -7.629 1.00 54.50 359 MET A N 1
ATOM 2719 C CA . MET A 1 359 ? 22.029 -17.816 -7.655 1.00 54.50 359 MET A CA 1
ATOM 2720 C C . MET A 1 359 ? 22.309 -18.354 -6.251 1.00 54.50 359 MET A C 1
ATOM 2722 O O . MET A 1 359 ? 22.053 -19.533 -5.983 1.00 54.50 359 MET A O 1
ATOM 2726 N N . ALA A 1 360 ? 22.757 -17.504 -5.326 1.00 47.56 360 ALA A N 1
ATOM 2727 C CA . ALA A 1 360 ? 22.885 -17.858 -3.913 1.00 47.56 360 ALA A CA 1
ATOM 2728 C C . ALA A 1 360 ? 21.525 -18.161 -3.253 1.00 47.56 360 ALA A C 1
ATOM 2730 O O . ALA A 1 360 ? 21.467 -18.944 -2.302 1.00 47.56 360 ALA A O 1
ATOM 2731 N N . MET A 1 361 ? 20.413 -17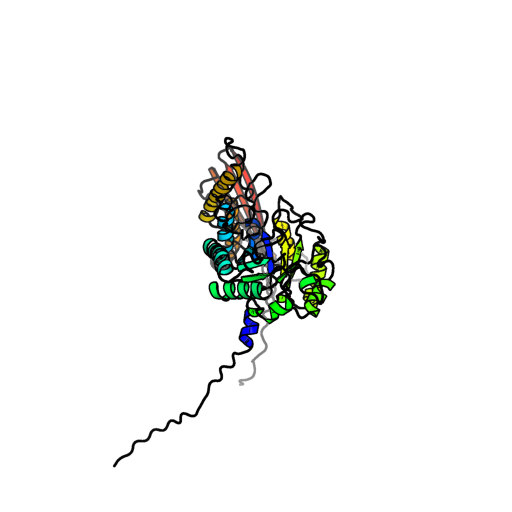.653 -3.798 1.00 50.34 361 MET A N 1
ATOM 2732 C CA . MET A 1 361 ? 19.055 -17.985 -3.336 1.00 50.34 361 MET A CA 1
ATOM 2733 C C . MET A 1 361 ? 18.671 -19.464 -3.527 1.00 50.34 361 MET A C 1
ATOM 2735 O O . MET A 1 361 ? 17.750 -19.954 -2.871 1.00 50.34 361 MET A O 1
ATOM 2739 N N . LEU A 1 362 ? 19.395 -20.220 -4.364 1.00 46.19 362 LEU A N 1
ATOM 2740 C CA . LEU A 1 362 ? 19.211 -21.672 -4.509 1.00 46.19 362 LEU A CA 1
ATOM 2741 C C . LEU A 1 362 ? 19.626 -22.449 -3.242 1.00 46.19 362 LEU A C 1
ATOM 2743 O O . LEU A 1 362 ? 19.222 -23.599 -3.045 1.00 46.19 362 LEU A O 1
ATOM 2747 N N . VAL A 1 363 ? 20.439 -21.845 -2.366 1.00 37.47 363 VAL A N 1
ATOM 2748 C CA . VAL A 1 363 ? 21.054 -22.515 -1.204 1.00 37.47 363 VAL A CA 1
ATOM 2749 C C . VAL A 1 363 ? 20.035 -22.827 -0.097 1.00 37.47 363 VAL A C 1
ATOM 2751 O O . VAL A 1 363 ? 20.232 -23.773 0.675 1.00 37.47 363 VAL A O 1
ATOM 2754 N N . THR A 1 364 ? 18.886 -22.148 -0.069 1.00 34.72 364 THR A N 1
ATOM 2755 C CA . THR A 1 364 ? 17.824 -22.368 0.930 1.00 34.72 364 THR A CA 1
ATOM 2756 C C . THR A 1 364 ? 17.119 -23.728 0.773 1.00 34.72 364 THR A C 1
ATOM 2758 O O . THR A 1 364 ? 16.527 -24.231 1.729 1.00 34.72 364 THR A O 1
ATOM 2761 N N . MET A 1 365 ? 17.282 -24.417 -0.368 1.00 30.88 365 MET A N 1
ATOM 2762 C CA . MET A 1 365 ? 16.766 -25.783 -0.571 1.00 30.88 365 MET A CA 1
ATOM 2763 C C . MET A 1 365 ? 17.524 -26.873 0.212 1.00 30.88 365 MET A C 1
ATOM 2765 O O . MET A 1 365 ? 16.969 -27.947 0.454 1.00 30.88 365 MET A O 1
ATOM 2769 N N . LYS A 1 366 ? 18.774 -26.649 0.652 1.00 31.33 366 LYS A N 1
ATOM 2770 C CA . LYS A 1 366 ? 19.552 -27.705 1.339 1.00 31.33 366 LYS A CA 1
ATOM 2771 C C . LYS A 1 366 ? 19.216 -27.876 2.824 1.00 31.33 366 LYS A C 1
ATOM 2773 O O . LYS A 1 366 ? 19.493 -28.943 3.372 1.00 31.33 366 LYS A O 1
ATOM 2778 N N . LEU A 1 367 ? 18.599 -26.887 3.480 1.00 30.81 367 LEU A N 1
ATOM 2779 C CA . LEU A 1 367 ? 18.130 -27.046 4.867 1.00 30.81 367 LEU A CA 1
ATOM 2780 C C . LEU A 1 367 ? 16.792 -27.789 4.955 1.00 30.81 367 LEU A C 1
ATOM 2782 O O . LEU A 1 367 ? 16.603 -28.570 5.885 1.00 30.81 367 LEU A O 1
ATOM 2786 N N . PHE A 1 36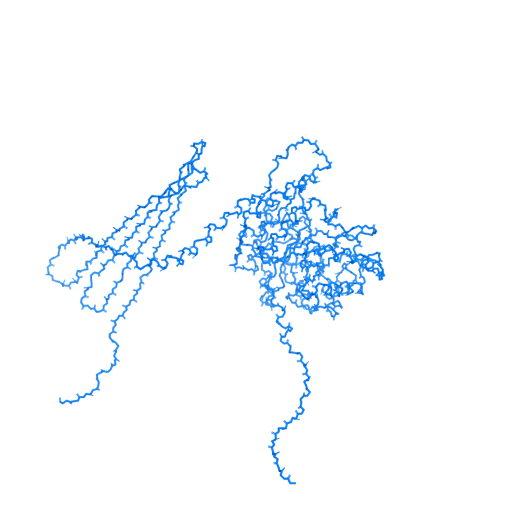8 ? 15.900 -27.613 3.979 1.00 31.97 368 PHE A N 1
ATOM 2787 C CA . PHE A 1 368 ? 14.578 -28.249 3.987 1.00 31.97 368 PHE A CA 1
ATOM 2788 C C . PHE A 1 368 ? 14.628 -29.768 3.795 1.00 31.97 368 PHE A C 1
ATOM 2790 O O . PHE A 1 368 ? 13.786 -30.496 4.321 1.00 31.97 368 PHE A O 1
ATOM 2797 N N . ASN A 1 369 ? 15.688 -30.280 3.164 1.00 31.92 369 ASN A N 1
ATOM 2798 C CA . ASN A 1 369 ? 15.879 -31.722 3.031 1.00 31.92 369 ASN A CA 1
ATOM 2799 C C . ASN A 1 369 ? 16.264 -32.414 4.358 1.00 31.92 369 ASN A C 1
ATOM 2801 O O . ASN A 1 369 ? 16.202 -33.639 4.441 1.00 31.92 369 ASN A O 1
ATOM 2805 N N . LYS A 1 370 ? 16.611 -31.666 5.425 1.00 33.62 370 LYS A N 1
ATOM 2806 C CA . LYS A 1 370 ? 16.878 -32.241 6.761 1.00 33.62 370 LYS A CA 1
ATOM 2807 C C . LYS A 1 370 ? 15.614 -32.765 7.452 1.00 33.62 370 LYS A C 1
ATOM 2809 O O . LYS A 1 370 ? 15.713 -33.746 8.181 1.00 33.62 370 LYS A O 1
ATOM 2814 N N . GLN A 1 371 ? 14.440 -32.167 7.217 1.00 34.72 371 GLN A N 1
ATOM 2815 C CA . GLN A 1 371 ? 13.178 -32.661 7.793 1.00 34.72 371 GLN A CA 1
ATOM 2816 C C . GLN A 1 371 ? 12.613 -33.857 7.013 1.00 34.72 371 GLN A C 1
ATOM 2818 O O . GLN A 1 371 ? 12.141 -34.808 7.634 1.00 34.72 371 GLN A O 1
ATOM 2823 N N . LEU A 1 372 ? 12.756 -33.878 5.679 1.00 32.59 372 LEU A N 1
ATOM 2824 C CA . LEU A 1 372 ? 12.403 -35.060 4.881 1.00 32.59 372 LEU A CA 1
ATOM 2825 C C . LEU A 1 372 ? 13.340 -36.254 5.160 1.00 32.59 372 LEU A C 1
ATOM 2827 O O . LEU A 1 372 ? 12.869 -37.388 5.229 1.00 32.59 372 LEU A O 1
ATOM 2831 N N . LEU A 1 373 ? 14.643 -36.029 5.407 1.00 35.91 373 LEU A N 1
ATOM 2832 C CA . LEU A 1 373 ? 15.556 -37.108 5.821 1.00 35.91 373 LEU A CA 1
ATOM 2833 C C . LEU A 1 373 ? 15.353 -37.561 7.275 1.00 35.91 373 LEU A C 1
ATOM 2835 O O . LEU A 1 373 ? 15.581 -38.732 7.565 1.00 35.91 373 LEU A O 1
ATOM 2839 N N . ALA A 1 374 ? 14.900 -36.689 8.183 1.00 34.84 374 ALA A N 1
ATOM 2840 C CA . ALA A 1 374 ? 14.523 -37.100 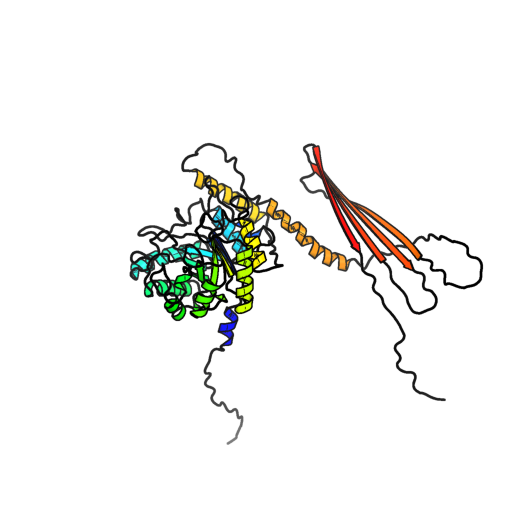9.538 1.00 34.84 374 ALA A CA 1
ATOM 2841 C C . ALA A 1 374 ? 13.335 -38.083 9.520 1.00 34.84 374 ALA A C 1
ATOM 2843 O O . ALA A 1 374 ? 13.331 -39.049 10.281 1.00 34.84 374 ALA A O 1
ATOM 2844 N N . ALA A 1 375 ? 12.385 -37.907 8.593 1.00 31.91 375 ALA A N 1
ATOM 2845 C CA . ALA A 1 375 ? 11.302 -38.866 8.359 1.00 31.91 375 ALA A CA 1
ATOM 2846 C C . ALA A 1 375 ? 11.794 -40.187 7.724 1.00 31.91 375 ALA A C 1
ATOM 2848 O O . ALA A 1 375 ? 11.283 -41.257 8.063 1.00 31.91 375 ALA A O 1
ATOM 2849 N N . ALA A 1 376 ? 12.830 -40.139 6.875 1.00 29.31 376 ALA A N 1
ATOM 2850 C CA . ALA A 1 376 ? 13.477 -41.331 6.310 1.00 29.31 376 ALA A CA 1
ATOM 2851 C C . ALA A 1 376 ? 14.352 -42.099 7.330 1.00 29.31 376 ALA A C 1
ATOM 2853 O O . ALA A 1 376 ? 14.481 -43.318 7.251 1.00 29.31 376 ALA A O 1
ATOM 2854 N N . LEU A 1 377 ? 14.921 -41.418 8.331 1.00 33.22 377 LEU A N 1
ATOM 2855 C CA . LEU A 1 377 ? 15.711 -42.033 9.411 1.00 33.22 377 LEU A CA 1
ATOM 2856 C C . LEU A 1 377 ? 14.846 -42.743 10.465 1.00 33.22 377 LEU A C 1
ATOM 2858 O O . LEU A 1 377 ? 15.312 -43.697 11.085 1.00 33.22 377 LEU A O 1
ATOM 2862 N N . ILE A 1 378 ? 13.573 -42.360 10.624 1.00 36.44 378 ILE A N 1
ATOM 2863 C CA . ILE A 1 378 ? 12.610 -43.116 11.448 1.00 36.44 378 ILE A CA 1
ATOM 2864 C C . ILE A 1 378 ? 12.320 -44.492 10.814 1.00 36.44 378 ILE A C 1
ATOM 2866 O O . ILE A 1 378 ? 12.125 -45.475 11.530 1.00 36.44 378 ILE A O 1
ATOM 2870 N N . SER A 1 379 ? 12.386 -44.599 9.482 1.00 30.38 379 SER A N 1
ATOM 2871 C CA . SER A 1 379 ? 12.087 -45.825 8.725 1.00 30.38 379 SER A CA 1
ATOM 2872 C C . SER A 1 379 ? 13.274 -46.794 8.555 1.00 30.38 379 SER A C 1
ATOM 2874 O O . SER A 1 379 ? 13.078 -47.890 8.037 1.00 30.38 379 SER A O 1
ATOM 2876 N N . ILE A 1 380 ? 14.481 -46.457 9.037 1.00 30.81 380 ILE A N 1
ATOM 2877 C CA . ILE A 1 380 ? 15.690 -47.318 8.957 1.00 30.81 380 ILE A CA 1
ATOM 2878 C C . ILE A 1 380 ? 16.129 -47.828 10.353 1.00 30.81 380 ILE A C 1
ATOM 2880 O O . ILE A 1 380 ? 17.183 -48.427 10.526 1.00 30.81 380 ILE A O 1
ATOM 2884 N N . SER A 1 381 ? 15.279 -47.693 11.375 1.00 31.52 381 SER A N 1
ATOM 2885 C CA . SER A 1 381 ? 15.491 -48.313 12.697 1.00 31.52 381 SER A CA 1
ATOM 2886 C C . SER A 1 381 ? 15.271 -49.841 12.726 1.00 31.52 381 SER A C 1
ATOM 2888 O O . SER A 1 381 ? 15.438 -50.467 13.769 1.00 31.52 381 SER A O 1
ATOM 2890 N N . ALA A 1 382 ? 14.930 -50.466 11.591 1.00 30.98 382 ALA A N 1
ATOM 2891 C CA . ALA A 1 382 ? 14.587 -51.889 11.506 1.00 30.98 382 ALA A CA 1
ATOM 2892 C C . ALA A 1 382 ? 15.733 -52.827 11.074 1.00 30.98 382 ALA A C 1
ATOM 2894 O O . ALA A 1 382 ? 15.508 -54.027 10.932 1.00 30.98 382 ALA A O 1
ATOM 2895 N N . ALA A 1 383 ? 16.958 -52.339 10.863 1.00 32.41 383 ALA A N 1
ATOM 2896 C CA . ALA A 1 383 ? 18.061 -53.209 10.465 1.00 32.41 383 ALA A CA 1
ATOM 2897 C C . ALA A 1 383 ? 19.397 -52.707 11.013 1.00 32.41 383 ALA A C 1
ATOM 2899 O O . ALA A 1 383 ? 19.957 -51.752 10.487 1.00 32.41 383 ALA A O 1
ATOM 2900 N N . THR A 1 384 ? 19.904 -53.354 12.065 1.00 28.12 384 THR A N 1
ATOM 2901 C CA . THR A 1 384 ? 21.313 -53.785 12.200 1.00 28.12 384 THR A CA 1
ATOM 2902 C C . THR A 1 384 ? 21.551 -54.413 13.577 1.00 28.12 384 THR A C 1
ATOM 2904 O O . THR A 1 384 ? 21.372 -53.790 14.618 1.00 28.12 384 THR A O 1
ATOM 2907 N N . SER A 1 385 ? 21.952 -55.684 13.569 1.00 29.28 385 SER A N 1
ATOM 2908 C CA . SER A 1 385 ? 22.437 -56.444 14.722 1.00 29.28 385 SER A CA 1
ATOM 2909 C C . SER A 1 385 ? 23.965 -56.368 14.790 1.00 29.28 385 SER A C 1
ATOM 2911 O O . SER A 1 385 ? 24.618 -56.700 13.799 1.00 29.28 385 SER A O 1
ATOM 2913 N N . ALA A 1 386 ? 24.545 -56.038 15.944 1.00 28.03 386 ALA A N 1
ATOM 2914 C CA . ALA A 1 386 ? 25.968 -56.263 16.219 1.00 28.03 386 ALA A CA 1
ATOM 2915 C C . ALA A 1 386 ? 26.182 -56.709 17.681 1.00 28.03 386 ALA A C 1
ATOM 2917 O O . ALA A 1 386 ? 25.469 -56.267 18.578 1.00 28.03 386 ALA A O 1
ATOM 2918 N N . GLN A 1 387 ? 27.118 -57.642 17.890 1.00 28.59 387 GLN A N 1
ATOM 2919 C CA . GLN A 1 387 ? 27.407 -58.352 19.151 1.00 28.59 387 GLN A CA 1
ATOM 2920 C C . GLN A 1 387 ? 28.348 -57.548 20.085 1.00 28.59 387 GLN A C 1
ATOM 2922 O O . GLN A 1 387 ? 29.260 -56.903 19.570 1.00 28.59 387 GLN A O 1
ATOM 2927 N N . PRO A 1 388 ? 28.198 -57.613 21.428 1.00 31.38 388 PRO A N 1
ATOM 2928 C CA . PRO A 1 388 ? 29.046 -56.877 22.378 1.00 31.38 388 PRO A CA 1
ATOM 2929 C C . PRO A 1 388 ? 30.300 -57.652 22.850 1.00 31.38 388 PRO A C 1
ATOM 2931 O O . PRO A 1 388 ? 30.227 -58.844 23.149 1.00 31.38 388 PRO A O 1
ATOM 2934 N N . GLU A 1 389 ? 31.437 -56.956 23.010 1.00 28.73 389 GLU A N 1
ATOM 2935 C CA . GLU A 1 389 ? 32.630 -57.431 23.743 1.00 28.73 389 GLU A CA 1
ATOM 2936 C C . GLU A 1 389 ? 32.619 -56.937 25.208 1.00 28.73 389 GLU A C 1
ATOM 2938 O O . GLU A 1 389 ? 32.239 -55.803 25.492 1.00 28.73 389 GLU A O 1
ATOM 2943 N N . ASN A 1 390 ? 33.035 -57.789 26.158 1.00 29.53 390 ASN A N 1
ATOM 2944 C CA . ASN A 1 390 ? 32.985 -57.523 27.605 1.00 29.53 390 ASN A CA 1
ATOM 2945 C C . ASN A 1 390 ? 34.350 -57.094 28.176 1.00 29.53 390 ASN A C 1
ATOM 2947 O O . ASN A 1 390 ? 35.330 -57.819 28.029 1.00 29.53 390 ASN A O 1
ATOM 2951 N N . LEU A 1 391 ? 34.380 -56.012 28.962 1.00 27.95 391 LEU A N 1
ATOM 2952 C CA . LEU A 1 391 ? 35.490 -55.652 29.858 1.00 27.95 391 LEU A CA 1
ATOM 2953 C C . LEU A 1 391 ? 35.017 -55.707 31.322 1.00 27.95 391 LEU A C 1
ATOM 2955 O O . LEU A 1 391 ? 33.969 -55.162 31.658 1.00 27.95 391 LEU A O 1
ATOM 2959 N N . SER A 1 392 ? 35.782 -56.369 32.197 1.00 28.17 392 SER A N 1
ATOM 2960 C CA . SER A 1 392 ? 35.477 -56.532 33.629 1.00 28.17 392 SER A CA 1
ATOM 2961 C C . SER A 1 392 ? 36.574 -55.927 34.508 1.00 28.17 392 SER A C 1
ATOM 2963 O O . SER A 1 392 ? 37.744 -56.261 34.331 1.00 28.17 392 SER A O 1
ATOM 2965 N N . ILE A 1 393 ? 36.200 -55.107 35.495 1.00 27.86 393 ILE A N 1
ATOM 2966 C CA . ILE A 1 393 ? 37.098 -54.592 36.544 1.00 27.86 393 ILE A CA 1
ATOM 2967 C C . ILE A 1 393 ? 36.596 -55.107 37.900 1.00 27.86 393 ILE A C 1
ATOM 2969 O O . ILE A 1 393 ? 35.424 -54.941 38.226 1.00 27.86 393 ILE A O 1
ATOM 2973 N N . THR A 1 394 ? 37.472 -55.723 38.697 1.00 29.58 394 THR A N 1
ATOM 2974 C CA . THR A 1 394 ? 37.167 -56.227 40.049 1.00 29.58 394 THR A CA 1
ATOM 2975 C C . THR A 1 394 ? 37.963 -55.470 41.109 1.00 29.58 394 THR A C 1
ATOM 2977 O O . THR A 1 394 ? 39.189 -55.417 41.019 1.00 29.58 394 THR A O 1
ATOM 2980 N N . SER A 1 395 ? 37.300 -54.964 42.154 1.00 28.81 395 SER A N 1
ATOM 2981 C CA . SER A 1 395 ? 37.939 -54.585 43.423 1.00 28.81 395 SER A CA 1
ATOM 2982 C C . SER A 1 395 ? 37.470 -55.524 44.543 1.00 28.81 395 SER A C 1
ATOM 2984 O O . SER A 1 395 ? 36.306 -55.915 44.605 1.00 28.81 395 SER A O 1
ATOM 2986 N N . ALA A 1 396 ? 38.407 -55.953 45.391 1.00 28.97 396 ALA A N 1
ATOM 2987 C CA . ALA A 1 396 ? 38.181 -56.938 46.445 1.00 28.97 396 ALA A CA 1
ATOM 2988 C C . ALA A 1 396 ? 37.709 -56.271 47.749 1.00 28.97 396 ALA A C 1
ATOM 2990 O O . ALA A 1 396 ? 38.336 -55.320 48.215 1.00 28.97 396 ALA A O 1
ATOM 2991 N N . ALA A 1 397 ? 36.655 -56.808 48.369 1.00 30.36 397 ALA A N 1
ATOM 2992 C CA . ALA A 1 397 ? 36.224 -56.454 49.722 1.00 30.36 397 ALA A CA 1
ATOM 2993 C C . ALA A 1 397 ? 36.122 -57.705 50.616 1.00 30.36 397 ALA A C 1
ATOM 2995 O O . ALA A 1 397 ? 35.719 -58.776 50.164 1.00 30.36 397 ALA A O 1
ATOM 2996 N N . SER A 1 398 ? 36.492 -57.540 51.891 1.00 30.53 398 SER A N 1
ATOM 2997 C CA . SER A 1 398 ? 36.357 -58.529 52.975 1.00 30.53 398 SER A CA 1
ATOM 2998 C C . SER A 1 398 ? 34.900 -58.616 53.485 1.00 30.53 398 SER A C 1
ATOM 3000 O O . SER A 1 398 ? 34.134 -57.674 53.272 1.00 30.53 398 SER A O 1
ATOM 3002 N N . PRO A 1 399 ? 34.474 -59.703 54.165 1.00 44.00 399 PRO A N 1
ATOM 3003 C CA . PRO A 1 399 ? 33.062 -60.062 54.264 1.00 44.00 399 PRO A CA 1
ATOM 3004 C C . PRO A 1 399 ? 32.423 -59.606 55.585 1.00 44.00 399 PRO A C 1
ATOM 3006 O O . PRO A 1 399 ? 32.787 -60.098 56.647 1.00 44.00 399 PRO A O 1
ATOM 3009 N N . SER A 1 400 ? 31.439 -58.703 55.539 1.00 42.56 400 SER A N 1
ATOM 3010 C CA . SER A 1 400 ? 30.302 -58.671 56.494 1.00 42.56 400 SER A CA 1
ATOM 3011 C C . SER A 1 400 ? 29.310 -57.537 56.196 1.00 42.56 400 SER A C 1
ATOM 3013 O O . SER A 1 400 ? 29.015 -56.693 57.031 1.00 42.56 400 SER A O 1
ATOM 3015 N N . THR A 1 401 ? 28.779 -57.501 54.978 1.00 36.50 401 THR A N 1
ATOM 3016 C CA . THR A 1 401 ? 27.468 -56.924 54.618 1.00 36.50 401 THR A CA 1
ATOM 3017 C C . THR A 1 401 ? 27.332 -57.168 53.122 1.00 36.50 401 THR A C 1
ATOM 3019 O O . THR A 1 401 ? 28.125 -56.643 52.346 1.00 36.50 401 THR A O 1
ATOM 3022 N N . GLN A 1 402 ? 26.400 -58.021 52.690 1.00 38.00 402 GLN A N 1
ATOM 3023 C CA . GLN A 1 402 ? 26.114 -58.162 51.260 1.00 38.00 402 GLN A CA 1
ATOM 3024 C C . GLN A 1 402 ? 25.414 -56.883 50.782 1.00 38.00 402 GLN A C 1
ATOM 3026 O O . GLN A 1 402 ? 24.191 -56.805 50.739 1.00 38.00 402 GLN A O 1
ATOM 3031 N N . VAL A 1 403 ? 26.199 -55.857 50.458 1.00 37.62 403 VAL A N 1
ATOM 3032 C CA . VAL A 1 403 ? 25.766 -54.802 49.542 1.00 37.62 403 VAL A CA 1
ATOM 3033 C C . VAL A 1 403 ? 25.795 -55.434 48.147 1.00 37.62 403 VAL A C 1
ATOM 3035 O O . VAL A 1 403 ? 26.825 -56.012 47.788 1.00 37.62 403 VAL A O 1
ATOM 3038 N N . PRO A 1 404 ? 24.703 -55.403 47.365 1.00 42.00 404 PRO A N 1
ATOM 3039 C CA . PRO A 1 404 ? 24.748 -55.905 45.999 1.00 42.00 404 PRO A CA 1
ATOM 3040 C C . PRO A 1 404 ? 25.808 -55.120 45.213 1.00 42.00 404 PRO A C 1
ATOM 3042 O O . PRO A 1 404 ? 25.740 -53.897 45.107 1.00 42.00 404 PRO A O 1
ATOM 3045 N N . LEU A 1 405 ? 26.817 -55.830 44.701 1.00 37.75 405 LEU A N 1
ATOM 3046 C CA . LEU A 1 405 ? 27.801 -55.284 43.771 1.00 37.75 405 LEU A CA 1
ATOM 3047 C C . LEU A 1 405 ? 27.082 -54.964 42.454 1.00 37.75 405 LEU A C 1
ATOM 3049 O O . LEU A 1 405 ? 26.561 -55.868 41.802 1.00 37.75 405 LEU A O 1
ATOM 3053 N N . PHE A 1 406 ? 27.062 -53.695 42.058 1.00 41.78 406 PHE A N 1
ATOM 3054 C CA . PHE A 1 406 ? 26.583 -53.283 40.740 1.00 41.78 406 PHE A CA 1
ATOM 3055 C C . PHE A 1 406 ? 27.727 -53.438 39.732 1.00 41.78 406 PHE A C 1
ATOM 3057 O O . PHE A 1 406 ? 28.790 -52.845 39.908 1.00 41.78 406 PHE A O 1
ATOM 3064 N N . ILE A 1 407 ? 27.529 -54.244 38.686 1.00 42.31 407 ILE A N 1
ATOM 3065 C CA . ILE A 1 407 ? 28.438 -54.304 37.534 1.00 42.31 407 ILE A CA 1
ATOM 3066 C C . ILE A 1 407 ? 27.763 -53.536 36.400 1.00 42.31 407 ILE A C 1
ATOM 3068 O O . ILE A 1 407 ? 26.715 -53.953 35.909 1.00 42.31 407 ILE A O 1
ATOM 3072 N N . THR A 1 408 ? 28.375 -52.429 35.987 1.00 42.72 408 THR A N 1
ATOM 3073 C CA . THR A 1 408 ? 27.966 -51.672 34.801 1.00 42.72 408 THR A CA 1
ATOM 3074 C C . THR A 1 408 ? 28.862 -52.075 33.641 1.00 42.72 408 THR A C 1
ATOM 3076 O O . THR A 1 408 ? 30.087 -51.968 33.745 1.00 42.72 408 THR A O 1
ATOM 3079 N N . LYS A 1 409 ? 28.274 -52.533 32.535 1.00 43.91 409 LYS A N 1
ATOM 3080 C CA . LYS A 1 409 ? 29.011 -52.746 31.287 1.00 43.91 409 LYS A CA 1
ATOM 3081 C C . LYS A 1 409 ? 28.856 -51.518 30.409 1.00 43.91 409 LYS A C 1
ATOM 3083 O O . LYS A 1 409 ? 27.745 -51.054 30.187 1.00 43.91 409 LYS A O 1
ATOM 3088 N N . ILE A 1 410 ? 29.980 -51.006 29.923 1.00 42.12 410 ILE A N 1
ATOM 3089 C CA . ILE A 1 410 ? 30.023 -49.892 28.980 1.00 42.12 410 ILE A CA 1
ATOM 3090 C C . ILE A 1 410 ? 30.771 -50.383 27.753 1.00 42.12 410 ILE A C 1
ATOM 3092 O O . ILE A 1 410 ? 31.883 -50.899 27.879 1.00 42.12 410 ILE A O 1
ATOM 3096 N N . TRP A 1 411 ? 30.190 -50.198 26.576 1.00 42.78 411 TRP A N 1
ATOM 3097 C CA . TRP A 1 411 ? 30.914 -50.365 25.322 1.00 42.78 411 TRP A CA 1
ATOM 3098 C C . TRP A 1 411 ? 30.544 -49.252 24.350 1.00 42.78 411 TRP A C 1
ATOM 3100 O O . TRP A 1 411 ? 29.487 -48.628 24.451 1.00 42.78 411 TRP A O 1
ATOM 3110 N N . SER A 1 412 ? 31.458 -48.978 23.425 1.00 42.12 412 SER A N 1
ATOM 3111 C CA . SER A 1 412 ? 31.288 -47.951 22.407 1.00 42.12 412 SER A CA 1
ATOM 3112 C C . SER A 1 412 ? 31.606 -48.534 21.041 1.00 42.12 412 SER A C 1
ATOM 3114 O O . SER A 1 412 ? 32.590 -49.259 20.886 1.00 42.12 412 SER A O 1
ATOM 3116 N N . THR A 1 413 ? 30.774 -48.234 20.052 1.00 45.00 413 THR A N 1
ATOM 3117 C CA . THR A 1 413 ? 30.997 -48.622 18.659 1.00 45.00 413 THR A CA 1
ATOM 3118 C C . THR A 1 413 ? 31.135 -47.356 17.826 1.00 45.00 413 THR A C 1
ATOM 3120 O O . THR A 1 413 ? 30.241 -46.509 17.836 1.00 45.00 413 THR A O 1
ATOM 3123 N N . THR A 1 414 ? 32.256 -47.224 17.113 1.00 43.88 414 THR A N 1
ATOM 3124 C CA . THR A 1 414 ? 32.511 -46.101 16.204 1.00 43.88 414 THR A CA 1
ATOM 3125 C C . THR A 1 414 ? 32.543 -46.602 14.769 1.00 43.88 414 THR A C 1
ATOM 3127 O O . THR A 1 414 ? 33.319 -47.497 14.443 1.00 43.88 414 THR A O 1
ATOM 3130 N N . GLU A 1 415 ? 31.729 -46.003 13.908 1.00 45.41 415 GLU A N 1
ATOM 3131 C CA . GLU A 1 415 ? 31.712 -46.260 12.471 1.00 45.41 415 GLU A CA 1
ATOM 3132 C C . GLU A 1 415 ? 32.108 -44.986 11.722 1.00 45.41 415 GLU A C 1
ATOM 3134 O O . GLU A 1 415 ? 31.542 -43.918 11.972 1.00 45.41 415 GLU A O 1
ATOM 3139 N N . THR A 1 416 ? 33.069 -45.100 10.800 1.00 42.44 416 THR A N 1
ATOM 3140 C CA . THR A 1 416 ? 33.518 -43.988 9.954 1.00 42.44 416 THR A CA 1
ATOM 3141 C C . THR A 1 416 ? 33.334 -44.346 8.490 1.00 42.44 416 THR A C 1
ATOM 3143 O O . THR A 1 416 ? 33.918 -45.315 8.010 1.00 42.44 416 THR A O 1
ATOM 3146 N N . THR A 1 417 ? 32.570 -43.537 7.761 1.00 43.56 417 THR A N 1
ATOM 3147 C CA . THR A 1 417 ? 32.402 -43.681 6.310 1.00 43.56 417 THR A CA 1
ATOM 3148 C C . THR A 1 417 ? 33.008 -42.485 5.594 1.00 43.56 417 THR A C 1
ATOM 3150 O O . THR A 1 417 ? 32.762 -41.341 5.978 1.00 43.56 417 THR A O 1
ATOM 3153 N N . VAL A 1 418 ? 33.778 -42.750 4.535 1.00 42.75 418 VAL A N 1
ATOM 3154 C CA . VAL A 1 418 ? 34.296 -41.723 3.625 1.00 42.75 418 VAL A CA 1
ATOM 3155 C C . VAL A 1 418 ? 33.663 -41.920 2.255 1.00 42.75 418 VAL A C 1
ATOM 3157 O O . VAL A 1 418 ? 33.717 -43.016 1.702 1.00 42.75 418 VAL A O 1
ATOM 3160 N N . SER A 1 419 ? 33.059 -40.871 1.703 1.00 45.59 419 SER A N 1
ATOM 3161 C CA . SER A 1 419 ? 32.438 -40.920 0.375 1.00 45.59 419 SER A CA 1
ATOM 3162 C C . SER A 1 419 ? 32.901 -39.772 -0.518 1.00 45.59 419 SER A C 1
ATOM 3164 O O . SER A 1 419 ? 33.165 -38.670 -0.036 1.00 45.59 419 SER A O 1
ATOM 3166 N N . TYR A 1 420 ? 32.985 -40.057 -1.823 1.00 45.06 420 TYR A N 1
ATOM 3167 C CA . TYR A 1 420 ? 33.474 -39.141 -2.858 1.00 45.06 420 TYR A CA 1
ATOM 3168 C C . TYR A 1 420 ? 32.453 -38.979 -4.000 1.00 45.06 420 TYR A C 1
ATOM 3170 O O . TYR A 1 420 ? 32.627 -39.560 -5.073 1.00 45.06 420 TYR A O 1
ATOM 3178 N N . PRO A 1 421 ? 31.336 -38.260 -3.801 1.00 46.53 421 PRO A N 1
ATOM 3179 C CA . PRO A 1 421 ? 30.398 -37.973 -4.882 1.00 46.53 421 PRO A CA 1
ATOM 3180 C C . PRO A 1 421 ? 31.028 -37.081 -5.964 1.00 46.53 421 PRO A C 1
ATOM 3182 O O . PRO A 1 421 ? 31.582 -36.020 -5.681 1.00 46.53 421 PRO A O 1
ATOM 3185 N N . GLY A 1 422 ? 30.924 -37.517 -7.221 1.00 41.94 422 GLY A N 1
ATOM 3186 C CA . GLY A 1 422 ? 31.422 -36.785 -8.386 1.00 41.94 422 GLY A CA 1
ATOM 3187 C C . GLY A 1 422 ? 30.408 -35.760 -8.885 1.00 41.94 422 GLY A C 1
ATOM 3188 O O . GLY A 1 422 ? 29.588 -36.082 -9.741 1.00 41.94 422 GLY A O 1
ATOM 3189 N N . TRP A 1 423 ? 30.458 -34.534 -8.364 1.00 43.75 423 TRP A N 1
ATOM 3190 C CA . TRP A 1 423 ? 29.715 -33.378 -8.883 1.00 43.75 423 TRP A CA 1
ATOM 3191 C C . TRP A 1 423 ? 30.701 -32.292 -9.333 1.00 43.75 423 TRP A C 1
ATOM 3193 O O . TRP A 1 423 ? 31.727 -32.085 -8.692 1.00 43.75 423 TRP A O 1
ATOM 3203 N N . PHE A 1 424 ? 30.402 -31.604 -10.438 1.00 38.44 424 PHE A N 1
ATOM 3204 C CA . PHE A 1 424 ? 31.282 -30.581 -11.014 1.00 38.44 424 PHE A CA 1
ATOM 3205 C C . PHE A 1 424 ? 31.338 -29.318 -10.140 1.00 38.44 424 PHE A C 1
ATOM 3207 O O . PHE A 1 424 ? 30.307 -28.719 -9.842 1.00 38.44 424 PHE A O 1
ATOM 3214 N N . GLY A 1 425 ? 32.555 -28.917 -9.762 1.00 50.16 425 GLY A N 1
ATOM 3215 C CA . GLY A 1 425 ? 32.852 -27.688 -9.018 1.00 50.16 425 GLY A CA 1
ATOM 3216 C C . GLY A 1 425 ? 34.162 -27.792 -8.222 1.00 50.16 425 GLY A C 1
ATOM 3217 O O . GLY A 1 425 ? 35.085 -27.029 -8.489 1.00 50.16 425 GLY A O 1
ATOM 3218 N N . PRO A 1 426 ? 34.292 -28.751 -7.289 1.00 46.19 426 PRO A N 1
ATOM 3219 C CA . PRO A 1 426 ? 35.568 -29.117 -6.677 1.00 46.19 426 PRO A CA 1
ATOM 3220 C C . PRO A 1 426 ? 36.243 -30.277 -7.431 1.00 46.19 426 PRO A C 1
ATOM 3222 O O . PRO A 1 426 ? 35.571 -31.165 -7.954 1.00 46.19 426 PRO A O 1
ATOM 3225 N N . THR A 1 427 ? 37.576 -30.307 -7.464 1.00 45.56 427 THR A N 1
ATOM 3226 C CA . THR A 1 427 ? 38.344 -31.377 -8.133 1.00 45.56 427 THR A CA 1
ATOM 3227 C C . THR A 1 427 ? 38.185 -32.719 -7.406 1.00 45.56 427 THR A C 1
ATOM 3229 O O . THR A 1 427 ? 38.166 -33.771 -8.038 1.00 45.56 427 THR A O 1
ATOM 3232 N N . ILE A 1 428 ? 38.052 -32.686 -6.074 1.00 41.75 428 ILE A N 1
ATOM 3233 C CA . ILE A 1 428 ? 37.754 -33.835 -5.207 1.00 41.75 428 ILE A CA 1
ATOM 3234 C C . ILE A 1 428 ? 36.882 -33.327 -4.053 1.00 41.75 428 ILE A C 1
ATOM 3236 O O . ILE A 1 428 ? 37.181 -32.293 -3.455 1.00 41.75 428 ILE A O 1
ATOM 3240 N N . PHE A 1 429 ? 35.819 -34.056 -3.725 1.00 38.34 429 PHE A N 1
ATOM 3241 C CA . PHE A 1 429 ? 35.004 -33.835 -2.531 1.00 38.34 429 PHE A CA 1
ATOM 3242 C C . PHE A 1 429 ? 35.067 -35.088 -1.658 1.00 38.34 429 PHE A C 1
ATOM 3244 O O . PHE A 1 429 ? 34.837 -36.185 -2.160 1.00 38.34 429 PHE A O 1
ATOM 3251 N N . SER A 1 430 ? 35.363 -34.918 -0.368 1.00 37.66 430 SER A N 1
ATOM 3252 C CA . SER A 1 430 ? 35.387 -36.003 0.619 1.00 37.66 430 SER A CA 1
ATOM 3253 C C . SER A 1 430 ? 34.410 -35.670 1.737 1.00 37.66 430 SER A C 1
ATOM 3255 O O . SER A 1 430 ? 34.568 -34.642 2.398 1.00 37.66 430 SER A O 1
ATOM 3257 N N . MET A 1 431 ? 33.432 -36.540 1.975 1.00 35.19 431 MET A N 1
ATOM 3258 C CA . MET A 1 431 ? 32.579 -36.471 3.161 1.00 35.19 431 MET A CA 1
ATOM 3259 C C . MET A 1 431 ? 33.014 -37.549 4.140 1.00 35.19 431 MET A C 1
ATOM 3261 O O . MET A 1 431 ? 32.944 -38.731 3.801 1.00 35.19 431 MET A O 1
ATOM 3265 N N . ILE A 1 432 ? 33.449 -37.136 5.330 1.00 42.97 432 ILE A N 1
ATOM 3266 C CA . ILE A 1 432 ? 33.780 -38.040 6.433 1.00 42.97 432 ILE A CA 1
ATOM 3267 C C . ILE A 1 432 ? 32.641 -37.964 7.442 1.00 42.97 432 ILE A C 1
ATOM 3269 O O . ILE A 1 432 ? 32.356 -36.896 7.989 1.00 42.97 432 ILE A O 1
ATOM 3273 N N . THR A 1 433 ? 31.995 -39.099 7.674 1.00 39.53 433 THR A N 1
ATOM 3274 C CA . THR A 1 433 ? 30.939 -39.244 8.672 1.00 39.53 433 THR A CA 1
ATOM 3275 C C . THR A 1 433 ? 31.422 -40.196 9.743 1.00 39.53 433 THR A C 1
ATOM 3277 O O . THR A 1 433 ? 31.648 -41.366 9.445 1.00 39.53 433 THR A O 1
ATOM 3280 N N . THR A 1 434 ? 31.542 -39.708 10.975 1.00 41.12 434 THR A N 1
ATOM 3281 C CA . THR A 1 434 ? 31.875 -40.539 12.138 1.00 41.12 434 THR A CA 1
ATOM 3282 C C . THR A 1 434 ? 30.667 -40.612 13.058 1.00 41.12 434 THR A C 1
ATOM 3284 O O . THR A 1 434 ? 30.181 -39.571 13.504 1.00 41.12 434 THR A O 1
ATOM 3287 N N . ARG A 1 435 ? 30.192 -41.823 13.353 1.00 41.97 435 ARG A N 1
ATOM 3288 C CA . ARG A 1 435 ? 29.130 -42.101 14.327 1.00 41.97 435 ARG A CA 1
ATOM 3289 C C . ARG A 1 435 ? 29.726 -42.880 15.490 1.00 41.97 435 ARG A C 1
ATOM 3291 O O . ARG A 1 435 ? 30.225 -43.977 15.274 1.00 41.97 435 ARG A O 1
ATOM 3298 N N . THR A 1 436 ? 29.613 -42.357 16.706 1.00 44.22 436 THR A N 1
ATOM 3299 C CA . THR A 1 436 ? 29.951 -43.093 17.936 1.00 44.22 436 THR A CA 1
ATOM 3300 C C . THR A 1 436 ? 28.677 -43.355 18.719 1.00 44.22 436 THR A C 1
ATOM 3302 O O . THR A 1 436 ? 27.947 -42.412 19.015 1.00 44.22 436 THR A O 1
ATOM 3305 N N . VAL A 1 437 ? 28.410 -44.620 19.036 1.00 45.09 437 VAL A N 1
ATOM 3306 C CA . VAL A 1 437 ? 27.309 -45.047 19.906 1.00 45.09 437 VAL A CA 1
ATOM 3307 C C . VAL A 1 437 ? 27.916 -45.631 21.169 1.00 45.09 437 VAL A C 1
ATOM 3309 O O . VAL A 1 437 ? 28.615 -46.637 21.091 1.00 45.09 437 VAL A O 1
ATOM 3312 N N . THR A 1 438 ? 27.661 -45.010 22.317 1.00 44.38 438 THR A N 1
ATOM 3313 C CA . THR A 1 438 ? 28.030 -45.567 23.625 1.00 44.38 438 THR A CA 1
ATOM 3314 C C . THR A 1 438 ? 26.786 -46.127 24.290 1.00 44.38 438 THR A C 1
ATOM 3316 O O . THR A 1 438 ? 25.798 -45.405 24.409 1.00 44.38 438 THR A O 1
ATOM 3319 N N . THR A 1 439 ? 26.859 -47.387 24.713 1.00 45.25 439 THR A N 1
ATOM 3320 C CA . THR A 1 439 ? 25.780 -48.108 25.392 1.00 45.25 439 THR A CA 1
ATOM 3321 C C . THR A 1 439 ? 26.225 -48.470 26.806 1.00 45.25 439 THR A C 1
ATOM 3323 O O . THR A 1 439 ? 27.340 -48.961 27.009 1.00 45.25 439 THR A O 1
ATOM 3326 N N . ILE A 1 440 ? 25.350 -48.222 27.782 1.00 46.41 440 ILE A N 1
ATOM 3327 C CA . ILE A 1 440 ? 25.553 -48.550 29.197 1.00 46.41 440 ILE A CA 1
ATOM 3328 C C . ILE A 1 440 ? 24.468 -49.542 29.624 1.00 46.41 440 ILE A C 1
ATOM 3330 O O . ILE A 1 440 ? 23.285 -49.217 29.552 1.00 46.41 440 ILE A O 1
ATOM 3334 N N . ASP A 1 441 ? 24.871 -50.725 30.086 1.00 46.28 441 ASP A N 1
ATOM 3335 C CA . ASP A 1 441 ? 23.969 -51.775 30.572 1.00 46.28 441 ASP A CA 1
ATOM 3336 C C . ASP A 1 441 ? 24.203 -52.027 32.078 1.00 46.28 441 ASP A C 1
ATOM 3338 O O . ASP A 1 441 ? 25.301 -52.459 32.466 1.00 46.28 441 ASP A O 1
ATOM 3342 N N . PRO A 1 442 ? 23.231 -51.733 32.964 1.00 44.66 442 PRO A N 1
ATOM 3343 C CA . PRO A 1 442 ? 23.284 -52.152 34.360 1.00 44.66 442 PRO A CA 1
ATOM 3344 C C . PRO A 1 442 ? 22.725 -53.578 34.522 1.00 44.66 442 PRO A C 1
ATOM 3346 O O . PRO A 1 442 ? 21.561 -53.848 34.234 1.00 44.66 442 PRO A O 1
ATOM 3349 N N . VAL A 1 443 ? 23.524 -54.508 35.057 1.00 42.56 443 VAL A N 1
ATOM 3350 C CA . VAL A 1 443 ? 23.052 -55.881 35.326 1.00 42.56 443 VAL A CA 1
ATOM 3351 C C . VAL A 1 443 ? 22.012 -55.880 36.462 1.00 42.56 443 VAL A C 1
ATOM 3353 O O . VAL A 1 443 ? 22.302 -55.454 37.580 1.00 42.56 443 VAL A O 1
ATOM 3356 N N . VAL A 1 444 ? 20.805 -56.385 36.180 1.00 40.84 444 VAL A N 1
ATOM 3357 C CA . VAL A 1 444 ? 19.661 -56.489 37.110 1.00 40.84 444 VAL A CA 1
ATOM 3358 C C . VAL A 1 444 ? 20.009 -57.331 38.352 1.00 40.84 444 VAL A C 1
ATOM 3360 O O . VAL A 1 444 ? 20.375 -58.500 38.235 1.00 40.84 444 VAL A O 1
ATOM 3363 N N . THR A 1 445 ? 19.839 -56.762 39.552 1.00 38.00 445 THR A N 1
ATOM 3364 C CA . THR A 1 445 ? 19.759 -57.501 40.828 1.00 38.00 445 THR A CA 1
ATOM 3365 C C . THR A 1 445 ? 18.296 -57.864 41.126 1.00 38.00 445 THR A C 1
ATOM 3367 O O . THR A 1 445 ? 17.375 -57.262 40.589 1.00 38.00 445 THR A O 1
ATOM 3370 N N . SER A 1 446 ? 18.072 -58.905 41.930 1.00 41.22 446 SER A N 1
ATOM 3371 C CA . SER A 1 446 ? 16.850 -59.726 42.061 1.00 41.22 446 SER A CA 1
ATOM 3372 C C . SER A 1 446 ? 15.562 -59.063 42.612 1.00 41.22 446 SER A C 1
ATOM 3374 O O . SER A 1 446 ? 14.869 -59.652 43.439 1.00 41.22 446 SER A O 1
ATOM 3376 N N . TYR A 1 447 ? 15.187 -57.878 42.134 1.00 35.38 447 TYR A N 1
ATOM 3377 C CA . TYR A 1 447 ? 13.882 -57.234 42.353 1.00 35.38 447 TYR A CA 1
ATOM 3378 C C . TYR A 1 447 ? 13.349 -56.687 41.011 1.00 35.38 447 TYR A C 1
ATOM 3380 O O . TYR A 1 447 ? 14.166 -56.341 40.158 1.00 35.38 447 TYR A O 1
ATOM 3388 N N . PRO A 1 448 ? 12.021 -56.606 40.761 1.00 40.78 448 PRO A N 1
ATOM 3389 C CA . PRO A 1 448 ? 11.487 -56.228 39.454 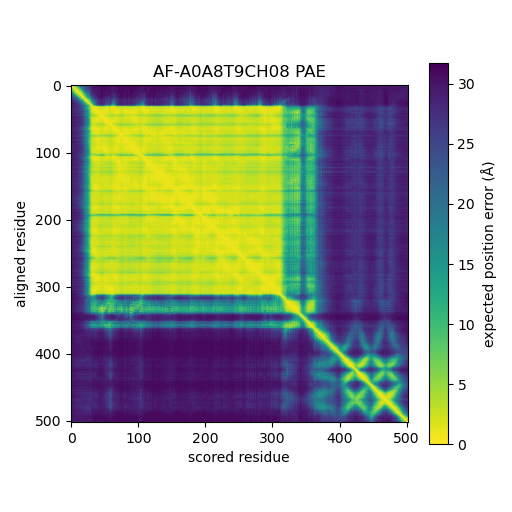1.00 40.78 448 PRO A CA 1
ATOM 3390 C C . PRO A 1 448 ? 11.595 -54.711 39.253 1.00 40.78 448 PRO A C 1
ATOM 3392 O O . PRO A 1 448 ? 10.632 -53.964 39.397 1.00 40.78 448 PRO A O 1
ATOM 3395 N N . ALA A 1 449 ? 12.799 -54.252 38.945 1.00 39.62 449 ALA A N 1
ATOM 3396 C CA . ALA A 1 449 ? 13.067 -52.940 38.389 1.00 39.62 449 ALA A CA 1
ATOM 3397 C C . ALA A 1 449 ? 14.210 -53.104 37.383 1.00 39.62 449 ALA A C 1
ATOM 3399 O O . ALA A 1 449 ? 15.367 -53.274 37.759 1.00 39.62 449 ALA A O 1
ATOM 3400 N N . THR A 1 450 ? 13.880 -53.096 36.095 1.00 41.91 450 THR A N 1
ATOM 3401 C CA . THR A 1 450 ? 14.873 -52.964 35.025 1.00 41.91 450 THR A CA 1
ATOM 3402 C C . THR A 1 450 ? 15.025 -51.475 34.729 1.00 41.91 450 THR A C 1
ATOM 3404 O O . THR A 1 450 ? 14.018 -50.788 34.551 1.00 41.91 450 THR A O 1
ATOM 3407 N N . PHE A 1 451 ? 16.260 -50.969 34.705 1.00 39.91 451 PHE A N 1
ATOM 3408 C CA . PHE A 1 451 ? 16.551 -49.591 34.308 1.00 39.91 451 PHE A CA 1
ATOM 3409 C C . PHE A 1 451 ? 17.553 -49.537 33.157 1.00 39.91 451 PHE A C 1
ATOM 3411 O O . PHE A 1 451 ? 18.305 -50.476 32.922 1.00 39.91 451 PHE A O 1
ATOM 3418 N N . THR A 1 452 ? 17.484 -48.421 32.443 1.00 47.75 452 THR A N 1
ATOM 3419 C CA . THR A 1 452 ? 17.569 -48.319 30.989 1.00 47.75 452 THR A CA 1
ATOM 3420 C C . THR A 1 452 ? 18.908 -47.800 30.475 1.00 47.75 452 THR A C 1
ATOM 3422 O O . THR A 1 452 ? 19.553 -46.958 31.094 1.00 47.75 452 THR A O 1
ATOM 3425 N N . GLU A 1 453 ? 19.215 -48.279 29.274 1.00 44.25 453 GLU A N 1
ATOM 3426 C CA . GLU A 1 453 ? 20.195 -47.837 28.287 1.00 44.25 453 GLU A CA 1
ATOM 3427 C C . GLU A 1 453 ? 20.302 -46.302 28.141 1.00 44.25 453 GLU A C 1
ATOM 3429 O O . GLU A 1 453 ? 19.313 -45.614 27.869 1.00 44.25 453 GLU A O 1
ATOM 3434 N N . GLU A 1 454 ? 21.518 -45.766 28.262 1.00 44.44 454 GLU A N 1
ATOM 3435 C CA . GLU A 1 454 ? 21.865 -44.426 27.781 1.00 44.44 454 GLU A CA 1
ATOM 3436 C C . GLU A 1 454 ? 22.486 -44.574 26.389 1.00 44.44 454 GLU A C 1
ATOM 3438 O O . GLU A 1 454 ? 23.497 -45.256 26.237 1.00 44.44 454 GLU A O 1
ATOM 3443 N N . VAL A 1 455 ? 21.872 -43.961 25.371 1.00 46.59 455 VAL A N 1
ATOM 3444 C CA . VAL A 1 455 ? 22.431 -43.895 24.014 1.00 46.59 455 VAL A CA 1
ATOM 3445 C C . VAL A 1 455 ? 22.866 -42.461 23.756 1.00 46.59 455 VAL A C 1
ATOM 3447 O O . VAL A 1 455 ? 22.038 -41.580 23.500 1.00 46.59 455 VAL A O 1
ATOM 3450 N N . ILE A 1 456 ? 24.178 -42.241 23.807 1.00 47.16 456 ILE A N 1
ATOM 3451 C CA . ILE A 1 456 ? 24.803 -41.003 23.341 1.00 47.16 456 ILE A CA 1
ATOM 3452 C C . ILE A 1 456 ? 25.298 -41.271 21.923 1.00 47.16 456 ILE A C 1
ATOM 3454 O O . ILE A 1 456 ? 26.196 -42.090 21.723 1.00 47.16 456 ILE A O 1
ATOM 3458 N N . SER A 1 457 ? 24.695 -40.602 20.940 1.00 46.38 457 SER A N 1
ATOM 3459 C CA . SER A 1 457 ? 25.129 -40.662 19.545 1.00 46.38 457 SER A CA 1
ATOM 3460 C C . SER A 1 457 ? 25.732 -39.321 19.150 1.00 46.38 457 SER A C 1
ATOM 3462 O O . SER A 1 457 ? 25.006 -38.344 18.966 1.00 46.38 457 SER A O 1
ATOM 3464 N N . SER A 1 458 ? 27.052 -39.260 18.983 1.00 45.34 458 SER A N 1
ATOM 3465 C CA . SER A 1 458 ? 27.721 -38.097 18.388 1.00 45.34 458 SER A CA 1
ATOM 3466 C C . SER A 1 458 ? 27.979 -38.355 16.911 1.00 45.34 458 SER A C 1
ATOM 3468 O O . SER A 1 458 ? 28.596 -39.367 16.564 1.00 45.34 458 SER A O 1
ATOM 3470 N N . VAL A 1 459 ? 27.522 -37.446 16.052 1.00 45.16 459 VAL A N 1
ATOM 3471 C CA . VAL A 1 459 ? 27.820 -37.474 14.619 1.00 45.16 459 VAL A CA 1
ATOM 3472 C C . VAL A 1 459 ? 28.609 -36.228 14.253 1.00 45.16 459 VAL A C 1
ATOM 3474 O O . VAL A 1 459 ? 28.126 -35.107 14.423 1.00 45.16 459 VAL A O 1
ATOM 3477 N N . THR A 1 460 ? 29.812 -36.433 13.728 1.00 43.41 460 THR A N 1
ATOM 3478 C CA . THR A 1 460 ? 30.657 -35.356 13.206 1.00 43.41 460 THR A CA 1
ATOM 3479 C C . THR A 1 460 ? 30.734 -35.478 11.693 1.00 43.41 460 THR A C 1
ATOM 3481 O O . THR A 1 460 ? 31.047 -36.546 11.163 1.00 43.41 460 THR A O 1
ATOM 3484 N N . TRP A 1 461 ? 30.440 -34.373 11.017 1.00 43.66 461 TRP A N 1
ATOM 3485 C CA . TRP A 1 461 ? 30.560 -34.193 9.580 1.00 43.66 461 TRP A CA 1
ATOM 3486 C C . TRP A 1 461 ? 31.741 -33.274 9.308 1.00 43.66 461 TRP A C 1
ATOM 3488 O O . TRP A 1 461 ? 31.771 -32.130 9.771 1.00 43.66 461 TRP A O 1
ATOM 3498 N N . GLU A 1 462 ? 32.693 -33.759 8.526 1.00 45.97 462 GLU A N 1
ATOM 3499 C CA . GLU A 1 462 ? 33.761 -32.931 7.985 1.00 45.97 462 GLU A CA 1
ATOM 3500 C C . GLU A 1 462 ? 33.608 -32.843 6.466 1.00 45.97 462 GLU A C 1
ATOM 3502 O O . GLU A 1 462 ? 33.585 -33.858 5.765 1.00 45.97 462 GLU A O 1
ATOM 3507 N N . TYR A 1 463 ? 33.494 -31.613 5.973 1.00 48.22 463 TYR A N 1
ATOM 3508 C CA . TYR A 1 463 ? 33.442 -31.281 4.558 1.00 48.22 463 TYR A CA 1
ATOM 3509 C C . TYR A 1 463 ? 34.778 -30.671 4.156 1.00 48.22 463 TYR A C 1
ATOM 3511 O O . TYR A 1 463 ? 35.161 -29.627 4.689 1.00 48.22 463 TYR A O 1
ATOM 3519 N N . ARG A 1 464 ? 35.466 -31.284 3.190 1.00 47.81 464 ARG A N 1
ATOM 3520 C CA . ARG A 1 464 ? 36.645 -30.685 2.552 1.00 47.81 464 ARG A CA 1
ATOM 3521 C C . ARG A 1 464 ? 36.376 -30.430 1.079 1.00 47.81 464 ARG A C 1
ATOM 3523 O O . ARG A 1 464 ? 36.046 -31.352 0.332 1.00 47.81 464 ARG A O 1
ATOM 3530 N N . TYR A 1 465 ? 36.544 -29.177 0.681 1.00 51.19 465 TYR A N 1
ATOM 3531 C CA . TYR A 1 465 ? 36.447 -28.713 -0.694 1.00 51.19 465 TYR A CA 1
ATOM 3532 C C . TYR A 1 465 ? 37.852 -28.416 -1.207 1.00 51.19 465 TYR A C 1
ATOM 3534 O O . TYR A 1 465 ? 38.596 -27.692 -0.548 1.00 51.19 465 TYR A O 1
ATOM 3542 N N . TYR A 1 466 ? 38.194 -28.949 -2.378 1.00 52.44 466 TYR A N 1
ATOM 3543 C CA . TYR A 1 466 ? 39.439 -28.650 -3.084 1.00 52.44 466 TYR A CA 1
ATOM 3544 C C . TYR A 1 466 ? 39.102 -28.021 -4.435 1.00 52.44 466 TYR A C 1
ATOM 3546 O O . TYR A 1 466 ? 38.418 -28.646 -5.251 1.00 52.44 466 TYR A O 1
ATOM 3554 N N . TYR A 1 467 ? 39.555 -26.793 -4.664 1.00 55.12 467 TYR A N 1
ATOM 3555 C CA . TYR A 1 467 ? 39.248 -26.019 -5.866 1.00 55.12 467 TYR A CA 1
ATOM 3556 C C . TYR A 1 467 ? 40.358 -26.158 -6.918 1.00 55.12 467 TYR A C 1
ATOM 3558 O O . TYR A 1 467 ? 41.491 -26.540 -6.618 1.00 55.12 467 TYR A O 1
ATOM 3566 N N . SER A 1 468 ? 40.039 -25.858 -8.178 1.00 51.25 468 SER A N 1
ATOM 3567 C CA . SER A 1 468 ? 40.985 -25.963 -9.300 1.00 51.25 468 SER A CA 1
ATOM 3568 C C . SER A 1 468 ? 42.139 -24.957 -9.235 1.00 51.25 468 SER A C 1
ATOM 3570 O O . SER A 1 468 ? 43.163 -25.167 -9.876 1.00 51.25 468 SER A O 1
ATOM 3572 N N . ASP A 1 469 ? 41.982 -23.879 -8.468 1.00 54.00 469 ASP A N 1
ATOM 3573 C CA . ASP A 1 469 ? 43.011 -22.862 -8.222 1.00 54.00 469 ASP A CA 1
ATOM 3574 C C . ASP A 1 469 ? 44.006 -23.256 -7.109 1.00 54.00 469 ASP A C 1
ATOM 3576 O O . ASP A 1 469 ? 44.902 -22.483 -6.772 1.00 54.00 469 ASP A O 1
ATOM 3580 N N . GLY A 1 470 ? 43.869 -24.463 -6.547 1.00 48.38 470 GLY A N 1
ATOM 3581 C CA . GLY A 1 470 ? 44.718 -24.983 -5.474 1.00 48.38 470 GLY A CA 1
ATOM 3582 C C . GLY A 1 470 ? 44.282 -24.570 -4.067 1.00 48.38 470 GLY A C 1
ATOM 3583 O O . GLY A 1 470 ? 44.897 -25.014 -3.094 1.00 48.38 470 GLY A O 1
ATOM 3584 N N . SER A 1 471 ? 43.226 -23.764 -3.925 1.00 50.09 471 SER A N 1
ATOM 3585 C CA . SER A 1 471 ? 42.660 -23.419 -2.621 1.00 50.09 471 SER A CA 1
ATOM 3586 C C . SER A 1 471 ? 41.828 -24.571 -2.039 1.00 50.09 471 SER A C 1
ATOM 3588 O O . SER A 1 471 ? 41.360 -25.469 -2.749 1.00 50.09 471 SER A O 1
ATOM 3590 N N . SER A 1 472 ? 41.646 -24.570 -0.715 1.00 58.28 472 SER A N 1
ATOM 3591 C CA . SER A 1 472 ? 40.762 -25.527 -0.046 1.00 58.28 472 SER A CA 1
ATOM 3592 C C . SER A 1 472 ? 39.942 -24.869 1.056 1.00 58.28 472 SER A C 1
ATOM 3594 O O . SER A 1 472 ? 40.405 -23.941 1.719 1.00 58.28 472 SER A O 1
ATOM 3596 N N . LEU A 1 473 ? 38.721 -25.364 1.254 1.00 49.25 473 LEU A N 1
ATOM 3597 C CA . LEU A 1 473 ? 37.835 -24.962 2.343 1.00 49.25 473 LEU A CA 1
ATOM 3598 C C . LEU A 1 473 ? 37.509 -26.199 3.176 1.00 49.25 473 LEU A C 1
ATOM 3600 O O . LEU A 1 473 ? 37.067 -27.210 2.637 1.00 49.25 473 LEU A O 1
ATOM 3604 N N . THR A 1 474 ? 37.701 -26.112 4.490 1.00 49.38 474 THR A N 1
ATOM 3605 C CA . THR A 1 474 ? 37.264 -27.153 5.425 1.00 49.38 474 THR A CA 1
ATOM 3606 C C . THR A 1 474 ? 36.148 -26.597 6.290 1.00 49.38 474 THR A C 1
ATOM 3608 O O . THR A 1 474 ? 36.300 -25.541 6.900 1.00 49.38 474 THR A O 1
ATOM 3611 N N . SER A 1 475 ? 35.024 -27.300 6.340 1.00 48.47 475 SER A N 1
ATOM 3612 C CA . SER A 1 475 ? 33.909 -26.980 7.224 1.00 48.47 475 SER A CA 1
ATOM 3613 C C . SER A 1 475 ? 33.607 -28.192 8.090 1.00 48.47 475 SER A C 1
ATOM 3615 O O . SER A 1 475 ? 33.468 -29.304 7.584 1.00 48.47 475 SER A O 1
ATOM 3617 N N . ILE A 1 476 ? 33.524 -27.979 9.399 1.00 44.06 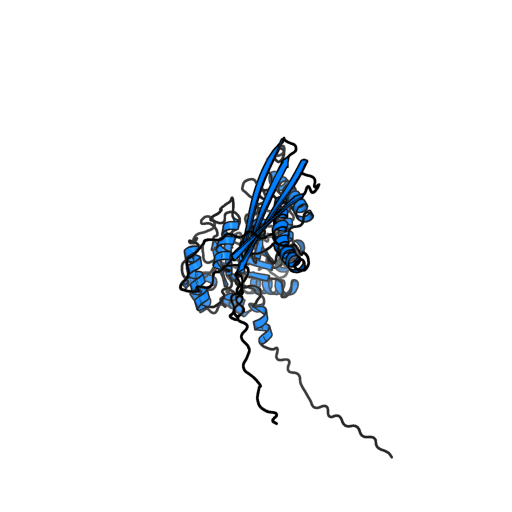476 ILE A N 1
ATOM 3618 C CA . ILE A 1 476 ? 33.221 -29.026 10.370 1.00 44.06 476 ILE A CA 1
ATOM 3619 C C . ILE A 1 476 ? 31.884 -28.682 11.006 1.00 44.06 476 ILE A C 1
ATOM 3621 O O . ILE A 1 476 ? 31.671 -27.564 11.472 1.00 44.06 476 ILE A O 1
ATOM 3625 N N . SER A 1 477 ? 30.983 -29.652 11.035 1.00 45.75 477 SER A N 1
ATOM 3626 C CA . SER A 1 477 ? 29.719 -29.551 11.749 1.00 45.75 477 SER A CA 1
ATOM 3627 C C . SER A 1 477 ? 29.520 -30.821 12.557 1.00 45.75 477 SER A C 1
ATOM 3629 O O . SER A 1 477 ? 29.660 -31.920 12.033 1.00 45.75 477 SER A O 1
ATOM 3631 N N . SER A 1 478 ? 29.188 -30.691 13.834 1.00 45.38 478 SER A N 1
ATOM 3632 C CA . SER A 1 478 ? 28.872 -31.827 14.694 1.00 45.38 478 SER A CA 1
ATOM 3633 C C . SER A 1 478 ? 27.485 -31.668 15.302 1.00 45.38 478 SER A C 1
ATOM 3635 O O . SER A 1 478 ? 26.977 -30.560 15.480 1.00 45.38 478 SER A O 1
ATOM 3637 N N . GLY A 1 479 ? 26.856 -32.800 15.593 1.00 41.62 479 GLY A N 1
ATOM 3638 C CA . GLY A 1 479 ? 25.616 -32.877 16.349 1.00 41.62 479 GLY A CA 1
ATOM 3639 C C . GLY A 1 479 ? 25.711 -34.001 17.369 1.00 41.62 479 GLY A C 1
ATOM 3640 O O . GLY A 1 479 ? 26.184 -35.094 17.055 1.00 41.62 479 GLY A O 1
ATOM 3641 N N . VAL A 1 480 ? 25.264 -33.733 18.592 1.00 43.41 480 VAL A N 1
ATOM 3642 C CA . VAL A 1 480 ? 25.119 -34.747 19.639 1.00 43.41 480 VAL A CA 1
ATOM 3643 C C . VAL A 1 480 ? 23.634 -34.986 19.837 1.00 43.41 480 VAL A C 1
ATOM 3645 O O . VAL A 1 480 ? 22.878 -34.050 20.093 1.00 43.41 480 VAL A O 1
ATOM 3648 N N . TYR A 1 481 ? 23.217 -36.237 19.691 1.00 44.16 481 TYR A N 1
ATOM 3649 C CA . TYR A 1 481 ? 21.882 -36.679 20.046 1.00 44.16 481 TYR A CA 1
ATOM 3650 C C . TYR A 1 481 ? 21.967 -37.512 21.321 1.00 44.16 481 TYR A C 1
ATOM 3652 O O . TYR A 1 481 ? 22.592 -38.576 21.338 1.00 44.16 481 TYR A O 1
ATOM 3660 N N . THR A 1 482 ? 21.320 -37.019 22.373 1.00 44.94 482 THR A N 1
ATOM 3661 C CA . THR A 1 482 ? 21.173 -37.718 23.649 1.00 44.94 482 THR A CA 1
ATOM 3662 C C . THR A 1 482 ? 19.712 -38.106 23.804 1.00 44.94 482 THR A C 1
ATOM 3664 O O . THR A 1 482 ? 18.840 -37.236 23.838 1.00 44.94 482 THR A O 1
ATOM 3667 N N . LYS A 1 483 ? 19.425 -39.405 23.893 1.00 45.53 483 LYS A N 1
ATOM 3668 C CA . LYS A 1 483 ? 18.070 -39.878 24.193 1.00 45.53 483 LYS A CA 1
ATOM 3669 C C . LYS A 1 483 ? 17.880 -39.946 25.708 1.00 45.53 483 LYS A C 1
ATOM 3671 O O . LYS A 1 483 ? 18.635 -40.626 26.392 1.00 45.53 483 LYS A O 1
ATOM 3676 N N . THR A 1 484 ? 16.862 -39.264 26.230 1.00 41.66 484 THR A N 1
ATOM 3677 C CA . THR A 1 484 ? 16.486 -39.340 27.651 1.00 41.66 484 THR A CA 1
ATOM 3678 C C . THR A 1 484 ? 15.981 -40.754 27.986 1.00 41.66 484 THR A C 1
ATOM 3680 O O . THR A 1 484 ? 15.176 -41.294 27.217 1.00 41.66 484 THR A O 1
ATOM 3683 N N . PRO A 1 485 ? 16.416 -41.376 29.100 1.00 45.78 485 PRO A N 1
ATOM 3684 C CA . PRO A 1 485 ? 16.019 -42.740 29.434 1.00 45.78 485 PRO A CA 1
ATOM 3685 C C . PRO A 1 485 ? 14.506 -42.846 29.642 1.00 45.78 485 PRO A C 1
ATOM 3687 O O . PRO A 1 485 ? 13.867 -41.960 30.209 1.00 45.78 485 PRO A O 1
ATOM 3690 N N . THR A 1 486 ? 13.924 -43.957 29.195 1.00 40.69 486 THR A N 1
ATOM 3691 C CA . THR A 1 486 ? 12.522 -44.294 29.472 1.00 40.69 486 THR A CA 1
ATOM 3692 C C . THR A 1 486 ? 12.472 -45.214 30.686 1.00 40.69 486 THR A C 1
ATOM 3694 O O . THR A 1 486 ? 13.040 -46.303 30.650 1.00 40.69 486 THR A O 1
ATOM 3697 N N . ILE A 1 487 ? 11.808 -44.786 31.761 1.00 41.25 487 ILE A N 1
ATOM 3698 C CA . ILE A 1 487 ? 11.585 -45.609 32.958 1.00 41.25 487 ILE A CA 1
ATOM 3699 C C . ILE A 1 487 ? 10.312 -46.417 32.740 1.00 41.25 487 ILE A C 1
ATOM 3701 O O . ILE A 1 487 ? 9.241 -45.829 32.607 1.00 41.25 487 ILE A O 1
ATOM 3705 N N . THR A 1 488 ? 10.405 -47.746 32.741 1.00 38.94 488 THR A N 1
ATOM 3706 C CA . THR A 1 488 ? 9.211 -48.603 32.734 1.00 38.94 488 THR A CA 1
ATOM 3707 C C . THR A 1 488 ? 9.190 -49.439 34.005 1.00 38.94 488 THR A C 1
ATOM 3709 O O . THR A 1 488 ? 9.985 -50.359 34.166 1.00 38.94 488 THR A O 1
ATOM 3712 N N . LEU A 1 489 ? 8.280 -49.119 34.925 1.00 37.69 489 LEU A N 1
ATOM 3713 C CA . LEU A 1 489 ? 7.989 -49.965 36.083 1.00 37.69 489 LEU A CA 1
ATOM 3714 C C . LEU A 1 489 ? 6.942 -51.004 35.672 1.00 37.69 489 LEU A C 1
ATOM 3716 O O . LEU A 1 489 ? 5.766 -50.677 35.534 1.00 37.69 489 LEU A O 1
ATOM 3720 N N . ALA A 1 490 ? 7.355 -52.255 35.480 1.00 39.44 490 ALA A N 1
ATOM 3721 C CA . ALA A 1 490 ? 6.432 -53.374 35.315 1.00 39.44 490 ALA A CA 1
ATOM 3722 C C . ALA A 1 490 ? 6.239 -54.079 36.668 1.00 39.44 490 ALA A C 1
ATOM 3724 O O . ALA A 1 490 ? 7.026 -54.941 37.051 1.00 39.44 490 ALA A O 1
ATOM 3725 N N . GLY A 1 491 ? 5.198 -53.693 37.407 1.00 43.38 491 GLY A N 1
ATOM 3726 C CA . GLY A 1 491 ? 4.683 -54.466 38.542 1.00 43.38 491 GLY A CA 1
ATOM 3727 C C . GLY A 1 491 ? 3.417 -55.229 38.133 1.00 43.38 491 GLY A C 1
ATOM 3728 O O . GLY A 1 491 ? 2.656 -54.710 37.315 1.00 43.38 491 GLY A O 1
ATOM 3729 N N . PRO A 1 492 ? 3.151 -56.440 38.661 1.00 39.75 492 PRO A N 1
ATOM 3730 C CA . PRO A 1 492 ? 1.913 -57.150 38.358 1.00 39.75 492 PRO A CA 1
ATOM 3731 C C . PRO A 1 492 ? 0.700 -56.363 38.878 1.00 39.75 492 PRO A C 1
ATOM 3733 O O . PRO A 1 492 ? 0.612 -56.028 40.059 1.00 39.75 492 PRO A O 1
ATOM 3736 N N . THR A 1 493 ? -0.249 -56.075 37.989 1.00 37.06 493 THR A N 1
ATOM 3737 C CA . THR A 1 493 ? -1.557 -55.495 38.306 1.00 37.06 493 THR A CA 1
ATOM 3738 C C . THR A 1 493 ? -2.383 -56.490 39.121 1.00 37.06 493 THR A C 1
ATOM 3740 O O . THR A 1 493 ? -2.639 -57.613 38.691 1.00 37.06 493 THR A O 1
ATOM 3743 N N . ALA A 1 494 ? -2.828 -56.082 40.310 1.00 43.41 494 ALA A N 1
ATOM 3744 C CA . ALA A 1 494 ? -3.698 -56.887 41.156 1.00 43.41 494 ALA A CA 1
ATOM 3745 C C . ALA A 1 494 ? -5.116 -56.964 40.566 1.00 43.41 494 ALA A C 1
ATOM 3747 O O . ALA A 1 494 ? -5.938 -56.095 40.834 1.00 43.41 494 ALA A O 1
ATOM 3748 N N . THR A 1 495 ? -5.427 -58.015 39.799 1.00 36.41 495 THR A N 1
ATOM 3749 C CA . THR A 1 495 ? -6.819 -58.471 39.633 1.00 36.41 495 THR A CA 1
ATOM 3750 C C . THR A 1 495 ? -6.895 -59.952 39.245 1.00 36.41 495 THR A C 1
ATOM 3752 O O . THR A 1 495 ? -6.248 -60.379 38.298 1.00 36.41 495 THR A O 1
ATOM 3755 N N . ALA A 1 496 ? -7.756 -60.684 39.966 1.00 34.91 496 ALA A N 1
ATOM 3756 C CA . ALA A 1 496 ? -8.247 -62.050 39.730 1.00 34.91 496 ALA A CA 1
ATOM 3757 C C . ALA A 1 496 ? -7.380 -63.251 40.179 1.00 34.91 496 ALA A C 1
ATOM 3759 O O . ALA A 1 496 ? -6.890 -64.027 39.368 1.00 34.91 496 ALA A O 1
ATOM 3760 N N . ILE A 1 497 ? -7.371 -63.522 41.492 1.00 35.56 497 ILE A N 1
ATOM 3761 C CA . ILE A 1 497 ? -7.566 -64.898 41.989 1.00 35.56 497 ILE A CA 1
ATOM 3762 C C . ILE A 1 497 ? -8.715 -64.858 43.000 1.00 35.56 497 ILE A C 1
ATOM 3764 O O . ILE A 1 497 ? -8.518 -64.613 44.187 1.00 35.56 497 ILE A O 1
ATOM 3768 N N . ALA A 1 498 ? -9.934 -65.070 42.508 1.00 34.31 498 ALA A N 1
ATOM 3769 C CA . ALA A 1 498 ? -11.077 -65.436 43.329 1.00 34.31 498 ALA A CA 1
ATOM 3770 C C . ALA A 1 498 ? -11.821 -66.599 42.653 1.00 34.31 498 ALA A C 1
ATOM 3772 O O . ALA A 1 498 ? -12.516 -66.419 41.662 1.00 34.31 498 ALA A O 1
ATOM 3773 N N . VAL A 1 499 ? -11.651 -67.771 43.274 1.00 35.12 499 VAL A N 1
ATOM 3774 C CA . VAL A 1 499 ? -12.575 -68.915 43.360 1.00 35.12 499 VAL A CA 1
ATOM 3775 C C . VAL A 1 499 ? -12.786 -69.800 42.119 1.00 35.12 499 VAL A C 1
ATOM 3777 O O . VAL A 1 499 ? -13.616 -69.533 41.260 1.00 35.12 499 VAL A O 1
ATOM 3780 N N . ALA A 1 500 ? -12.192 -70.995 42.180 1.00 30.30 500 ALA A N 1
ATOM 3781 C CA . ALA A 1 500 ? -12.930 -72.248 42.008 1.00 30.30 500 ALA A CA 1
ATOM 3782 C C . ALA A 1 500 ? -12.328 -73.289 42.966 1.00 30.30 500 ALA A C 1
ATOM 3784 O O . ALA A 1 500 ? -11.154 -73.633 42.861 1.00 30.30 500 ALA A O 1
ATOM 3785 N N . GLY A 1 501 ? -13.112 -73.713 43.958 1.00 36.47 501 GLY A N 1
ATOM 3786 C CA . GLY A 1 501 ? -12.677 -74.653 44.984 1.00 36.47 501 GLY A CA 1
ATOM 3787 C C . GLY A 1 501 ? -12.589 -76.101 44.502 1.00 36.47 501 GLY A C 1
ATOM 3788 O O . GLY A 1 501 ? -13.374 -76.540 43.659 1.00 36.47 501 GLY A O 1
ATOM 3789 N N . ARG A 1 502 ? -11.677 -76.842 45.129 1.00 31.52 502 ARG A N 1
ATOM 3790 C CA . ARG A 1 502 ? -11.960 -78.074 45.872 1.00 31.52 502 ARG A CA 1
ATOM 3791 C C . ARG A 1 502 ? -11.038 -78.143 47.077 1.00 31.52 502 ARG A C 1
ATOM 3793 O O . ARG A 1 502 ? -9.874 -77.717 46.921 1.00 31.52 502 ARG A O 1
#

Mean predicted aligned error: 17.52 Å

Organism: NCBI:txid602035

pLDDT: mean 71.86, std 27.52, range [26.47, 98.94]

Solvent-accessible surface area (backbone atoms only — not comparable to full-atom values): 28825 Å² total; per-residue (Å²): 136,86,88,84,88,82,90,80,89,85,77,91,78,86,80,77,80,73,76,67,74,62,65,70,64,66,70,73,74,77,67,74,58,33,31,34,38,32,41,52,71,53,48,48,99,84,36,40,69,58,80,70,60,54,50,61,72,43,76,38,23,62,57,37,34,40,30,45,30,35,29,37,47,42,86,99,58,67,55,19,44,59,95,40,49,69,83,41,54,50,41,38,32,57,62,50,50,53,48,49,40,52,75,49,45,86,30,43,43,24,34,27,39,31,38,87,60,83,50,34,49,31,63,78,22,49,36,25,56,74,68,40,20,53,55,51,47,47,54,51,53,50,50,37,61,73,74,59,43,48,22,43,31,48,24,53,59,48,61,28,50,57,68,28,55,53,49,52,53,51,50,52,43,70,77,62,33,94,82,41,40,30,33,33,44,47,45,32,22,36,55,24,81,93,42,62,69,51,28,65,42,58,54,67,63,43,42,76,72,47,37,94,65,43,67,37,32,46,23,31,22,26,71,85,35,33,42,51,79,44,53,63,48,59,51,42,24,40,73,58,70,47,59,51,58,34,39,19,58,19,37,44,32,25,73,85,68,41,52,63,53,72,59,67,70,43,41,41,56,25,52,53,50,51,32,72,75,68,47,66,42,22,26,37,32,31,43,39,40,61,50,6,37,86,40,21,74,83,38,25,50,48,31,48,27,55,50,22,49,62,75,42,71,90,58,68,60,86,58,72,65,54,72,69,55,26,55,52,48,56,54,25,43,55,45,10,35,59,55,46,39,72,87,78,60,92,82,72,81,82,83,75,71,71,98,62,63,52,71,65,54,50,59,61,61,68,63,60,52,53,60,59,46,52,60,52,54,67,72,55,77,84,72,84,89,84,86,89,80,90,78,86,87,89,84,91,80,85,94,88,72,93,67,86,81,81,56,70,44,73,49,71,50,76,50,77,49,78,47,67,72,92,58,94,76,41,82,50,43,48,42,40,42,38,40,37,42,37,46,40,48,63,64,77,62,103,58,87,60,71,70,62,57,46,49,44,37,42,40,40,41,40,42,42,44,30,41,87,87,73,50,71,49,78,50,78,49,71,48,76,48,73,57,80,64,71,86,61,84,73,70,89,76,93,76,85,92,78,87,83,89,130

Nearest PDB structures (foldseek):
  4ac1-assembly1_X  TM=9.914E-01  e=9.422E-43  Trichoderma reesei
  2y8v-assembly2_D  TM=9.144E-01  e=1.160E-27  Aspergillus fumigatus Af293
  3qrc-assembly1_A  TM=3.935E-01  e=1.560E+00  Yersinia pestis
  1bxw-assembly1_A  TM=4.211E-01  e=5.744E+00  Escherichia coli BL21(DE3)

InterPro domains:
  IPR001223 Glycoside hydrolase family 18, catalytic domain [PF00704] (34-238)
  IPR001223 Glycoside hydrolase family 18, catalytic domain [PS51910] (33-314)
  IPR017853 Glycoside hydrolase superfamily [SSF51445] (33-303)

Secondary structure (DSSP, 8-state):
--------------------THHHHHTT-SSSSEEEEEE---B-TTSPBPP-THHHHSTT----EEEEEEEE--TTS--EETTB-TTSGGGHHHHHHHHHHHHHSSPEEEEEEESSS--TTSTTTTTS-HHHHHHHHHHHHHHHHHHT-SEEEEE--S---HHHHHHHHHHHHHHH-TTSEEEE--BGGGGSTT---SSSS-HHHHHHHHGGG--EEEEE--TTS--SSSSHHHHHHHHTT--GGGEEEEEESSTTS-S----HHHHHHHHHHHHHHHSS--EEEEE-STT-TTTTTT-TTHHHHHHHHHHSTT--------HHHHHHHHHHHHHHHHHHGGGT--SS------SS-TTGGGGGHHHHHHHHHHHHHHTTTT----PPPP--------SS--PPPP-EEEEEEEEEEEE----SSSSEEEEEEEEEEEEEEEPPPSSS------EEEEEEEEEEEE-TTS-EEEEEEEEEEEPPPPP---PPP---------